Protein 8FJD (pdb70)

Structure (mmCIF, N/CA/C/O backbone):
data_8FJD
#
_entry.id   8FJD
#
_cell.length_a   197.520
_cell.length_b   197.520
_cell.length_c   96.830
_cell.angle_alpha   90.000
_cell.angle_beta   90.000
_cell.angle_gamma   120.000
#
_symmetry.space_group_name_H-M   'P 65 2 2'
#
loop_
_entity.id
_entity.type
_entity.pdbx_description
1 polymer Chlorophyllase
2 non-polymer 'CALCIUM ION'
3 water water
#
loop_
_atom_site.group_PDB
_atom_site.id
_atom_site.type_symbol
_atom_site.label_atom_id
_atom_site.label_alt_id
_atom_site.label_comp_id
_atom_site.label_asym_id
_atom_site.label_entity_id
_atom_site.label_seq_id
_atom_site.pdbx_PDB_ins_code
_atom_site.Cartn_x
_atom_site.Cartn_y
_atom_site.Cartn_z
_atom_site.occupancy
_atom_site.B_iso_or_equiv
_atom_site.auth_seq_id
_atom_site.auth_comp_id
_atom_site.auth_asym_id
_atom_site.auth_atom_id
_atom_site.pdbx_PDB_model_num
ATOM 1 N N . PHE A 1 23 ? 88.21900 -39.03000 15.85800 1.000 167.40889 23 PHE A N 1
ATOM 2 C CA . PHE A 1 23 ? 88.14400 -40.42800 15.36000 1.000 168.79489 23 PHE A CA 1
ATOM 3 C C . PHE A 1 23 ? 89.03200 -40.57500 14.12200 1.000 167.70743 23 PHE A C 1
ATOM 4 O O . PHE A 1 23 ? 88.68600 -41.36400 13.22300 1.000 169.95862 23 PHE A O 1
ATOM 12 N N . THR A 1 24 ? 90.13300 -39.82200 14.07700 1.000 162.57213 24 THR A N 1
ATOM 13 C CA . THR A 1 24 ? 91.07600 -39.91400 12.93200 1.000 160.42962 24 THR A CA 1
ATOM 14 C C . THR A 1 24 ? 90.27400 -39.85000 11.63000 1.000 159.66150 24 THR A C 1
ATOM 15 O O . THR A 1 24 ? 90.67900 -40.51500 10.65900 1.000 159.72681 24 THR A O 1
ATOM 19 N N . SER A 1 25 ? 89.18900 -39.07200 11.61600 1.000 159.22945 25 SER A N 1
ATOM 20 C CA . SER A 1 25 ? 88.33000 -38.96200 10.40900 1.000 149.33622 25 SER A CA 1
ATOM 21 C C . SER A 1 25 ? 88.82000 -37.80000 9.54200 1.000 134.07692 25 SER A C 1
ATOM 22 O O . SER A 1 25 ? 88.02800 -37.29100 8.72900 1.000 119.77245 25 SER A O 1
ATOM 25 N N . VAL A 1 26 ? 90.08100 -37.40500 9.71800 1.000 135.17120 26 VAL A N 1
ATOM 26 C CA . VAL A 1 26 ? 90.64700 -36.26400 8.94200 1.000 125.53055 26 VAL A CA 1
ATOM 27 C C . VAL A 1 26 ? 90.73600 -36.68800 7.47500 1.000 125.81519 26 VAL A C 1
ATOM 28 O O . VAL A 1 26 ? 90.43900 -37.85800 7.18500 1.000 134.86347 26 VAL A O 1
ATOM 32 N N . PHE A 1 27 ? 91.10900 -35.76800 6.58500 1.000 117.81827 27 PHE A N 1
ATOM 33 C CA . PHE A 1 27 ? 91.14600 -36.09500 5.14000 1.000 112.56593 27 PHE A CA 1
ATOM 34 C C . PHE A 1 27 ? 89.76800 -36.60500 4.71500 1.000 115.19679 27 PHE A C 1
ATOM 35 O O . PHE A 1 27 ? 89.66800 -37.24500 3.65800 1.000 111.88377 27 PHE A O 1
ATOM 43 N N . GLN A 1 28 ? 88.74200 -36.32900 5.52000 1.000 118.09834 28 GLN A N 1
ATOM 44 C CA . GLN A 1 28 ? 87.36400 -36.78500 5.19900 1.000 114.18536 28 GLN A CA 1
ATOM 45 C C . GLN A 1 28 ? 86.36100 -35.76500 5.74700 1.000 111.67990 28 GLN A C 1
ATOM 46 O O . GLN A 1 28 ? 86.73100 -35.01200 6.66400 1.000 116.85690 28 GLN A O 1
ATOM 52 N N . PRO A 1 29 ? 85.11200 -35.71400 5.23500 1.000 104.73313 29 PRO A N 1
ATOM 53 C CA . PRO A 1 29 ? 84.13300 -34.72200 5.68200 1.000 106.64350 29 PRO A CA 1
ATOM 54 C C . PRO A 1 29 ? 83.93300 -34.67200 7.19900 1.000 113.27399 29 PRO A C 1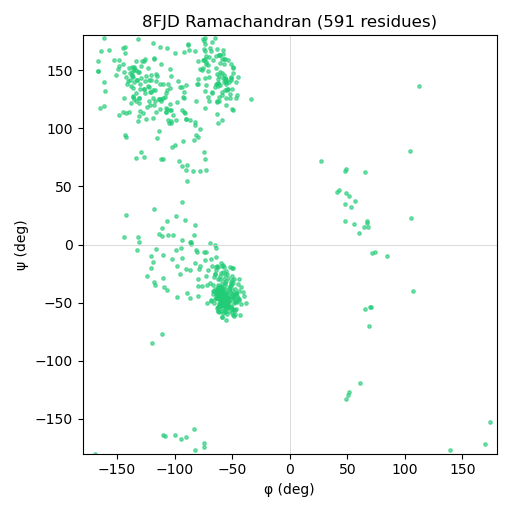
ATOM 55 O O . PRO A 1 29 ? 83.91700 -35.71700 7.81000 1.000 122.92953 29 PRO A O 1
ATOM 59 N N . GLY A 1 30 ? 83.78900 -33.46800 7.75700 1.000 113.81426 30 GLY A N 1
ATOM 60 C CA . GLY A 1 30 ? 83.50600 -33.32800 9.19800 1.000 119.79594 30 GLY A CA 1
ATOM 61 C C . GLY A 1 30 ? 82.04200 -33.61500 9.47400 1.000 129.75662 30 GLY A C 1
ATOM 62 O O . GLY A 1 30 ? 81.22400 -33.36900 8.57100 1.000 133.40838 30 GLY A O 1
ATOM 63 N N . LYS A 1 31 ? 81.71300 -34.10800 10.67100 1.000 124.33116 31 LYS A N 1
ATOM 64 C CA . LYS A 1 31 ? 80.31100 -34.51100 10.96200 1.000 122.14435 31 LYS A CA 1
ATOM 65 C C . LYS A 1 31 ? 79.38700 -33.29100 10.92200 1.000 125.95607 31 LYS A C 1
ATOM 66 O O . LYS A 1 31 ? 78.18200 -33.48000 10.67700 1.000 125.82516 31 LYS A O 1
ATOM 72 N N . LEU A 1 32 ? 79.92200 -32.09200 11.15700 1.000 124.17128 32 LEU A N 1
ATOM 73 C CA . LEU A 1 32 ? 79.05500 -30.88700 11.22300 1.000 121.03154 32 LEU A CA 1
ATOM 74 C C . LEU A 1 32 ? 78.52700 -30.54000 9.83000 1.000 128.65043 32 LEU A C 1
ATOM 75 O O . LEU A 1 32 ? 79.35200 -30.40300 8.91100 1.000 127.77924 32 LEU A O 1
ATOM 80 N N . ALA A 1 33 ? 77.20800 -30.40300 9.68200 1.000 130.25399 33 ALA A N 1
ATOM 81 C CA . ALA A 1 33 ? 76.64700 -29.95600 8.38700 1.000 124.36310 33 ALA A CA 1
ATOM 82 C C . ALA A 1 33 ? 77.01200 -28.48400 8.20600 1.000 125.30727 33 ALA A C 1
ATOM 83 O O . ALA A 1 33 ? 76.99900 -27.75900 9.21500 1.000 139.69309 33 ALA A O 1
ATOM 85 N N . VAL A 1 34 ? 77.30100 -28.05100 6.97700 1.000 123.06757 34 VAL A N 1
ATOM 86 C CA . VAL A 1 34 ? 77.78500 -26.65200 6.78400 1.000 130.35675 34 VAL A CA 1
ATOM 87 C C . VAL A 1 34 ? 76.81100 -25.86300 5.90900 1.000 134.24632 34 VAL A C 1
ATOM 88 O O . VAL A 1 34 ? 76.02700 -26.49300 5.17800 1.000 140.38538 34 VAL A O 1
ATOM 92 N N . GLU A 1 35 ? 76.87600 -24.53100 5.95600 1.000 130.87778 35 GLU A N 1
ATOM 93 C CA . GLU A 1 35 ? 76.00400 -23.70400 5.07900 1.000 135.96167 35 GLU A CA 1
ATOM 94 C C . GLU A 1 35 ? 76.82600 -22.57800 4.45400 1.000 129.86781 35 GLU A C 1
ATOM 95 O O . GLU A 1 35 ? 77.79800 -22.13200 5.09200 1.000 126.39102 35 GLU A O 1
ATOM 101 N N . ALA A 1 36 ? 76.44000 -22.13800 3.25500 1.000 127.40217 36 ALA A N 1
ATOM 102 C CA . ALA A 1 36 ? 77.19600 -21.08100 2.54900 1.000 127.21512 36 ALA A CA 1
ATOM 103 C C . ALA A 1 36 ? 76.37100 -19.79500 2.53000 1.000 130.78636 36 ALA A C 1
ATOM 104 O O . ALA A 1 36 ? 75.21500 -19.84100 2.07500 1.000 131.55772 36 ALA A O 1
ATOM 106 N N . ILE A 1 37 ? 76.95500 -18.69500 3.00700 1.000 130.19084 37 ILE A N 1
ATOM 107 C CA . ILE A 1 37 ? 76.23100 -17.39200 3.04600 1.000 135.92688 37 ILE A CA 1
ATOM 108 C C . ILE A 1 37 ? 77.13000 -16.31400 2.43700 1.000 132.92406 37 ILE A C 1
ATOM 109 O O . ILE A 1 37 ? 78.24900 -16.11900 2.95200 1.000 128.63393 37 ILE A O 1
ATOM 114 N N . GLN A 1 38 ? 76.65800 -15.64700 1.38200 1.000 135.56492 38 GLN A N 1
ATOM 115 C CA . GLN A 1 38 ? 77.47500 -14.61000 0.70100 1.000 138.26071 38 GLN A C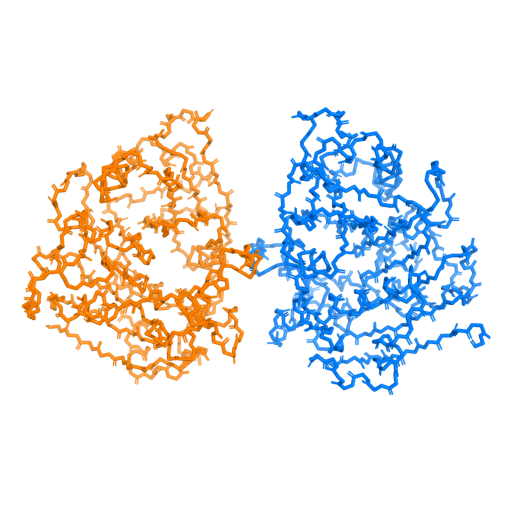A 1
ATOM 116 C C . GLN A 1 38 ? 77.08000 -13.23700 1.24400 1.000 144.57743 38 GLN A C 1
ATOM 117 O O . GLN A 1 38 ? 76.42800 -12.47600 0.50900 1.000 152.28229 38 GLN A O 1
ATOM 123 N N . VAL A 1 39 ? 77.46900 -12.94000 2.48400 1.000 138.65029 39 VAL A N 1
ATOM 124 C CA . VAL A 1 39 ? 77.17100 -11.59600 3.05100 1.000 135.02509 39 VAL A CA 1
ATOM 125 C C . VAL A 1 39 ? 77.60600 -10.56000 2.01400 1.000 139.18708 39 VAL A C 1
ATOM 126 O O . VAL A 1 39 ? 78.80700 -10.51400 1.69300 1.000 135.09507 39 VAL A O 1
ATOM 130 N N . ASP A 1 40 ? 76.65200 -9.80400 1.47600 1.000 146.40561 40 ASP A N 1
ATOM 131 C CA . ASP A 1 40 ? 76.97600 -8.80400 0.42900 1.000 148.77616 40 ASP A CA 1
ATOM 132 C C . ASP A 1 40 ? 77.06900 -7.43100 1.08700 1.000 146.79691 40 ASP A C 1
ATOM 133 O O . ASP A 1 40 ? 76.58500 -7.29000 2.22200 1.000 149.57381 40 ASP A O 1
ATOM 138 N N . GLU A 1 41 ? 77.64400 -6.45400 0.38500 1.000 145.74287 41 GLU A N 1
ATOM 139 C CA . GLU A 1 41 ? 77.68200 -5.07700 0.93600 1.000 151.54817 41 GLU A CA 1
ATOM 140 C C . GLU A 1 41 ? 76.26000 -4.73000 1.37700 1.000 152.36868 41 GLU A C 1
ATOM 141 O O . GLU A 1 41 ? 76.11000 -3.92500 2.31400 1.000 149.47869 41 GLU A O 1
ATOM 147 N N . ASN A 1 42 ? 75.26800 -5.34400 0.73600 1.000 156.38759 42 ASN A N 1
ATOM 148 C CA . ASN A 1 42 ? 73.85500 -5.08400 1.10700 1.000 160.11704 42 ASN A CA 1
ATOM 149 C C . ASN A 1 42 ? 73.44300 -6.09300 2.17900 1.000 161.87760 42 ASN A C 1
ATOM 150 O O . ASN A 1 42 ? 72.54200 -6.90700 1.90600 1.000 164.13204 42 ASN A O 1
ATOM 155 N N . ALA A 1 43 ? 74.09600 -6.01500 3.34500 1.000 160.43648 43 ALA A N 1
ATOM 156 C CA . ALA A 1 43 ? 73.75500 -6.83600 4.53100 1.000 150.19275 43 ALA A CA 1
ATOM 157 C C . ALA A 1 43 ? 74.20900 -5.98600 5.72000 1.000 140.57735 43 ALA A C 1
ATOM 158 O O . ALA A 1 43 ? 75.04500 -5.10000 5.48800 1.000 142.45536 43 ALA A O 1
ATOM 160 N N . ALA A 1 44 ? 73.69700 -6.20300 6.93300 1.000 130.15624 44 ALA A N 1
ATOM 161 C CA . ALA A 1 44 ? 74.06200 -5.26700 8.02700 1.000 143.68624 44 ALA A CA 1
ATOM 162 C C . ALA A 1 44 ? 74.54300 -6.00200 9.28200 1.000 157.68300 44 ALA A C 1
ATOM 163 O O . ALA A 1 44 ? 73.85500 -6.89600 9.71400 1.000 161.78643 44 ALA A O 1
ATOM 165 N N . PRO A 1 45 ? 75.65700 -5.61500 9.93600 1.000 155.70927 45 PRO A N 1
ATOM 166 C CA . PRO A 1 45 ? 76.52700 -4.55400 9.41900 1.000 151.47836 45 PRO A CA 1
ATOM 167 C C . PRO A 1 45 ? 77.02800 -4.85100 7.99900 1.000 147.30497 45 PRO A C 1
ATOM 168 O O . PRO A 1 45 ? 77.31100 -5.99500 7.70400 1.000 146.63436 45 PRO A O 1
ATOM 172 N N . THR A 1 46 ? 77.10900 -3.81800 7.15900 1.000 142.87660 46 THR A N 1
ATOM 173 C CA . THR A 1 46 ? 77.61900 -3.99800 5.77700 1.000 137.39076 46 THR A CA 1
ATOM 174 C C . THR A 1 46 ? 79.06400 -4.48400 5.85100 1.000 130.79865 46 THR A C 1
ATOM 175 O O . THR A 1 46 ? 79.87500 -3.82700 6.52400 1.000 128.99791 46 THR A O 1
ATOM 179 N N . PRO A 1 47 ? 79.42000 -5.60100 5.18900 1.000 128.39798 47 PRO A N 1
ATOM 180 C CA . PRO A 1 47 ? 80.79900 -6.06100 5.18900 1.000 123.00337 47 PRO A CA 1
ATOM 181 C C . PRO A 1 47 ? 81.66600 -4.99200 4.51900 1.000 122.25156 47 PRO A C 1
ATOM 182 O O . PRO A 1 47 ? 81.24500 -4.44100 3.52500 1.000 127.88272 47 PRO A O 1
ATOM 186 N N . PRO A 1 48 ? 82.86900 -4.68800 5.04400 1.000 119.81430 48 PRO A N 1
ATOM 187 C CA . PRO A 1 48 ? 83.74900 -3.72800 4.40000 1.000 125.81515 48 PRO A CA 1
ATOM 188 C C . PRO A 1 48 ? 83.86600 -4.09800 2.92000 1.000 128.95061 48 PRO A C 1
ATOM 189 O O . PRO A 1 48 ? 83.77500 -3.21900 2.08800 1.000 129.77019 48 PRO A O 1
ATOM 193 N N . ILE A 1 49 ? 84.05900 -5.38500 2.63600 1.000 126.24505 49 ILE A N 1
ATOM 194 C CA . ILE A 1 49 ? 84.16100 -5.86300 1.22700 1.000 119.43216 49 ILE A CA 1
ATOM 195 C C . ILE A 1 49 ? 83.34500 -7.15000 1.12000 1.000 118.69942 49 ILE A C 1
ATOM 196 O O . ILE A 1 49 ? 83.20100 -7.83800 2.14400 1.000 122.60398 49 ILE A O 1
ATOM 201 N N . PRO A 1 50 ? 82.80100 -7.51300 -0.05800 1.000 114.50271 50 PRO A N 1
ATOM 202 C CA . PRO A 1 50 ? 81.96100 -8.69700 -0.15600 1.000 114.75493 50 PRO A CA 1
ATOM 203 C C . PRO A 1 50 ? 82.70100 -9.87700 0.48100 1.000 113.97065 50 PRO A C 1
ATOM 204 O O . PRO A 1 50 ? 83.90200 -9.95800 0.32000 1.000 109.03643 50 PRO A O 1
ATOM 208 N N . VAL A 1 51 ? 81.97700 -10.74200 1.19500 1.000 116.70080 51 VAL A N 1
ATOM 209 C CA . VAL A 1 51 ? 82.62900 -11.88600 1.89400 1.000 111.86476 51 VAL A CA 1
ATOM 210 C C . VAL A 1 51 ? 81.73800 -13.12200 1.79300 1.000 115.98210 51 VAL A C 1
ATOM 211 O O . VAL A 1 51 ? 80.51100 -12.97900 1.94000 1.000 119.91866 51 VAL A O 1
ATOM 215 N N . LEU A 1 52 ? 82.34000 -14.28400 1.54600 1.000 114.66667 52 LEU A N 1
ATOM 216 C CA . LEU A 1 52 ? 81.55800 -15.54600 1.52600 1.000 118.67136 52 LEU A CA 1
ATOM 217 C C . LEU A 1 52 ? 81.84600 -16.29400 2.82500 1.000 111.07418 52 LEU A C 1
ATOM 218 O O . LEU A 1 52 ? 83.01200 -16.67300 3.03500 1.000 109.24926 52 LEU A O 1
ATOM 223 N N . ILE A 1 53 ? 80.82900 -16.48200 3.66400 1.000 111.88281 53 ILE A N 1
ATOM 224 C CA . ILE A 1 53 ? 81.06600 -17.12600 4.98600 1.000 111.63325 53 ILE A CA 1
ATOM 225 C C . ILE A 1 53 ? 80.48000 -18.53500 4.95600 1.000 115.34803 53 ILE A C 1
ATOM 226 O O . ILE A 1 53 ? 79.24800 -18.65400 4.84100 1.000 121.53882 53 ILE A O 1
ATOM 231 N N . VAL A 1 54 ? 81.33200 -19.55500 5.03700 1.000 108.55930 54 VAL A N 1
ATOM 232 C CA . VAL A 1 54 ? 80.82400 -20.95300 5.11200 1.000 109.47980 54 VAL A CA 1
ATOM 233 C C . VAL A 1 54 ? 80.95500 -21.38700 6.56900 1.000 115.41013 54 VAL A C 1
ATOM 234 O O . VAL A 1 54 ? 82.09600 -21.44800 7.05800 1.000 108.51589 54 VAL A O 1
ATOM 238 N N . ALA A 1 55 ? 79.83400 -21.65600 7.24100 1.000 122.29965 55 ALA A N 1
ATOM 239 C CA . ALA A 1 55 ? 79.90500 -21.97400 8.68600 1.000 116.07174 55 ALA A CA 1
ATOM 240 C C . ALA A 1 55 ? 79.01600 -23.17200 9.02200 1.000 119.53394 55 ALA A C 1
ATOM 241 O O . ALA A 1 55 ? 78.00300 -23.37900 8.33000 1.000 118.47875 55 ALA A O 1
ATOM 243 N N . PRO A 1 56 ? 79.35200 -23.95300 10.06900 1.000 121.73530 56 PRO A N 1
ATOM 244 C CA . PRO A 1 56 ? 78.53000 -25.08600 10.47400 1.000 129.08400 56 PRO A CA 1
ATOM 245 C C . PRO A 1 56 ? 77.08600 -24.63400 10.70200 1.000 130.90799 56 PRO A C 1
ATOM 246 O O . PRO A 1 56 ? 76.88300 -23.62500 11.34300 1.000 128.05409 56 PRO A O 1
ATOM 250 N N . LYS A 1 57 ? 76.13200 -25.39000 10.16100 1.000 136.94254 57 LYS A N 1
ATOM 251 C CA . LYS A 1 57 ? 74.70000 -25.02900 10.30400 1.000 136.72612 57 LYS A CA 1
ATOM 252 C C . LYS A 1 57 ? 74.30600 -25.11900 11.78000 1.000 139.59929 57 LYS A C 1
ATOM 253 O O . LYS A 1 57 ? 73.51800 -24.26900 12.23000 1.000 137.51289 57 LYS A O 1
ATOM 259 N N . ASP A 1 58 ? 74.83500 -26.11400 12.49600 1.000 147.78692 58 ASP A N 1
ATOM 260 C CA . ASP A 1 58 ? 74.47100 -26.30700 13.92600 1.000 150.41942 58 ASP A CA 1
ATOM 261 C C . ASP A 1 58 ? 75.13100 -25.21200 14.76600 1.000 143.80941 58 ASP A C 1
ATOM 262 O O . ASP A 1 58 ? 76.15900 -24.67600 14.32000 1.000 147.94960 58 ASP A O 1
ATOM 267 N N . ALA A 1 59 ? 74.56400 -24.90100 15.93300 1.000 123.69088 59 ALA A N 1
ATOM 268 C CA . ALA A 1 59 ? 75.10100 -23.79200 16.75400 1.000 111.47667 59 ALA A CA 1
ATOM 269 C C . ALA A 1 59 ? 76.19300 -24.32000 17.68400 1.000 111.87337 59 ALA A C 1
ATOM 270 O O . ALA A 1 59 ? 76.38400 -25.54800 17.73500 1.000 109.24457 59 ALA A O 1
ATOM 272 N N . GLY A 1 60 ? 76.87900 -23.41500 18.38300 1.000 114.68688 60 GLY A N 1
ATOM 273 C CA . GLY A 1 60 ? 77.94400 -23.82400 19.31500 1.000 114.39468 60 GLY A CA 1
ATOM 274 C C . GLY A 1 60 ? 79.14400 -22.90200 19.22800 1.000 112.92452 60 GLY A C 1
ATOM 275 O O . GLY A 1 60 ? 79.08400 -21.92100 18.46500 1.000 110.55073 60 GLY A O 1
ATOM 276 N N . THR A 1 61 ? 80.19600 -23.20700 19.98600 1.000 111.44479 61 THR A N 1
ATOM 277 C CA . THR A 1 61 ? 81.43200 -22.38800 19.94100 1.000 114.48894 61 THR A CA 1
ATOM 278 C C . THR A 1 61 ? 82.27000 -22.83000 18.74200 1.000 120.46501 61 THR A C 1
ATOM 279 O O . THR A 1 61 ? 82.91600 -23.88800 18.83300 1.000 128.44142 61 THR A O 1
ATOM 283 N N . TYR A 1 62 ? 82.25200 -22.04400 17.66600 1.000 116.16174 62 TYR A N 1
ATOM 284 C CA . TYR A 1 62 ? 83.03800 -22.38300 16.45500 1.000 113.86381 62 TYR A CA 1
ATOM 285 C C . TYR A 1 62 ? 84.14100 -21.34200 16.26300 1.000 117.35444 62 TYR A C 1
ATOM 286 O O . TYR A 1 62 ? 83.83400 -20.13900 16.21500 1.000 122.68895 62 TYR A O 1
ATOM 295 N N . PRO A 1 63 ? 85.41900 -21.75600 16.15300 1.000 113.19570 63 PRO A N 1
ATOM 296 C CA . PRO A 1 63 ? 86.50800 -20.81700 15.92000 1.000 110.08142 63 PRO A CA 1
ATOM 297 C C . PRO A 1 63 ? 86.31000 -20.13800 14.56200 1.000 113.17817 63 PRO A C 1
ATOM 298 O O . PRO A 1 63 ? 85.47600 -20.58900 13.80400 1.000 116.60657 63 PRO A O 1
ATOM 302 N N . VAL A 1 64 ? 87.07200 -19.07600 14.29600 1.000 107.19682 64 VAL A N 1
ATOM 303 C CA . VAL A 1 64 ? 86.90700 -18.32400 13.01900 1.000 104.54437 64 VAL A CA 1
ATOM 304 C C . VAL A 1 64 ? 88.23300 -18.35900 12.26100 1.000 104.18678 64 VAL A C 1
ATOM 305 O O . VAL A 1 64 ? 89.28600 -18.33900 12.92100 1.000 103.84690 64 VAL A O 1
ATOM 309 N N . ALA A 1 65 ? 88.17200 -18.40900 10.93100 1.000 101.04570 65 ALA A N 1
ATOM 310 C CA . ALA A 1 65 ? 89.40700 -18.39300 10.11800 1.000 92.21501 65 ALA A CA 1
ATOM 311 C C . ALA A 1 65 ? 89.15900 -17.60100 8.83300 1.000 96.17313 65 ALA A C 1
ATOM 312 O O . ALA A 1 65 ? 88.02100 -17.62600 8.33300 1.000 95.19658 65 ALA A O 1
ATOM 314 N N . MET A 1 66 ? 90.19400 -16.93800 8.31900 1.000 94.44488 66 MET A N 1
ATOM 315 C CA . MET A 1 66 ? 90.02800 -16.09000 7.11200 1.000 86.57173 66 MET A CA 1
ATOM 316 C C . MET A 1 66 ? 90.87600 -16.65400 5.97300 1.000 92.48831 66 MET A C 1
ATOM 317 O O . MET A 1 66 ? 92.09400 -16.79700 6.16600 1.000 97.61409 66 MET A O 1
ATOM 322 N N . LEU A 1 67 ? 90.25300 -16.96000 4.83600 1.000 94.20182 67 LEU A N 1
ATOM 323 C CA . LEU A 1 67 ? 90.98200 -17.45000 3.67300 1.000 90.54944 67 LEU A CA 1
ATOM 324 C C . LEU A 1 67 ? 91.01100 -16.37600 2.59500 1.000 90.88768 67 LEU A C 1
ATOM 325 O O . LEU A 1 67 ? 89.96300 -15.85500 2.20000 1.000 90.10744 67 LEU A O 1
ATOM 330 N N . LEU A 1 68 ? 92.21000 -16.05500 2.11700 1.000 85.40244 68 LEU A N 1
ATOM 331 C CA . LEU A 1 68 ? 92.41000 -15.01600 1.11700 1.000 80.14241 68 LEU A CA 1
ATOM 332 C C . LEU A 1 68 ? 92.68100 -15.66000 -0.23600 1.000 88.71959 68 LEU A C 1
ATOM 333 O O . LEU A 1 68 ? 93.64800 -16.41400 -0.38500 1.000 92.63464 68 LEU A O 1
ATOM 338 N N . HIS A 1 69 ? 91.83200 -15.36100 -1.21400 1.000 97.96668 69 HIS A N 1
ATOM 339 C CA . HIS A 1 69 ? 91.96200 -15.98100 -2.52300 1.000 102.32583 69 HIS A CA 1
ATOM 340 C C . HIS A 1 69 ? 93.12100 -15.36800 -3.30600 1.000 100.62338 69 HIS A C 1
ATOM 341 O O . HIS A 1 69 ? 93.57100 -14.25100 -3.03800 1.000 98.46858 69 HIS A O 1
ATOM 348 N N . GLY A 1 70 ? 93.59700 -16.12100 -4.29300 1.000 100.39163 70 GLY A N 1
ATOM 349 C CA . GLY A 1 70 ? 94.73400 -15.70900 -5.08300 1.000 103.91990 70 GLY A CA 1
ATOM 350 C C . GLY A 1 70 ? 94.37900 -14.60300 -6.06000 1.000 112.62795 70 GLY A C 1
ATOM 351 O O . GLY A 1 70 ? 93.29500 -14.02000 -6.04400 1.000 114.64496 70 GLY A O 1
ATOM 352 N N . PHE A 1 71 ? 95.34000 -14.31800 -6.93600 1.000 119.27169 71 PHE A N 1
ATOM 353 C CA . PHE A 1 71 ? 95.16700 -13.25900 -7.92100 1.000 120.09564 71 PHE A CA 1
ATOM 354 C C . PHE A 1 71 ? 94.21300 -13.69200 -9.02700 1.000 108.34935 71 PHE A C 1
ATOM 355 O O . PHE A 1 71 ? 94.22000 -14.85000 -9.45700 1.000 110.51798 71 PHE A O 1
ATOM 363 N N . PHE A 1 72 ? 93.40500 -12.73800 -9.49300 1.000 101.23169 72 PHE A N 1
ATOM 364 C CA . PHE A 1 72 ? 92.47500 -13.01800 -10.61600 1.000 107.79564 72 PHE A CA 1
ATOM 365 C C . PHE A 1 72 ? 91.62200 -14.24600 -10.29500 1.000 106.95242 72 PHE A C 1
ATOM 366 O O . PHE A 1 72 ? 91.24900 -14.97600 -11.22700 1.000 108.68836 72 PHE A O 1
ATOM 374 N N . LEU A 1 73 ? 91.31400 -14.45100 -9.01800 1.000 108.22460 73 LEU A N 1
ATOM 375 C CA . LEU A 1 73 ? 90.52200 -15.64100 -8.61700 1.000 108.52862 73 LEU A CA 1
ATOM 376 C C . LEU A 1 73 ? 89.30700 -15.19000 -7.80400 1.000 115.06347 73 LEU A C 1
ATOM 377 O O . LEU A 1 73 ? 89.33800 -14.06900 -7.26900 1.000 119.15018 73 LEU A O 1
ATOM 382 N N . HIS A 1 74 ? 88.26500 -16.02300 -7.73800 1.000 112.87320 74 HIS A N 1
ATOM 383 C CA . HIS A 1 74 ? 87.04700 -15.68100 -6.95700 1.000 108.82500 74 HIS A CA 1
ATOM 384 C C . HIS A 1 74 ? 86.89100 -16.66200 -5.79200 1.000 110.21541 74 HIS A C 1
ATOM 385 O O . HIS A 1 74 ? 87.22200 -17.84800 -5.97600 1.000 113.99400 74 HIS A O 1
ATOM 392 N N . ASN A 1 75 ? 86.38500 -16.19300 -4.64900 1.000 105.89089 75 ASN A N 1
ATOM 393 C CA . ASN A 1 75 ? 86.26200 -17.05800 -3.44200 1.000 96.61034 75 ASN A CA 1
ATOM 394 C C . ASN A 1 75 ? 85.34300 -18.24300 -3.75200 1.000 93.45909 75 ASN A C 1
ATOM 395 O O . ASN A 1 75 ? 85.51100 -19.30100 -3.11400 1.000 88.20345 75 ASN A O 1
ATOM 400 N N . HIS A 1 76 ? 84.42100 -18.06900 -4.70000 1.000 100.85845 76 HIS A N 1
ATOM 401 C CA . HIS A 1 76 ? 83.51900 -19.17700 -5.10700 1.000 98.47406 76 HIS A CA 1
ATOM 402 C C . HIS A 1 76 ? 84.36700 -20.37300 -5.54800 1.000 98.06736 76 HIS A C 1
ATOM 403 O O . HIS A 1 76 ? 83.89200 -21.51500 -5.40800 1.000 95.75351 76 HIS A O 1
ATOM 410 N N . PHE A 1 77 ? 85.58500 -20.12700 -6.00700 1.000 102.59884 77 PHE A N 1
ATOM 411 C CA . PHE A 1 77 ? 86.38200 -21.25000 -6.55000 1.000 105.08141 77 PHE A CA 1
ATOM 412 C C . PHE A 1 77 ? 86.88600 -22.13200 -5.40600 1.000 99.43301 77 PHE A C 1
ATOM 413 O O . PHE A 1 77 ? 87.34300 -23.25200 -5.68600 1.000 102.74412 77 PHE A O 1
ATOM 421 N N . TYR A 1 78 ? 86.79200 -21.66100 -4.16100 1.000 88.27150 78 TYR A N 1
ATOM 422 C CA . TYR A 1 78 ? 87.39700 -22.44200 -3.05500 1.000 89.07014 78 TYR A CA 1
ATOM 423 C C . TYR A 1 78 ? 86.30200 -23.13900 -2.24300 1.000 96.32801 78 TYR A C 1
ATOM 424 O O . TYR A 1 78 ? 86.61900 -23.78100 -1.22700 1.000 98.23850 78 TYR A O 1
ATOM 433 N N . GLU A 1 79 ? 85.06800 -23.08100 -2.74000 1.000 98.37001 79 GLU A N 1
ATOM 434 C CA . GLU A 1 79 ? 83.91800 -23.62400 -1.96800 1.000 100.36621 79 GLU A CA 1
ATOM 435 C C . GLU A 1 79 ? 84.19800 -25.02800 -1.43400 1.000 101.26729 79 GLU A C 1
ATOM 436 O O . GLU A 1 79 ? 83.92700 -25.23600 -0.26700 1.000 103.37194 79 GLU A O 1
ATOM 442 N N . HIS A 1 80 ? 84.65200 -25.96100 -2.25800 1.000 103.66323 80 HIS A N 1
ATOM 443 C CA . HIS A 1 80 ? 84.80100 -27.33000 -1.70200 1.000 104.73009 80 HIS A CA 1
ATOM 444 C C . HIS A 1 80 ? 85.70900 -27.27500 -0.47500 1.000 99.66765 80 HIS A C 1
ATOM 445 O O . HIS A 1 80 ? 85.24900 -27.64600 0.61900 1.000 104.23370 80 HIS A O 1
ATOM 452 N N . LEU A 1 81 ? 86.93600 -26.79100 -0.64600 1.000 94.54262 81 LEU A N 1
ATOM 453 C CA . LEU A 1 81 ? 87.91200 -26.81600 0.47100 1.000 94.22402 81 LEU A CA 1
ATOM 454 C C . LEU A 1 81 ? 87.25800 -26.13100 1.66500 1.000 95.16791 81 LEU A C 1
ATOM 455 O O . LEU A 1 81 ? 87.34800 -26.66100 2.78800 1.000 94.79262 81 LEU A O 1
ATOM 460 N N . LEU A 1 82 ? 86.62000 -24.99300 1.40800 1.000 95.34672 82 LEU A N 1
ATOM 461 C CA . LEU A 1 82 ? 85.99400 -24.23800 2.51300 1.000 98.38086 82 LEU A CA 1
ATOM 462 C C . LEU A 1 82 ? 85.07100 -25.19700 3.25700 1.000 104.30257 82 LEU A C 1
ATOM 463 O O . LEU A 1 82 ? 85.25700 -25.33900 4.45300 1.000 103.51871 82 LEU A O 1
ATOM 468 N N . ARG A 1 83 ? 84.15900 -25.86200 2.55000 1.000 109.48317 83 ARG A N 1
ATOM 469 C CA . ARG A 1 83 ? 83.17100 -26.76700 3.19000 1.000 108.08070 83 ARG A CA 1
ATOM 470 C C . ARG A 1 83 ? 83.90900 -27.85300 3.97000 1.000 102.10869 83 ARG A C 1
ATOM 471 O O . ARG A 1 83 ? 83.58800 -28.05000 5.14500 1.000 102.21927 83 ARG A O 1
ATOM 479 N N . HIS A 1 84 ? 84.85300 -28.54200 3.33600 1.000 99.94181 84 HIS A N 1
ATOM 480 C CA . HIS A 1 84 ? 85.49700 -29.65500 4.07400 1.000 95.81349 84 HIS A CA 1
ATOM 481 C C . HIS A 1 84 ? 86.04300 -29.09500 5.38700 1.000 99.81059 84 HIS A C 1
ATOM 482 O O . HIS A 1 84 ? 85.74500 -29.67100 6.43500 1.000 109.19301 84 HIS A O 1
ATOM 489 N N . VAL A 1 85 ? 86.78200 -27.98900 5.33300 1.000 97.33102 85 VAL A N 1
ATOM 490 C CA . VAL A 1 85 ? 87.40200 -27.48500 6.59000 1.000 100.29403 85 VAL A CA 1
ATOM 491 C C . VAL A 1 85 ? 86.27500 -27.18500 7.57400 1.000 102.41753 85 VAL A C 1
ATOM 492 O O . VAL A 1 85 ? 86.27300 -27.76100 8.67200 1.000 104.45940 85 VAL A O 1
ATOM 496 N N . ALA A 1 86 ? 85.35600 -26.31900 7.15200 1.000 102.81373 86 ALA A N 1
ATOM 497 C CA . ALA A 1 86 ? 84.22200 -25.93700 8.01700 1.000 107.02149 86 ALA A CA 1
ATOM 498 C C . ALA A 1 86 ? 83.55900 -27.19700 8.56800 1.000 111.35891 86 ALA A C 1
ATOM 499 O O . ALA A 1 86 ? 83.17600 -27.19300 9.74900 1.000 112.34048 86 ALA A O 1
ATOM 501 N N . SER A 1 87 ? 83.44500 -28.23600 7.74400 1.000 114.91786 87 SER A N 1
ATOM 502 C CA . SER A 1 87 ? 82.72000 -29.44500 8.20600 1.000 119.08096 87 SER A CA 1
ATOM 503 C C . SER A 1 87 ? 83.35900 -29.92700 9.50900 1.000 119.42013 87 SER A C 1
ATOM 504 O O . SER A 1 87 ? 82.67500 -30.62200 10.27900 1.000 123.56953 87 SER A O 1
ATOM 507 N N . HIS A 1 88 ? 84.61700 -29.55300 9.74100 1.000 112.74357 88 HIS A N 1
ATOM 508 C CA . HIS A 1 88 ? 85.30600 -29.94700 10.99500 1.000 109.31109 88 HIS A CA 1
ATOM 509 C C . HIS A 1 88 ? 85.13600 -28.84200 12.04000 1.000 108.41892 88 HIS A C 1
ATOM 510 O O . HIS A 1 88 ? 86.08500 -28.60400 12.80400 1.000 104.65015 88 HIS A O 1
ATOM 517 N N . GLY A 1 89 ? 83.97100 -28.19600 12.06100 1.000 111.00634 89 GLY A N 1
ATOM 518 C CA . GLY A 1 89 ? 83.68000 -27.17200 13.08700 1.000 114.54074 89 GLY A CA 1
ATOM 519 C C . GLY A 1 89 ? 84.57900 -25.95200 12.98000 1.000 112.43560 89 GLY A C 1
ATOM 520 O O . GLY A 1 89 ? 85.32300 -25.68900 13.94400 1.000 112.35921 89 GLY A O 1
ATOM 521 N N . PHE A 1 90 ? 84.50900 -25.22700 11.85900 1.000 114.67804 90 PHE A N 1
ATOM 522 C CA . PHE A 1 90 ? 85.30800 -23.98400 11.69200 1.000 114.21605 90 PHE A CA 1
ATOM 523 C C . PHE A 1 90 ? 84.50800 -22.96000 10.88000 1.000 116.52591 90 PHE A C 1
ATOM 524 O O . PHE A 1 90 ? 84.25600 -23.22500 9.68800 1.000 115.79665 90 PHE A O 1
ATOM 532 N N . ILE A 1 91 ? 84.12400 -21.83200 11.48900 1.000 115.19576 91 ILE A N 1
ATOM 533 C CA . ILE A 1 91 ? 83.44300 -20.77100 10.69400 1.000 110.89154 91 ILE A CA 1
ATOM 534 C C . ILE A 1 91 ? 84.52000 -20.10700 9.83700 1.000 109.30357 91 ILE A C 1
ATOM 535 O O . ILE A 1 91 ? 85.45400 -19.52900 10.42200 1.000 105.16126 91 ILE A O 1
ATOM 540 N N . ILE A 1 92 ? 84.40100 -20.19300 8.51200 1.000 105.23170 92 ILE A N 1
ATOM 541 C CA . ILE A 1 92 ? 85.48400 -19.65700 7.63900 1.000 96.99911 92 ILE A CA 1
ATOM 542 C C . ILE A 1 92 ? 84.98400 -18.41000 6.90900 1.000 96.72460 92 ILE A C 1
ATOM 543 O O . ILE A 1 92 ? 83.82600 -18.41400 6.45400 1.000 97.69153 92 ILE A O 1
ATOM 548 N N . VAL A 1 93 ? 85.83400 -17.38700 6.81800 1.000 92.64529 93 VAL A N 1
ATOM 549 C CA . VAL A 1 93 ? 85.45900 -16.12700 6.11400 1.000 94.59793 93 VAL A CA 1
ATOM 550 C C . VAL A 1 93 ? 86.30000 -16.01900 4.84300 1.000 97.96925 93 VAL A C 1
ATOM 551 O O . VAL A 1 93 ? 87.53900 -16.08300 4.95100 1.000 93.14474 93 VAL A O 1
ATOM 555 N N . ALA A 1 94 ? 85.64800 -15.85800 3.69100 1.000 104.07663 94 ALA A N 1
ATOM 556 C CA . ALA A 1 94 ? 86.37900 -15.81400 2.40600 1.000 99.65541 94 ALA A CA 1
ATOM 557 C C . ALA A 1 94 ? 86.22600 -14.43200 1.77000 1.000 98.98895 94 ALA A C 1
ATOM 558 O O . ALA A 1 94 ? 85.24700 -14.22300 1.03000 1.000 102.68697 94 ALA A O 1
ATOM 560 N N . PRO A 1 95 ? 87.14500 -13.48200 2.02600 1.000 95.56838 95 PRO A N 1
ATOM 561 C CA . PRO A 1 95 ? 87.07800 -12.17900 1.38200 1.000 96.79128 95 PRO A CA 1
ATOM 562 C C . PRO A 1 95 ? 87.17900 -12.31300 -0.14100 1.000 112.43535 95 PRO A C 1
ATOM 563 O O . PRO A 1 95 ? 88.02200 -13.05800 -0.59100 1.000 116.95677 95 PRO A O 1
ATOM 567 N N . GLN A 1 96 ? 86.34800 -11.55900 -0.86300 1.000 117.79306 96 GLN A N 1
ATOM 568 C CA . GLN A 1 96 ? 86.39500 -11.55600 -2.34600 1.000 113.69318 96 GLN A CA 1
ATOM 569 C C . GLN A 1 96 ? 87.11400 -10.27500 -2.78200 1.000 111.02380 96 GLN A C 1
ATOM 570 O O . GLN A 1 96 ? 86.41800 -9.27600 -3.05100 1.000 113.99125 96 GLN A O 1
ATOM 576 N N . PHE A 1 97 ? 88.45500 -10.28300 -2.80300 1.000 110.19185 97 PHE A N 1
ATOM 577 C CA . PHE A 1 97 ? 89.20900 -9.05200 -3.15100 1.000 118.80848 97 PHE A CA 1
ATOM 578 C C . PHE A 1 97 ? 88.79700 -8.56700 -4.54300 1.000 135.01662 97 PHE A C 1
ATOM 579 O O . PHE A 1 97 ? 88.19600 -9.35200 -5.29800 1.000 136.59367 97 PHE A O 1
ATOM 587 N N . SER A 1 98 ? 89.12100 -7.31200 -4.87000 1.000 138.41274 98 SER A N 1
ATOM 588 C CA . SER A 1 98 ? 88.77800 -6.74900 -6.20200 1.000 131.11131 98 SER A CA 1
ATOM 589 C C . SER A 1 98 ? 90.05900 -6.35200 -6.93800 1.000 127.52161 98 SER A C 1
ATOM 590 O O . SER A 1 98 ? 91.13800 -6.42300 -6.32500 1.000 128.20145 98 SER A O 1
ATOM 593 N N . ILE A 1 99 ? 89.93500 -5.94600 -8.20200 1.000 121.56711 99 ILE A N 1
ATOM 594 C CA . ILE A 1 99 ? 91.13900 -5.60300 -9.01300 1.000 118.56392 99 ILE A CA 1
ATOM 595 C C . ILE A 1 99 ? 91.95500 -4.55200 -8.25900 1.000 119.70429 99 ILE A C 1
ATOM 596 O O . ILE A 1 99 ? 91.35500 -3.58000 -7.77200 1.000 121.82130 99 ILE A O 1
ATOM 601 N N . SER A 1 100 ? 93.27200 -4.74800 -8.17500 1.000 116.29779 100 SER A N 1
ATOM 602 C CA . SER A 1 100 ? 94.14700 -3.78700 -7.45800 1.000 116.04682 100 SER A CA 1
ATOM 603 C C . SER A 1 100 ? 94.66100 -2.73800 -8.44500 1.000 129.21346 100 SER A C 1
ATOM 604 O O . SER A 1 100 ? 95.44600 -3.10700 -9.33600 1.000 141.45917 100 SER A O 1
ATOM 607 N N . ILE A 1 101 ? 94.23400 -1.48400 -8.28200 1.000 126.80621 101 ILE A N 1
ATOM 608 C CA . ILE A 1 101 ? 94.68700 -0.38800 -9.18700 1.000 129.58056 101 ILE A CA 1
ATOM 609 C C . ILE A 1 101 ? 96.19600 -0.21100 -9.01600 1.000 127.62970 101 ILE A C 1
ATOM 610 O O . ILE A 1 101 ? 96.88300 -0.00500 -10.02900 1.000 132.88603 101 ILE A O 1
ATOM 615 N N . ILE A 1 102 ? 96.68300 -0.30000 -7.77800 1.000 122.73514 102 ILE A N 1
ATOM 616 C CA . ILE A 1 102 ? 98.13500 -0.09500 -7.51000 1.000 121.06704 102 ILE A CA 1
ATOM 617 C C . ILE A 1 102 ? 98.91400 -1.19300 -8.22800 1.000 120.56999 102 ILE A C 1
ATOM 618 O O . ILE A 1 102 ? 98.78000 -2.36500 -7.83900 1.000 114.02684 102 ILE A O 1
ATOM 623 N N . PRO A 1 103 ? 99.71700 -0.88200 -9.26800 1.000 124.76828 103 PRO A N 1
ATOM 624 C CA . PRO A 1 103 ? 100.54000 -1.89600 -9.90600 1.000 120.38937 103 PRO A CA 1
ATOM 625 C C . PRO A 1 103 ? 101.54200 -2.40700 -8.86700 1.000 119.06127 103 PRO A C 1
ATOM 626 O O . PRO A 1 103 ? 101.95100 -1.63000 -8.02800 1.000 124.61249 103 PRO A O 1
ATOM 630 N N . SER A 1 104 ? 101.89600 -3.68900 -8.94000 1.000 115.39701 104 SER A N 1
ATOM 631 C CA . SER A 1 104 ? 102.91500 -4.23900 -8.01300 1.000 116.70449 104 SER A CA 1
ATOM 632 C C . SER A 1 104 ? 102.56800 -3.82900 -6.58300 1.000 119.99611 104 SER A C 1
ATOM 633 O O . SER A 1 104 ? 103.48400 -3.40600 -5.85700 1.000 118.14291 104 SER A O 1
ATOM 636 N N . GLY A 1 105 ? 101.29400 -3.94200 -6.20300 1.000 123.48294 105 GLY A N 1
ATOM 637 C CA . GLY A 1 105 ? 100.87200 -3.51900 -4.85400 1.000 128.45314 105 GLY A CA 1
ATOM 638 C C . GLY A 1 105 ? 99.86900 -4.46000 -4.21200 1.000 127.80930 105 GLY A C 1
ATOM 639 O O . GLY A 1 105 ? 98.73700 -4.55100 -4.72300 1.000 128.20475 105 GLY A O 1
ATOM 640 N N . ASP A 1 106 ? 100.26500 -5.12700 -3.12600 1.000 124.03644 106 ASP A N 1
ATOM 641 C CA . ASP A 1 106 ? 99.33300 -6.01600 -2.38400 1.000 124.50322 106 ASP A CA 1
ATOM 642 C C . ASP A 1 106 ? 98.67200 -5.22400 -1.24700 1.000 122.20863 106 ASP A C 1
ATOM 643 O O . ASP A 1 106 ? 97.67300 -5.70300 -0.67700 1.000 125.39589 106 ASP A O 1
ATOM 648 N N . ALA A 1 107 ? 99.19900 -4.02900 -0.97000 1.000 115.62591 107 ALA A N 1
ATOM 649 C CA . ALA A 1 107 ? 98.68200 -3.21800 0.15400 1.000 113.94437 107 ALA A CA 1
ATOM 650 C C . ALA A 1 107 ? 97.15700 -3.11700 0.15700 1.000 119.03258 107 ALA A C 1
ATOM 651 O O . ALA A 1 107 ? 96.54800 -3.36300 1.21100 1.000 116.06882 107 ALA A O 1
ATOM 653 N N . GLU A 1 108 ? 96.57200 -2.77900 -0.98900 1.000 117.11010 108 GLU A N 1
ATOM 654 C CA . GLU A 1 108 ? 95.10200 -2.59300 -1.04200 1.000 117.11125 108 GLU A CA 1
ATOM 655 C C . GLU A 1 108 ? 94.44900 -3.82900 -0.42100 1.000 119.03232 108 GLU A C 1
ATOM 656 O O . GLU A 1 108 ? 93.65000 -3.66900 0.52100 1.000 124.95187 108 GLU A O 1
ATOM 662 N N . ASP A 1 109 ? 94.81600 -5.01400 -0.90600 1.000 118.04714 109 ASP A N 1
ATOM 663 C CA . ASP A 1 109 ? 94.20400 -6.26800 -0.39800 1.000 119.97906 109 ASP A CA 1
ATOM 664 C C . ASP A 1 109 ? 94.54700 -6.43100 1.08600 1.000 123.12057 109 ASP A C 1
ATOM 665 O O . ASP A 1 109 ? 93.64500 -6.79500 1.86400 1.000 122.50771 109 ASP A O 1
ATOM 670 N N . ILE A 1 110 ? 95.79100 -6.15500 1.47900 1.000 119.64996 110 ILE A N 1
ATOM 671 C CA . ILE A 1 110 ? 96.19100 -6.35100 2.90200 1.000 110.01329 110 ILE A CA 1
ATOM 672 C C . ILE A 1 110 ? 95.23500 -5.53300 3.77100 1.000 108.79882 110 ILE A C 1
ATOM 673 O O . ILE A 1 110 ? 94.65800 -6.08100 4.75200 1.000 113.34111 110 ILE A O 1
ATOM 678 N N . ALA A 1 111 ? 95.05900 -4.26600 3.40900 1.000 107.16866 111 ALA A N 1
ATOM 679 C CA . ALA A 1 111 ? 94.18500 -3.38000 4.20300 1.000 113.16969 111 ALA A CA 1
ATOM 680 C C . ALA A 1 111 ? 92.75800 -3.92500 4.19000 1.000 111.15370 111 ALA A C 1
ATOM 681 O O . ALA A 1 111 ? 92.08400 -3.82000 5.21900 1.000 109.24694 111 ALA A O 1
ATOM 683 N N . ALA A 1 112 ? 92.31200 -4.44300 3.04900 1.000 112.10887 112 ALA A N 1
ATOM 684 C CA . ALA A 1 112 ? 90.92100 -4.93100 2.95600 1.000 112.41530 112 ALA A CA 1
ATOM 685 C C . ALA A 1 112 ? 90.75700 -6.11500 3.90600 1.000 110.60728 112 ALA A C 1
ATOM 686 O O . ALA A 1 112 ? 89.72800 -6.19300 4.59300 1.000 116.55920 112 ALA A O 1
ATOM 688 N N . ALA A 1 113 ? 91.74300 -7.00400 3.91500 1.000 108.06621 113 ALA A N 1
ATOM 689 C CA . ALA A 1 113 ? 91.69400 -8.16300 4.82500 1.000 110.41589 113 ALA A CA 1
ATOM 690 C C . ALA A 1 113 ? 91.61200 -7.64900 6.25900 1.000 108.68456 113 ALA A C 1
ATOM 691 O O . ALA A 1 113 ? 90.81300 -8.18900 7.03200 1.000 108.59285 113 ALA A O 1
ATOM 693 N N . ALA A 1 114 ? 92.43600 -6.66000 6.59500 1.000 109.05563 114 ALA A N 1
ATOM 694 C CA . ALA A 1 114 ? 92.44800 -6.16800 7.99000 1.000 110.39509 114 ALA A CA 1
ATOM 695 C C . ALA A 1 114 ? 91.07300 -5.59500 8.33800 1.000 109.61510 114 ALA A C 1
ATOM 696 O O . ALA A 1 114 ? 90.61600 -5.78200 9.48300 1.000 110.76353 114 ALA A O 1
ATOM 698 N N . LYS A 1 115 ? 90.48300 -4.84700 7.40900 1.000 105.94016 115 LYS A N 1
ATOM 699 C CA . LYS A 1 115 ? 89.15000 -4.25900 7.67500 1.000 105.79759 115 LYS A CA 1
ATOM 700 C C . LYS A 1 115 ? 88.21000 -5.42200 7.97100 1.000 107.82957 115 LYS A C 1
ATOM 701 O O . LYS A 1 115 ? 87.39400 -5.32100 8.91300 1.000 111.91586 115 LYS A O 1
ATOM 707 N N . VAL A 1 116 ? 88.34700 -6.49300 7.19300 1.000 106.76235 116 VAL A N 1
ATOM 708 C CA . VAL A 1 116 ? 87.43400 -7.65000 7.38000 1.000 106.30784 116 VAL A CA 1
ATOM 709 C C . VAL A 1 116 ? 87.58200 -8.12100 8.82400 1.000 110.51192 116 VAL A C 1
ATOM 710 O O . VAL A 1 116 ? 86.56700 -8.47700 9.41600 1.000 111.16303 116 VAL A O 1
ATOM 714 N N . ALA A 1 117 ? 88.80000 -8.10800 9.36600 1.000 110.28287 117 ALA A N 1
ATOM 715 C CA . ALA A 1 117 ? 89.01100 -8.65200 10.72600 1.000 107.15605 117 ALA A CA 1
ATOM 716 C C . ALA A 1 117 ? 88.18400 -7.85900 11.73300 1.000 108.27717 117 ALA A C 1
ATOM 717 O O . ALA A 1 117 ? 87.42900 -8.47300 12.53100 1.000 111.43247 117 ALA A O 1
ATOM 719 N N . ASP A 1 118 ? 88.33400 -6.54100 11.69000 1.000 108.79026 118 ASP A N 1
ATOM 720 C CA . ASP A 1 118 ? 87.62700 -5.67800 12.66500 1.000 113.97708 118 ASP A CA 1
ATOM 721 C C . ASP A 1 118 ? 86.11600 -5.77800 12.42800 1.000 115.82622 118 ASP A C 1
ATOM 722 O O . ASP A 1 118 ? 85.37000 -5.64900 13.41100 1.000 124.85750 118 ASP A O 1
ATOM 727 N N . TRP A 1 119 ? 85.69600 -6.05600 11.19300 1.000 108.24467 119 TRP A N 1
ATOM 728 C CA . TRP A 1 119 ? 84.24600 -6.23300 10.92300 1.000 108.47925 119 TRP A CA 1
ATOM 729 C C . TRP A 1 119 ? 83.77700 -7.56000 11.51500 1.000 110.28470 119 TRP A C 1
ATOM 730 O O . TRP A 1 119 ? 82.57700 -7.67900 11.82300 1.000 112.23240 119 TRP A O 1
ATOM 741 N N . LEU A 1 120 ? 84.68800 -8.52200 11.64000 1.000 110.10042 120 LEU A N 1
ATOM 742 C CA . LEU A 1 120 ? 84.27800 -9.86200 12.12800 1.000 113.50110 120 LEU A CA 1
ATOM 743 C C . LEU A 1 120 ? 83.44300 -9.71300 13.40400 1.000 118.58556 120 LEU A C 1
ATOM 744 O O . LEU A 1 120 ? 82.29300 -10.18700 13.40300 1.000 120.31066 120 LEU A O 1
ATOM 749 N N . PRO A 1 121 ? 83.93200 -9.06700 14.48400 1.000 114.38871 121 PRO A N 1
ATOM 750 C CA . PRO A 1 121 ? 83.18000 -9.02100 15.74900 1.000 111.54071 121 PRO A CA 1
ATOM 751 C C . PRO A 1 121 ? 81.71600 -8.63100 15.61600 1.000 120.68846 121 PRO A C 1
ATOM 752 O O . PRO A 1 121 ? 80.83000 -9.41600 15.96300 1.000 117.52213 121 PRO A O 1
ATOM 756 N N . ASP A 1 122 ? 81.44500 -7.42200 15.12700 1.000 126.43549 122 ASP A N 1
ATOM 757 C CA . ASP A 1 122 ? 80.06600 -6.95300 15.07700 1.000 130.99193 122 ASP A CA 1
ATOM 758 C C . ASP A 1 122 ? 79.28700 -7.60700 13.94100 1.000 128.06133 122 ASP A C 1
ATOM 759 O O . ASP A 1 122 ? 78.09600 -7.90500 14.09200 1.000 127.95845 122 ASP A O 1
ATOM 764 N N . GLY A 1 123 ? 79.93800 -7.85100 12.80700 1.000 126.11910 123 GLY A N 1
ATOM 765 C CA . GLY A 1 123 ? 79.24200 -8.33400 11.63200 1.000 129.76597 123 GLY A CA 1
ATOM 766 C C . GLY A 1 123 ? 78.93400 -9.81800 11.61600 1.000 126.81637 123 GLY A C 1
ATOM 767 O O . GLY A 1 123 ? 77.81800 -10.21300 11.26300 1.000 125.00442 123 GLY A O 1
ATOM 768 N N . LEU A 1 124 ? 79.90800 -10.64800 11.99600 1.000 121.88933 124 LEU A N 1
ATOM 769 C CA . LEU A 1 124 ? 79.77700 -12.09100 11.8050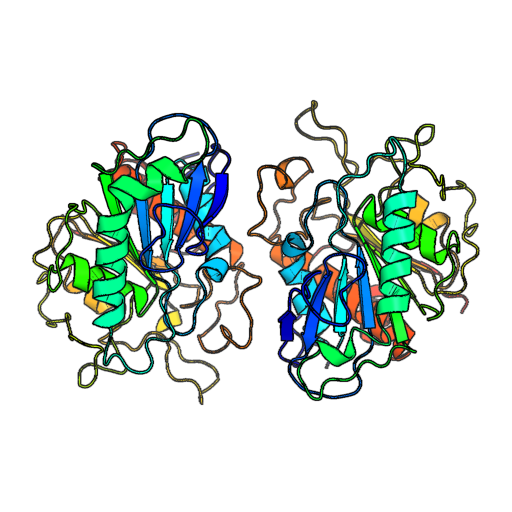0 1.000 118.59024 124 LEU A CA 1
ATOM 770 C C . LEU A 1 124 ? 78.57900 -12.69700 12.52900 1.000 117.76317 124 LEU A C 1
ATOM 771 O O . LEU A 1 124 ? 77.81900 -13.44500 11.88800 1.000 119.82771 124 LEU A O 1
ATOM 776 N N . PRO A 1 125 ? 78.33700 -12.43700 13.81900 1.000 116.02792 125 PRO A N 1
ATOM 777 C CA . PRO A 1 125 ? 77.18000 -13.06900 14.47900 1.000 122.41290 125 PRO A CA 1
ATOM 778 C C . PRO A 1 125 ? 75.83800 -12.64700 13.90500 1.000 125.33673 125 PRO A C 1
ATOM 779 O O . PRO A 1 125 ? 74.84200 -13.35200 14.11600 1.000 126.69193 125 PRO A O 1
ATOM 783 N N . SER A 1 126 ? 75.77300 -11.52500 13.18800 1.000 123.98179 126 SER A N 1
ATOM 784 C CA . SER A 1 126 ? 74.51000 -11.06900 12.62100 1.000 125.03198 126 SER A CA 1
ATOM 785 C C . SER A 1 126 ? 74.11400 -11.83600 11.36800 1.000 120.86651 126 SER A C 1
ATOM 786 O O . SER A 1 126 ? 72.94500 -11.78200 10.97100 1.000 119.90257 126 SER A O 1
ATOM 789 N N . VAL A 1 127 ? 75.08900 -12.50300 10.74500 1.000 119.41418 127 VAL A N 1
ATOM 790 C CA . VAL A 1 127 ? 74.82000 -13.23700 9.47500 1.000 120.01021 127 VAL A CA 1
ATOM 791 C C . VAL A 1 127 ? 74.89900 -14.73800 9.75300 1.000 122.72615 127 VAL A C 1
ATOM 792 O O . VAL A 1 127 ? 74.24200 -15.50700 9.03100 1.000 125.08097 127 VAL A O 1
ATOM 796 N N . LEU A 1 128 ? 75.70400 -15.12900 10.74000 1.000 118.99752 128 LEU A N 1
ATOM 797 C CA . LEU A 1 128 ? 75.85800 -16.56600 11.07600 1.000 113.97768 128 LEU A CA 1
ATOM 798 C C . LEU A 1 128 ? 74.47200 -17.19400 11.21200 1.000 120.00333 128 LEU A C 1
ATOM 799 O O . LEU A 1 128 ? 73.52800 -16.47000 11.57300 1.000 124.31710 128 LEU A O 1
ATOM 804 N N . PRO A 1 129 ? 74.30800 -18.50900 10.96200 1.000 126.95040 129 PRO A N 1
ATOM 805 C CA . PRO A 1 129 ? 73.02100 -19.15300 11.16700 1.000 135.41597 129 PRO A CA 1
ATOM 806 C C . PRO A 1 129 ? 72.57300 -18.80100 12.58600 1.000 136.95635 129 PRO A C 1
ATOM 807 O O . PRO A 1 129 ? 73.35500 -18.97800 13.49800 1.000 136.26858 129 PRO A O 1
ATOM 811 N N . LYS A 1 130 ? 71.34200 -18.31500 12.73600 1.000 143.92506 130 LYS A N 1
ATOM 812 C CA . LYS A 1 130 ? 70.88100 -17.86900 14.07600 1.000 139.65620 130 LYS A CA 1
ATOM 813 C C . LYS A 1 130 ? 71.25300 -18.94100 15.10300 1.000 135.31795 130 LYS A C 1
ATOM 814 O O . LYS A 1 130 ? 70.89100 -20.11200 14.89100 1.000 138.13680 130 LYS A O 1
ATOM 820 N N . GLY A 1 131 ? 71.95800 -18.54700 16.16600 1.000 128.28479 131 GLY A N 1
ATOM 821 C CA . GLY A 1 131 ? 72.35700 -19.50300 17.21500 1.000 126.09070 131 GLY A CA 1
ATOM 822 C C . GLY A 1 131 ? 73.83900 -19.81300 17.14300 1.000 125.29194 131 GLY A C 1
ATOM 823 O O . GLY A 1 131 ? 74.47100 -19.91300 18.20900 1.000 132.61945 131 GLY A O 1
ATOM 824 N N . VAL A 1 132 ? 74.37700 -19.95200 15.93100 1.000 126.58061 132 VAL A N 1
ATOM 825 C CA . VAL A 1 132 ? 75.84000 -20.19300 15.77100 1.000 123.89956 132 VAL A CA 1
ATOM 826 C C . VAL A 1 132 ? 76.57900 -18.95200 16.27600 1.000 123.41501 132 VAL A C 1
ATOM 827 O O . VAL A 1 132 ? 76.14400 -17.83500 15.94600 1.000 126.30815 132 VAL A O 1
ATOM 831 N N . GLU A 1 133 ? 77.64500 -19.14600 17.05400 1.000 118.12021 133 GLU A N 1
ATOM 832 C CA . GLU A 1 133 ? 78.39100 -17.99600 17.62500 1.000 121.30565 133 GLU A CA 1
ATOM 833 C C . GLU A 1 133 ? 79.89000 -18.21300 17.40900 1.000 120.82280 133 GLU A C 1
ATOM 834 O O . GLU A 1 133 ? 80.34900 -19.36200 17.53800 1.000 118.58295 133 GLU A O 1
ATOM 840 N N . PRO A 1 134 ? 80.68200 -17.16500 17.09100 1.000 118.69667 134 PRO A N 1
ATOM 841 C CA . PRO A 1 134 ? 82.09900 -17.34200 16.80500 1.000 115.26590 134 PRO A CA 1
ATOM 842 C C . PRO A 1 134 ? 83.00600 -17.11000 18.01800 1.000 116.54693 134 PRO A C 1
ATOM 843 O O . PRO A 1 134 ? 82.78900 -16.15100 18.72600 1.000 126.21628 134 PRO A O 1
ATOM 847 N N . GLU A 1 135 ? 83.98700 -17.98700 18.23300 1.000 110.68483 135 GLU A N 1
ATOM 848 C CA . GLU A 1 135 ? 84.96700 -17.75800 19.32700 1.000 117.51113 135 GLU A CA 1
ATOM 849 C C . GLU A 1 135 ? 86.11500 -16.93500 18.74400 1.000 115.67047 135 GLU A C 1
ATOM 850 O O . GLU A 1 135 ? 87.23300 -17.47500 18.63500 1.000 118.12342 135 GLU A O 1
ATOM 856 N N . LEU A 1 136 ? 85.85000 -15.67400 18.40200 1.000 115.81175 136 LEU A N 1
ATOM 857 C CA . LEU A 1 136 ? 86.87600 -14.83500 17.72900 1.000 119.71475 136 LEU A CA 1
ATOM 858 C C . LEU A 1 136 ? 88.24900 -15.07500 18.36000 1.000 123.31809 136 LEU A C 1
ATOM 859 O O . LEU A 1 136 ? 89.23500 -15.15200 17.60700 1.000 131.75946 136 LEU A O 1
ATOM 864 N N . SER A 1 137 ? 88.31000 -15.19500 19.68400 1.000 116.11493 137 SER A N 1
ATOM 865 C CA . SER A 1 137 ? 89.62900 -15.35000 20.34200 1.000 113.88617 137 SER A CA 1
ATOM 866 C C . SER A 1 137 ? 90.48600 -16.26700 19.47100 1.000 115.38923 137 SER A C 1
ATOM 867 O O . SER A 1 137 ? 91.66500 -15.94300 19.24800 1.000 114.00605 137 SER A O 1
ATOM 870 N N . LYS A 1 138 ? 89.89600 -17.36100 18.99100 1.000 120.30410 138 LYS A N 1
ATOM 871 C CA . LYS A 1 138 ? 90.63500 -18.29200 18.10200 1.000 122.69498 138 LYS A CA 1
ATOM 872 C C . LYS A 1 138 ? 90.37400 -17.90000 16.64500 1.000 113.17598 138 LYS A C 1
ATOM 873 O O . LYS A 1 138 ? 89.41300 -18.42800 16.05400 1.000 103.39356 138 LYS A O 1
ATOM 879 N N . LEU A 1 139 ? 91.20300 -17.01000 16.09400 1.000 106.89495 139 LEU A N 1
ATOM 880 C CA . LEU A 1 139 ? 91.04700 -16.58100 14.67900 1.000 102.09234 139 LEU A CA 1
ATOM 881 C C . LEU A 1 139 ? 92.28300 -17.00800 13.88500 1.000 107.68574 139 LEU A C 1
ATOM 882 O O . LEU A 1 139 ? 93.39600 -16.89800 14.42900 1.000 107.26087 139 LEU A O 1
ATOM 887 N N . ALA A 1 140 ? 92.08600 -17.46600 12.64600 1.000 107.89398 140 ALA A N 1
ATOM 888 C CA . ALA A 1 140 ? 93.21400 -17.93700 11.81100 1.000 98.09969 140 ALA A CA 1
ATOM 889 C C . ALA A 1 140 ? 93.15600 -17.26100 10.44100 1.000 93.00769 140 ALA A C 1
ATOM 890 O O . ALA A 1 140 ? 92.05200 -16.88900 10.01200 1.000 91.45624 140 ALA A O 1
ATOM 892 N N . LEU A 1 141 ? 94.30700 -17.12000 9.78400 1.000 97.27810 141 LEU A N 1
ATOM 893 C CA . LEU A 1 141 ? 94.35100 -16.43000 8.47100 1.000 99.05485 141 LEU A CA 1
ATOM 894 C C . LEU A 1 141 ? 95.02700 -17.34800 7.45200 1.000 100.48623 141 LEU A C 1
ATOM 895 O O . LEU A 1 141 ? 96.07300 -17.93200 7.78800 1.000 92.60723 141 LEU A O 1
ATOM 900 N N . ALA A 1 142 ? 94.43800 -17.47200 6.26200 1.000 103.17657 142 ALA A N 1
ATOM 901 C CA . ALA A 1 142 ? 95.01200 -18.33400 5.20700 1.000 96.24744 142 ALA A CA 1
ATOM 902 C C . ALA A 1 142 ? 94.88400 -17.63300 3.85400 1.000 94.36518 142 ALA A C 1
ATOM 903 O O . ALA A 1 142 ? 93.95100 -16.82900 3.69400 1.000 93.32228 142 ALA A O 1
ATOM 905 N N . GLY A 1 143 ? 95.79600 -17.92800 2.92700 1.000 94.57879 143 GLY A N 1
ATOM 906 C CA . GLY A 1 143 ? 95.75000 -17.31100 1.59000 1.000 94.35043 143 GLY A CA 1
ATOM 907 C C . GLY A 1 143 ? 96.20300 -18.26400 0.50300 1.000 98.41083 143 GLY A C 1
ATOM 908 O O . GLY A 1 143 ? 96.73500 -19.33300 0.84500 1.000 102.00429 143 GLY A O 1
ATOM 909 N N . HIS A 1 144 ? 95.98900 -17.90000 -0.76200 1.000 99.08110 144 HIS A N 1
ATOM 910 C CA . HIS A 1 144 ? 96.47000 -18.73600 -1.89000 1.000 99.73069 144 HIS A CA 1
ATOM 911 C C . HIS A 1 144 ? 97.30500 -17.88700 -2.84900 1.000 107.76275 144 HIS A C 1
ATOM 912 O O . HIS A 1 144 ? 96.87900 -16.76400 -3.16700 1.000 109.89865 144 HIS A O 1
ATOM 919 N N . SER A 1 145 ? 98.46400 -18.39900 -3.25900 1.000 109.21410 145 SER A N 1
ATOM 920 C CA . SER A 1 145 ? 99.34600 -17.63600 -4.17500 1.000 110.13151 145 SER A CA 1
ATOM 921 C C . SER A 1 145 ? 99.53900 -16.23200 -3.60400 1.000 115.33999 145 SER A C 1
ATOM 922 O O . SER A 1 145 ? 99.88900 -16.11700 -2.41800 1.000 113.87241 145 SER A O 1
ATOM 925 N N . ARG A 1 146 ? 99.32600 -15.21600 -4.44000 1.000 118.72611 146 ARG A N 1
ATOM 926 C CA . ARG A 1 146 ? 99.46000 -13.80900 -3.98900 1.000 121.39461 146 ARG A CA 1
ATOM 927 C C . ARG A 1 146 ? 98.58200 -13.62800 -2.75500 1.000 117.84456 146 ARG A C 1
ATOM 928 O O . ARG A 1 146 ? 98.89900 -12.76100 -1.93500 1.000 117.78892 146 ARG A O 1
ATOM 936 N N . GLY A 1 147 ? 97.50400 -14.40300 -2.65700 1.000 111.49083 147 GLY A N 1
ATOM 937 C CA . GLY A 1 147 ? 96.67100 -14.33300 -1.44600 1.000 106.22591 147 GLY A CA 1
ATOM 938 C C . GLY A 1 147 ? 97.50900 -14.71600 -0.24500 1.000 108.58929 147 GLY A C 1
ATOM 939 O O . GLY A 1 147 ? 97.37100 -14.07600 0.82100 1.000 110.62486 147 GLY A O 1
ATOM 940 N N . GLY A 1 148 ? 98.36400 -15.72300 -0.41600 1.000 110.02308 148 GLY A N 1
ATOM 941 C CA . GLY A 1 148 ? 99.26400 -16.11400 0.68000 1.000 111.98533 148 GLY A CA 1
ATOM 942 C C . GLY A 1 148 ? 100.18000 -14.96700 1.05900 1.000 118.06281 148 GLY A C 1
ATOM 943 O O . GLY A 1 148 ? 100.30600 -14.69000 2.26300 1.000 122.00554 148 GLY A O 1
ATOM 944 N N . HIS A 1 149 ? 100.75500 -14.30700 0.05300 1.000 111.81461 149 HIS A N 1
ATOM 945 C CA . HIS A 1 149 ? 101.58800 -13.11500 0.33100 1.000 109.58691 149 HIS A CA 1
ATOM 946 C C . HIS A 1 149 ? 100.74200 -12.16600 1.16700 1.000 112.72871 149 HIS A C 1
ATOM 947 O O . HIS A 1 149 ? 101.18600 -11.76200 2.25400 1.000 115.34495 149 HIS A O 1
ATOM 954 N N . THR A 1 150 ? 99.55000 -11.85000 0.66500 1.000 111.63306 150 THR A N 1
ATOM 955 C CA . THR A 1 150 ? 98.70900 -10.87500 1.40100 1.000 114.54696 150 THR A CA 1
ATOM 956 C C . THR A 1 150 ? 98.66700 -11.25300 2.88200 1.000 112.34781 150 THR A C 1
ATOM 957 O O . THR A 1 150 ? 99.09000 -10.43200 3.73100 1.000 111.13451 150 THR A O 1
ATOM 961 N N . ALA A 1 151 ? 98.18300 -12.45600 3.17900 1.000 106.95109 151 ALA A N 1
ATOM 962 C CA . ALA A 1 151 ? 98.01100 -12.86800 4.58900 1.000 103.58607 151 ALA A CA 1
ATOM 963 C C . ALA A 1 151 ? 99.32200 -12.88000 5.37600 1.000 107.01850 151 ALA A C 1
ATOM 964 O O . ALA A 1 151 ? 99.31000 -12.43400 6.53200 1.000 103.62050 151 ALA A O 1
ATOM 966 N N . PHE A 1 152 ? 100.36600 -13.47800 4.80900 1.000 109.65500 152 PHE A N 1
ATOM 967 C CA . PHE A 1 152 ? 101.63300 -13.55800 5.56500 1.000 108.59639 152 PHE A CA 1
ATOM 968 C C . PHE A 1 152 ? 101.98900 -12.12200 5.93200 1.000 110.08889 152 PHE A C 1
ATOM 969 O O . PHE A 1 152 ? 102.44000 -11.87500 7.05600 1.000 113.70052 152 PHE A O 1
ATOM 977 N N . SER A 1 153 ? 101.72900 -11.20400 5.00500 1.000 108.46839 153 SER A N 1
ATOM 978 C CA . SER A 1 153 ? 102.04200 -9.78100 5.26400 1.000 111.19201 153 SER A CA 1
ATOM 979 C C . SER A 1 153 ? 101.25400 -9.31900 6.48900 1.000 111.65553 153 SER A C 1
ATOM 980 O O . SER A 1 153 ? 101.86700 -8.78100 7.42500 1.000 118.71736 153 SER A O 1
ATOM 983 N N . LEU A 1 154 ? 99.94700 -9.55300 6.49600 1.000 104.39402 154 LEU A N 1
ATOM 984 C CA . LEU A 1 154 ? 99.14800 -9.02700 7.62700 1.000 103.14750 154 LEU A CA 1
ATOM 985 C C . LEU A 1 154 ? 99.77300 -9.56700 8.90700 1.000 107.47810 154 LEU A C 1
ATOM 986 O O . LEU A 1 154 ? 100.00800 -8.77600 9.83100 1.000 111.66268 154 LEU A O 1
ATOM 991 N N . ALA A 1 155 ? 99.99600 -10.87600 8.94000 1.000 104.84737 155 ALA A N 1
ATOM 992 C CA . ALA A 1 155 ? 100.52600 -11.50500 10.16400 1.000 109.47426 155 ALA A CA 1
ATOM 993 C C . ALA A 1 155 ? 101.83500 -10.82300 10.54100 1.000 109.85625 155 ALA A C 1
ATOM 994 O O . ALA A 1 155 ? 101.95400 -10.36300 11.68800 1.000 118.70959 155 ALA A O 1
ATOM 996 N N . LEU A 1 156 ? 102.76800 -10.75200 9.59700 1.000 107.00213 156 LEU A N 1
ATOM 997 C CA . LEU A 1 156 ? 104.08900 -10.17500 9.94000 1.000 111.40811 156 LEU A CA 1
ATOM 998 C C . LEU A 1 156 ? 103.82100 -8.84500 10.64200 1.000 117.82233 156 LEU A C 1
ATOM 999 O O . LEU A 1 156 ? 104.70400 -8.38700 11.38700 1.000 129.32174 156 LEU A O 1
ATOM 1004 N N . GLY A 1 157 ? 102.62700 -8.28500 10.43400 1.000 113.39958 157 GLY A N 1
ATOM 1005 C CA . GLY A 1 157 ? 102.24900 -7.05600 11.15500 1.000 123.33859 157 GLY A CA 1
ATOM 1006 C C . GLY A 1 157 ? 102.28400 -5.81200 10.28800 1.000 131.80563 157 GLY A C 1
ATOM 1007 O O . GLY A 1 157 ? 102.38200 -4.71400 10.86100 1.000 140.27627 157 GLY A O 1
ATOM 1008 N N . HIS A 1 158 ? 102.18500 -5.95500 8.96400 1.000 132.53457 158 HIS A N 1
ATOM 1009 C CA . HIS A 1 158 ? 102.11800 -4.74500 8.09800 1.000 138.99717 158 HIS A CA 1
ATOM 1010 C C . HIS A 1 158 ? 100.85300 -3.95700 8.44100 1.000 139.88595 158 HIS A C 1
ATOM 1011 O O . HIS A 1 158 ? 100.78600 -2.75800 8.13000 1.000 140.78566 158 HIS A O 1
ATOM 1018 N N . ALA A 1 159 ? 99.89000 -4.61000 9.08300 1.000 133.77935 159 ALA A N 1
ATOM 1019 C CA . ALA A 1 159 ? 98.68700 -3.87700 9.52400 1.000 134.68435 159 ALA A CA 1
ATOM 1020 C C . ALA A 1 159 ? 98.41100 -4.22300 10.98700 1.000 140.60249 159 ALA A C 1
ATOM 1021 O O . ALA A 1 159 ? 99.15600 -5.04400 11.55200 1.000 142.00029 159 ALA A O 1
ATOM 1023 N N . LYS A 1 160 ? 97.38900 -3.60300 11.57300 1.000 143.42876 160 LYS A N 1
ATOM 1024 C CA . LYS A 1 160 ? 97.01200 -3.89800 12.98100 1.000 141.07503 160 LYS A CA 1
ATOM 1025 C C . LYS A 1 160 ? 95.51100 -4.18900 13.07400 1.000 138.32199 160 LYS A C 1
ATOM 1026 O O . LYS A 1 160 ? 94.71400 -3.27200 12.81300 1.000 137.81812 160 LYS A O 1
ATOM 1032 N N . THR A 1 161 ? 95.15000 -5.41900 13.44300 1.000 133.97841 161 THR A N 1
ATOM 1033 C CA . THR A 1 161 ? 93.72400 -5.80600 13.58200 1.000 131.84057 161 THR A CA 1
ATOM 1034 C C . THR A 1 161 ? 93.39100 -5.95500 15.06500 1.000 135.24599 161 THR A C 1
ATOM 1035 O O . THR A 1 161 ? 94.14900 -6.64600 15.76900 1.000 134.63520 161 THR A O 1
ATOM 1039 N N . GLN A 1 162 ? 92.30100 -5.33000 15.51200 1.000 136.23420 162 GLN A N 1
ATOM 1040 C CA . GLN A 1 162 ? 91.94900 -5.38700 16.95200 1.000 144.96855 162 GLN A CA 1
ATOM 1041 C C . GLN A 1 162 ? 91.96200 -6.85700 17.37100 1.000 143.48716 162 GLN A C 1
ATOM 1042 O O . GLN A 1 162 ? 92.68300 -7.18700 18.33000 1.000 141.87715 162 GLN A O 1
ATOM 1048 N N . LEU A 1 163 ? 91.22000 -7.70800 16.66000 1.000 138.86718 163 LEU A N 1
ATOM 1049 C CA . LEU A 1 163 ? 91.28500 -9.15900 16.96000 1.000 127.15440 163 LEU A CA 1
ATOM 1050 C C . LEU A 1 163 ? 92.72000 -9.60600 16.68700 1.000 126.26238 163 LEU A C 1
ATOM 1051 O O . LEU A 1 163 ? 93.28300 -9.17900 15.66600 1.000 131.30718 163 LEU A O 1
ATOM 1056 N N . THR A 1 164 ? 93.28500 -10.42000 17.57300 1.000 119.95202 164 THR A N 1
ATOM 1057 C CA . THR A 1 164 ? 94.65800 -10.93000 17.35000 1.000 118.53176 164 THR A CA 1
ATOM 1058 C C . THR A 1 164 ? 94.57000 -12.36400 16.83000 1.000 118.90812 164 THR A C 1
ATOM 1059 O O . THR A 1 164 ? 94.15200 -13.24700 17.59800 1.000 117.25392 164 THR A O 1
ATOM 1063 N N . PHE A 1 165 ? 94.94100 -12.57100 15.56700 1.000 120.49630 165 PHE A N 1
ATOM 1064 C CA . PHE A 1 165 ? 94.91300 -13.93000 14.97100 1.000 116.74037 165 PHE A CA 1
ATOM 1065 C C . PHE A 1 165 ? 95.79500 -14.85100 15.81400 1.000 116.03793 165 PHE A C 1
ATOM 1066 O O . PHE A 1 165 ? 96.56700 -14.34600 16.64700 1.000 115.83001 165 PHE A O 1
ATOM 1074 N N . SER A 1 166 ? 95.68700 -16.16100 15.59700 1.000 111.43854 166 SER A N 1
ATOM 1075 C CA . SER A 1 166 ? 96.46600 -17.10300 16.44100 1.000 105.98622 166 SER A CA 1
ATOM 1076 C C . SER A 1 166 ? 97.18900 -18.14900 15.58300 1.000 114.15005 166 SER A C 1
ATOM 1077 O O . SER A 1 166 ? 97.77900 -19.07200 16.17100 1.000 112.09180 166 SER A O 1
ATOM 1080 N N . ALA A 1 167 ? 97.14600 -18.01000 14.25600 1.000 117.36558 167 ALA A N 1
ATOM 1081 C CA . ALA A 1 167 ? 97.78500 -19.00800 13.36600 1.000 106.93419 167 ALA A CA 1
ATOM 1082 C C . ALA A 1 167 ? 97.88800 -18.46600 11.93700 1.000 106.70056 167 ALA A C 1
ATOM 1083 O O . ALA A 1 167 ? 97.10100 -17.56800 11.59000 1.000 113.05511 167 ALA A O 1
ATOM 1085 N N . LEU A 1 168 ? 98.81200 -19.00900 11.14000 1.000 105.57226 168 LEU A N 1
ATOM 1086 C CA . LEU A 1 168 ? 98.98800 -18.55600 9.73500 1.000 106.12120 168 LEU A CA 1
ATOM 1087 C C . LEU A 1 168 ? 99.15900 -19.77200 8.82300 1.000 101.18883 168 LEU A C 1
ATOM 1088 O O . LEU A 1 168 ? 100.03700 -20.60600 9.11300 1.000 101.89730 168 LEU A O 1
ATOM 1093 N N . ILE A 1 169 ? 98.35700 -19.85500 7.76000 1.000 94.33233 169 ILE A N 1
ATOM 1094 C CA . ILE A 1 169 ? 98.47000 -20.98500 6.79300 1.000 96.99705 169 ILE A CA 1
ATOM 1095 C C . ILE A 1 169 ? 98.72200 -20.39700 5.40400 1.000 100.73878 169 ILE A C 1
ATOM 1096 O O . ILE A 1 169 ? 98.04300 -19.41800 5.05200 1.000 101.06405 169 ILE A O 1
ATOM 1101 N N . GLY A 1 170 ? 99.65100 -20.98400 4.64800 1.000 101.01222 170 GLY A N 1
ATOM 1102 C CA . GLY A 1 170 ? 99.93900 -20.50200 3.28500 1.000 98.13998 170 GLY A CA 1
ATOM 1103 C C . GLY A 1 170 ? 99.67500 -21.57700 2.24700 1.000 103.85726 170 GLY A C 1
ATOM 1104 O O . GLY A 1 170 ? 100.45200 -22.54500 2.19300 1.000 105.93215 170 GLY A O 1
ATOM 1105 N N . LEU A 1 171 ? 98.61800 -21.41300 1.45000 1.000 104.30981 171 LEU A N 1
ATOM 1106 C CA . LEU A 1 171 ? 98.30500 -22.39400 0.38000 1.000 95.96967 171 LEU A CA 1
ATOM 1107 C C . LEU A 1 171 ? 99.18700 -22.09100 -0.83100 1.000 96.24525 171 LEU A C 1
ATOM 1108 O O . LEU A 1 171 ? 98.79900 -21.23200 -1.64100 1.000 97.44055 171 LEU A O 1
ATOM 1113 N N . ASP A 1 172 ? 100.33000 -22.76800 -0.93500 1.000 102.42169 172 ASP A N 1
ATOM 1114 C CA . ASP A 1 172 ? 101.27400 -22.53200 -2.05800 1.000 107.19587 172 ASP A CA 1
ATOM 1115 C C . ASP A 1 172 ? 101.49300 -21.02500 -2.19200 1.000 110.11268 172 ASP A C 1
ATOM 1116 O O . ASP A 1 172 ? 101.13000 -20.46100 -3.23600 1.000 120.21145 172 ASP A O 1
ATOM 1121 N N . PRO A 1 173 ? 102.09200 -20.34800 -1.18900 1.000 105.31081 173 PRO A N 1
ATOM 1122 C CA . PRO A 1 173 ? 102.25300 -18.90000 -1.23700 1.000 107.87111 173 PRO A CA 1
ATOM 1123 C C . PRO A 1 173 ? 103.03400 -18.45500 -2.47700 1.000 105.31825 173 PRO A C 1
ATOM 1124 O O . PRO A 1 173 ? 103.97800 -19.12700 -2.83900 1.000 95.62401 173 PRO A O 1
ATOM 1128 N N . VAL A 1 174 ? 102.66500 -17.31300 -3.06500 1.000 108.73681 174 VAL A N 1
ATOM 1129 C CA . VAL A 1 174 ? 103.44300 -16.76800 -4.22000 1.000 110.26074 174 VAL A CA 1
ATOM 1130 C C . VAL A 1 174 ? 103.87200 -15.33500 -3.88400 1.000 110.64432 174 VAL A C 1
ATOM 1131 O O . VAL A 1 174 ? 102.99600 -14.44700 -3.87000 1.000 114.84978 174 VAL A O 1
ATOM 1135 N N . ALA A 1 175 ? 105.16500 -15.12500 -3.61600 1.000 109.90420 175 ALA A N 1
ATOM 1136 C CA . ALA A 1 175 ? 105.66700 -13.78200 -3.23600 1.000 117.23928 175 ALA A CA 1
ATOM 1137 C C . ALA A 1 175 ? 105.48000 -12.80300 -4.39800 1.000 122.36940 175 ALA A C 1
ATOM 1138 O O . ALA A 1 175 ? 105.01200 -11.67500 -4.14800 1.000 124.79249 175 ALA A O 1
ATOM 1140 N N . GLY A 1 176 ? 105.83800 -13.22100 -5.61600 1.000 120.44285 176 GLY A N 1
ATOM 1141 C CA . GLY A 1 176 ? 105.74000 -12.32400 -6.78400 1.000 119.61448 176 GLY A CA 1
ATOM 1142 C C . GLY A 1 176 ? 106.34000 -12.95000 -8.02900 1.000 119.40121 176 GLY A C 1
ATOM 1143 O O . GLY A 1 176 ? 106.34900 -14.19400 -8.11700 1.000 124.76518 176 GLY A O 1
ATOM 1144 N N . THR A 1 177 ? 106.82700 -12.12200 -8.95800 1.000 117.38675 177 THR A N 1
ATOM 1145 C CA . THR A 1 177 ? 107.37500 -12.63900 -10.24100 1.000 119.11728 177 THR A CA 1
ATOM 1146 C C . THR A 1 177 ? 108.71700 -13.33800 -10.00500 1.000 118.21944 177 THR A C 1
ATOM 1147 O O . THR A 1 177 ? 108.86900 -14.48000 -10.48100 1.000 109.28279 177 THR A O 1
ATOM 1151 N N . GLY A 1 178 ? 109.64800 -12.68600 -9.30200 1.000 124.98710 178 GLY A N 1
ATOM 1152 C CA . GLY A 1 178 ? 110.99500 -13.26500 -9.13000 1.000 130.20360 178 GLY A CA 1
ATOM 1153 C C . GLY A 1 178 ? 111.75500 -12.65100 -7.96800 1.000 133.85968 178 GLY A C 1
ATOM 1154 O O . GLY A 1 178 ? 111.22100 -11.72100 -7.33900 1.000 137.31524 178 GLY A O 1
ATOM 1155 N N . LYS A 1 179 ? 112.96800 -13.14300 -7.70000 1.000 130.82609 179 LYS A N 1
ATOM 1156 C CA . LYS A 1 179 ? 113.76400 -12.65100 -6.54600 1.000 128.17027 179 LYS A CA 1
ATOM 1157 C C . LYS A 1 179 ? 113.91900 -11.13400 -6.63800 1.000 132.04481 179 LYS A C 1
ATOM 1158 O O . LYS A 1 179 ? 113.72000 -10.45700 -5.61600 1.000 128.61435 179 LYS A O 1
ATOM 1164 N N . SER A 1 180 ? 114.26700 -10.63300 -7.82200 1.000 133.84043 180 SER A N 1
ATOM 1165 C CA . SER A 1 180 ? 114.45000 -9.17200 -8.00600 1.000 134.67649 180 SER A CA 1
ATOM 1166 C C . SER A 1 180 ? 113.08600 -8.51300 -8.21500 1.000 136.65392 180 SER A C 1
ATOM 1167 O O . SER A 1 180 ? 113.04000 -7.27300 -8.29800 1.000 136.43081 180 SER A O 1
ATOM 1170 N N . SER A 1 181 ? 112.02200 -9.31400 -8.29500 1.000 137.39441 181 SER A N 1
ATOM 1171 C CA . SER A 1 181 ? 110.67800 -8.75100 -8.58100 1.000 133.23053 181 SER A CA 1
ATOM 1172 C C . SER A 1 181 ? 109.63800 -9.33400 -7.62000 1.000 134.46116 181 SER A C 1
ATOM 1173 O O . SER A 1 181 ? 108.84900 -10.18900 -8.06300 1.000 133.40863 181 SER A O 1
ATOM 1176 N N . GLN A 1 182 ? 109.63800 -8.88700 -6.36100 1.000 131.66572 182 GLN A N 1
ATOM 1177 C CA . GLN A 1 182 ? 108.66000 -9.38500 -5.35800 1.000 125.73608 182 GLN A CA 1
ATOM 1178 C C . GLN A 1 182 ? 107.48300 -8.41300 -5.26700 1.000 121.69841 182 GLN A C 1
ATOM 1179 O O . GLN A 1 182 ? 107.72600 -7.19500 -5.31400 1.000 116.24035 182 GLN A O 1
ATOM 1185 N N . LEU A 1 183 ? 106.26000 -8.92700 -5.12500 1.000 122.65508 183 LEU A N 1
ATOM 1186 C CA . LEU A 1 183 ? 105.11700 -8.00100 -4.93100 1.000 122.03501 183 LEU A CA 1
ATOM 1187 C C . LEU A 1 183 ? 105.33500 -7.24600 -3.61900 1.000 121.52561 183 LEU A C 1
ATOM 1188 O O . LEU A 1 183 ? 105.47900 -7.91000 -2.57900 1.000 128.95043 183 LEU A O 1
ATOM 1193 N N . GLN A 1 184 ? 105.37300 -5.91500 -3.67600 1.000 120.91393 184 GLN A N 1
ATOM 1194 C CA . GLN A 1 184 ? 105.53400 -5.09800 -2.44600 1.000 129.37411 184 GLN A CA 1
ATOM 1195 C C . GLN A 1 184 ? 104.27800 -5.25000 -1.58600 1.000 132.72779 184 GLN A C 1
ATOM 1196 O O . GLN A 1 184 ? 103.17300 -5.08700 -2.13400 1.000 130.33447 184 GLN A O 1
ATOM 1202 N N . PRO A 1 185 ? 104.39000 -5.53400 -0.27100 1.000 126.16651 185 PRO A N 1
ATOM 1203 C CA . PRO A 1 185 ? 105.66600 -5.46000 0.43400 1.000 117.99053 185 PRO A CA 1
ATOM 1204 C C . PRO A 1 185 ? 106.52200 -6.71100 0.20400 1.000 120.19738 185 PRO A C 1
ATOM 1205 O O . PRO A 1 185 ? 105.98500 -7.79800 0.23500 1.000 126.85908 185 PRO A O 1
ATOM 1209 N N . LYS A 1 186 ? 107.82500 -6.52400 -0.01400 1.000 116.58496 186 LYS A N 1
ATOM 1210 C CA . LYS A 1 186 ? 108.73700 -7.67900 -0.22400 1.000 120.61332 186 LYS A CA 1
ATOM 1211 C C . LYS A 1 186 ? 108.96800 -8.36300 1.12400 1.000 120.78782 186 LYS A C 1
ATOM 1212 O O . LYS A 1 186 ? 110.02100 -8.12300 1.73700 1.000 127.37402 186 LYS A O 1
ATOM 1218 N N . ILE A 1 187 ? 108.01400 -9.18500 1.55500 1.000 123.71700 187 ILE A N 1
ATOM 1219 C CA . ILE A 1 187 ? 108.11500 -9.87000 2.87500 1.000 125.03767 187 ILE A CA 1
ATOM 1220 C C . ILE A 1 187 ? 109.33300 -10.79700 2.88400 1.000 128.43197 187 ILE A C 1
ATOM 1221 O O . ILE A 1 187 ? 109.90300 -11.00200 3.97000 1.000 126.99758 187 ILE A O 1
ATOM 1226 N N . LEU A 1 188 ? 109.70900 -11.33300 1.72100 1.000 127.20434 188 LEU A N 1
ATOM 1227 C CA . LEU A 1 188 ? 110.83300 -12.30400 1.66100 1.000 123.27617 188 LEU A CA 1
ATOM 1228 C C . LEU A 1 188 ? 112.13000 -11.61000 2.07400 1.000 120.86204 188 LEU A C 1
ATOM 1229 O O . LEU A 1 188 ? 112.34500 -10.46400 1.64700 1.000 120.82263 188 LEU A O 1
ATOM 1234 N N . THR A 1 189 ? 112.95400 -12.29000 2.86900 1.000 127.27672 189 THR A N 1
ATOM 1235 C CA . THR A 1 189 ? 114.25900 -11.72200 3.28700 1.000 131.20056 189 THR A CA 1
ATOM 1236 C C . THR A 1 189 ? 115.37500 -12.65600 2.82100 1.000 127.22826 189 THR A C 1
ATOM 1237 O O . THR A 1 189 ? 116.52900 -12.19900 2.74900 1.000 118.23707 189 THR A O 1
ATOM 1241 N N . TYR A 1 190 ? 115.03700 -13.91600 2.53300 1.000 129.95242 190 TYR A N 1
ATOM 1242 C CA . TYR A 1 190 ? 116.05500 -14.91700 2.11600 1.000 127.67577 190 TYR A CA 1
ATOM 1243 C C . TYR A 1 190 ? 116.97700 -15.20400 3.30300 1.000 132.48692 190 TYR A C 1
ATOM 1244 O O . TYR A 1 190 ? 118.09600 -15.70000 3.08900 1.000 131.76331 190 TYR A O 1
ATOM 1253 N N . GLU A 1 191 ? 116.51400 -14.89300 4.51600 1.000 139.06033 191 GLU A N 1
ATOM 1254 C CA . GLU A 1 191 ? 117.29400 -15.22500 5.73800 1.000 141.46314 191 GLU A CA 1
ATOM 1255 C C . GLU A 1 191 ? 116.42000 -16.13000 6.60500 1.000 138.52023 191 GLU A C 1
ATOM 1256 O O . GLU A 1 191 ? 115.32900 -15.68200 7.00000 1.000 139.64920 191 GLU A O 1
ATOM 1262 N N . PRO A 1 192 ? 116.84900 -17.36700 6.92300 1.000 138.48325 192 PRO A N 1
ATOM 1263 C CA . PRO A 1 192 ? 115.99500 -18.31300 7.65000 1.000 143.59900 192 PRO A CA 1
ATOM 1264 C C . PRO A 1 192 ? 115.33000 -17.75400 8.91500 1.000 145.68208 192 PRO A C 1
ATOM 1265 O O . PRO A 1 192 ? 115.91000 -16.89100 9.54200 1.000 151.13301 192 PRO A O 1
ATOM 1269 N N . SER A 1 193 ? 114.12200 -18.23400 9.22400 1.000 140.60247 193 SER A N 1
ATOM 1270 C CA . SER A 1 193 ? 113.39700 -17.79800 10.44700 1.000 137.62705 193 SER A CA 1
ATOM 1271 C C . SER A 1 193 ? 113.56200 -16.29200 10.64900 1.000 143.05514 193 SER A C 1
ATOM 1272 O O . SER A 1 193 ? 113.85000 -15.88400 11.78800 1.000 141.18286 193 SER A O 1
ATOM 1275 N N . SER A 1 194 ? 113.39900 -15.50700 9.58500 1.000 150.79011 194 SER A N 1
ATOM 1276 C CA . SER A 1 194 ? 113.44900 -14.03200 9.73100 1.000 151.50874 194 SER A CA 1
ATOM 1277 C C . SER A 1 194 ? 112.05300 -13.54000 10.09600 1.000 147.59601 194 SER A C 1
ATOM 1278 O O . SER A 1 194 ? 111.93600 -12.43300 10.65000 1.000 144.43475 194 SER A O 1
ATOM 1281 N N . PHE A 1 195 ? 111.03700 -14.34300 9.78600 1.000 148.41812 195 PHE A N 1
ATOM 1282 C CA . PHE A 1 195 ? 109.63300 -13.92700 10.02500 1.000 141.12906 195 PHE A CA 1
ATOM 1283 C C . PHE A 1 195 ? 109.41500 -13.63000 11.50900 1.000 133.69899 195 PHE A C 1
ATOM 1284 O O . PHE A 1 195 ? 109.34100 -14.58000 12.30400 1.000 134.03628 195 PHE A O 1
ATOM 1292 N N . GLY A 1 196 ? 109.28800 -12.34900 11.85700 1.000 133.59940 196 GLY A N 1
ATOM 1293 C CA . GLY A 1 196 ? 109.03400 -11.97100 13.25900 1.000 142.24868 196 GLY A CA 1
ATOM 1294 C C . GLY A 1 196 ? 107.56700 -12.02300 13.64000 1.000 142.04225 196 GLY A C 1
ATOM 1295 O O . GLY A 1 196 ? 107.00900 -10.96300 13.97800 1.000 134.99389 196 GLY A O 1
ATOM 1296 N N . MET A 1 197 ? 106.96400 -13.21300 13.59000 1.000 145.41988 197 MET A N 1
ATOM 1297 C CA . MET A 1 197 ? 105.54700 -13.38600 13.99900 1.000 139.91040 197 MET A CA 1
ATOM 1298 C C . MET A 1 197 ? 105.50800 -14.44900 15.08800 1.000 137.70321 197 MET A C 1
ATOM 1299 O O . MET A 1 197 ? 106.42700 -15.28900 15.09700 1.000 142.26661 197 MET A O 1
ATOM 1304 N N . ALA A 1 198 ? 104.52300 -14.39700 15.98500 1.000 131.42503 198 ALA A N 1
ATOM 1305 C CA . ALA A 1 198 ? 104.44200 -15.37400 17.09500 1.000 126.99861 198 ALA A CA 1
ATOM 1306 C C . ALA A 1 198 ? 103.31300 -16.38400 16.87400 1.000 124.94456 198 ALA A C 1
ATOM 1307 O O . ALA A 1 198 ? 102.86700 -16.99700 17.86100 1.000 124.79488 198 ALA A O 1
ATOM 1309 N N . MET A 1 199 ? 102.87000 -16.53800 15.62600 1.000 125.86782 199 MET A N 1
ATOM 1310 C CA . MET A 1 199 ? 101.77200 -17.48700 15.31100 1.000 119.63168 199 MET A CA 1
ATOM 1311 C C . MET A 1 199 ? 102.36500 -18.74400 14.67500 1.000 110.80407 199 MET A C 1
ATOM 1312 O O . MET A 1 199 ? 103.35800 -18.61900 13.93700 1.000 114.90053 199 MET A O 1
ATOM 1317 N N . PRO A 1 200 ? 101.81100 -19.94600 14.92900 1.000 102.97608 200 PRO A N 1
ATOM 1318 C CA . PRO A 1 200 ? 102.29100 -21.14900 14.26600 1.000 104.03206 200 PRO A CA 1
ATOM 1319 C C . PRO A 1 200 ? 102.07100 -20.95000 12.76300 1.000 114.63328 200 PRO A C 1
ATOM 1320 O O . PRO A 1 200 ? 101.09400 -20.32300 12.40800 1.000 115.12075 200 PRO A O 1
ATOM 1324 N N . VAL A 1 201 ? 102.97200 -21.47100 11.92700 1.000 116.04097 201 VAL A N 1
ATOM 1325 C CA . VAL A 1 201 ? 102.85900 -21.23300 10.45800 1.000 109.29562 201 VAL A CA 1
ATOM 1326 C C . VAL A 1 201 ? 102.77500 -22.57200 9.72500 1.000 104.22111 201 VAL A C 1
ATOM 1327 O O . VAL A 1 201 ? 103.56800 -23.47100 10.05600 1.000 110.22495 201 VAL A O 1
ATOM 1331 N N . LEU A 1 202 ? 101.86000 -22.69000 8.76200 1.000 95.60763 202 LEU A N 1
ATOM 1332 C CA . LEU A 1 202 ? 101.76600 -23.92900 7.94500 1.000 100.13677 202 LEU A CA 1
ATOM 1333 C C . LEU A 1 202 ? 101.92600 -23.55700 6.46900 1.000 107.50400 202 LEU A C 1
ATOM 1334 O O . LEU A 1 202 ? 101.14500 -22.71500 5.99100 1.000 112.17220 202 LEU A O 1
ATOM 1339 N N . VAL A 1 203 ? 102.89700 -24.16400 5.78200 1.000 106.38587 203 VAL A N 1
ATOM 1340 C CA . VAL A 1 203 ? 103.14600 -23.84000 4.34700 1.000 102.34730 203 VAL A CA 1
ATOM 1341 C C . VAL A 1 203 ? 102.80900 -25.06900 3.50100 1.000 103.70153 203 VAL A C 1
ATOM 1342 O O . VAL A 1 203 ? 103.66300 -25.96700 3.40200 1.000 110.18231 203 VAL A O 1
ATOM 1346 N N . ILE A 1 204 ? 101.61000 -25.10200 2.92100 1.000 97.75055 204 ILE A N 1
ATOM 1347 C CA . ILE A 1 204 ? 101.22800 -26.23200 2.02700 1.000 100.52222 204 ILE A CA 1
ATOM 1348 C C . ILE A 1 204 ? 101.60300 -25.84500 0.59800 1.000 111.97652 204 ILE A C 1
ATOM 1349 O O . ILE A 1 204 ? 101.00000 -24.89400 0.07900 1.000 121.10197 204 ILE A O 1
ATOM 1354 N N . GLY A 1 205 ? 102.56200 -26.54700 -0.00400 1.000 110.82229 205 GLY A N 1
ATOM 1355 C CA . GLY A 1 205 ? 103.01500 -26.23700 -1.33900 1.000 111.49621 205 GLY A CA 1
ATOM 1356 C C . GLY A 1 205 ? 102.64300 -27.33000 -2.32800 1.000 113.51535 205 GLY A C 1
ATOM 1357 O O . GLY A 1 205 ? 102.18500 -28.41500 -1.96900 1.000 117.05890 205 GLY A O 1
ATOM 1358 N N . THR A 1 206 ? 102.85000 -27.01600 -3.60200 1.000 113.19556 206 THR A N 1
ATOM 1359 C CA . THR A 1 206 ? 102.56600 -27.93000 -4.69900 1.000 115.84260 206 THR A CA 1
ATOM 1360 C C . THR A 1 206 ? 103.84200 -28.16500 -5.49400 1.000 117.34313 206 THR A C 1
ATOM 1361 O O . THR A 1 206 ? 104.53800 -27.20800 -5.85500 1.000 121.56487 206 THR A O 1
ATOM 1365 N N . GLY A 1 207 ? 104.14700 -29.43600 -5.76300 1.000 112.13479 207 GLY A N 1
ATOM 1366 C CA . GLY A 1 207 ? 105.37200 -29.77900 -6.46300 1.000 112.07236 207 GLY A CA 1
ATOM 1367 C C . GLY A 1 207 ? 105.41100 -29.32500 -7.90500 1.000 118.86650 207 GLY A C 1
ATOM 1368 O O . GLY A 1 207 ? 106.49700 -29.23900 -8.48800 1.000 122.75792 207 GLY A O 1
ATOM 1369 N N . LEU A 1 208 ? 104.25300 -29.02600 -8.49100 1.000 120.89356 208 LEU A N 1
ATOM 1370 C CA . LEU A 1 208 ? 104.16000 -28.60400 -9.88300 1.000 130.13184 208 LEU A CA 1
ATOM 1371 C C . LEU A 1 208 ? 104.04600 -27.09500 -10.04100 1.000 125.04144 208 LEU A C 1
ATOM 1372 O O . LEU A 1 208 ? 104.05300 -26.60400 -11.17600 1.000 123.01650 208 LEU A O 1
ATOM 1377 N N . GLY A 1 209 ? 103.94300 -26.35000 -8.93700 1.000 122.66663 209 GLY A N 1
ATOM 1378 C CA . GLY A 1 209 ? 103.85600 -24.90400 -9.03500 1.000 126.98898 209 GLY A CA 1
ATOM 1379 C C . GLY A 1 209 ? 105.02000 -24.19000 -9.68900 1.000 126.53869 209 GLY A C 1
ATOM 1380 O O . GLY A 1 209 ? 104.84200 -23.13200 -10.29800 1.000 129.37886 209 GLY A O 1
ATOM 1381 N N . GLU A 1 210 ? 106.22200 -24.75800 -9.58300 1.000 123.40026 210 GLU A N 1
ATOM 1382 C CA . GLU A 1 210 ? 107.39900 -24.17400 -10.21100 1.000 126.29384 210 GLU A CA 1
ATOM 1383 C C . GLU A 1 210 ? 107.60700 -24.61700 -11.66700 1.000 125.06459 210 GLU A C 1
ATOM 1384 O O . GLU A 1 210 ? 108.58300 -24.21600 -12.31100 1.000 123.82923 210 GLU A O 1
ATOM 1390 N N . GLU A 1 211 ? 106.67500 -25.42800 -12.17300 1.000 129.87479 211 GLU A N 1
ATOM 1391 C CA . GLU A 1 211 ? 106.84800 -25.98600 -13.54300 1.000 134.74542 211 GLU A CA 1
ATOM 1392 C C . GLU A 1 211 ? 106.11600 -25.02600 -14.48200 1.000 126.14039 211 GLU A C 1
ATOM 1393 O O . GLU A 1 211 ? 104.98600 -24.62200 -14.15300 1.000 125.79731 211 GLU A O 1
ATOM 1399 N N . LYS A 1 212 ? 106.73800 -24.68900 -15.61300 1.000 113.64180 212 LYS A N 1
ATOM 1400 C CA . LYS A 1 212 ? 106.09500 -23.78400 -16.59800 1.000 116.49209 212 LYS A CA 1
ATOM 1401 C C . LYS A 1 212 ? 105.00200 -24.56700 -17.32100 1.000 120.10926 212 LYS A C 1
ATOM 1402 O O . LYS A 1 212 ? 104.74900 -25.71700 -16.92700 1.000 117.79417 212 LYS A O 1
ATOM 1408 N N . LYS A 1 213 ? 104.38000 -23.96700 -18.33500 1.000 126.04691 213 LYS A N 1
ATOM 1409 C CA . LYS A 1 213 ? 103.36300 -24.69700 -19.13500 1.000 124.05458 213 LYS A CA 1
ATOM 1410 C C . LYS A 1 213 ? 103.16000 -23.97600 -20.47100 1.000 127.86308 213 LYS A C 1
ATOM 1411 O O . LYS A 1 213 ? 103.18700 -22.73100 -20.47900 1.000 134.19836 213 LYS A O 1
ATOM 1417 N N . ASN A 1 214 ? 103.01100 -24.72800 -21.56200 1.000 122.36964 214 ASN A N 1
ATOM 1418 C CA . ASN A 1 214 ? 102.71800 -24.10100 -22.87500 1.000 122.63660 214 ASN A CA 1
ATOM 1419 C C . ASN A 1 214 ? 103.84300 -23.13600 -23.25300 1.000 124.94280 214 ASN A C 1
ATOM 1420 O O . ASN A 1 214 ? 103.66600 -22.39000 -24.22900 1.000 127.85126 214 ASN A O 1
ATOM 1425 N N . ILE A 1 215 ? 104.94700 -23.16000 -22.50900 1.000 122.98437 215 ILE A N 1
ATOM 1426 C CA . ILE A 1 215 ? 106.09300 -22.25500 -22.80200 1.000 128.46344 215 ILE A CA 1
ATOM 1427 C C . ILE A 1 215 ? 105.63200 -20.82100 -22.56300 1.000 130.22785 215 ILE A C 1
ATOM 1428 O O . ILE A 1 215 ? 106.27300 -20.12300 -21.76200 1.000 134.69427 215 ILE A O 1
ATOM 1433 N N . PHE A 1 216 ? 104.55600 -20.40900 -23.23200 1.000 126.90393 216 PHE A N 1
ATOM 1434 C CA . PHE A 1 216 ? 104.08500 -19.00700 -23.12600 1.000 128.52589 216 PHE A CA 1
ATOM 1435 C C . PHE A 1 216 ? 103.64900 -18.70300 -21.69100 1.000 131.04376 216 PHE A C 1
ATOM 1436 O O . PHE A 1 216 ? 103.61400 -17.51400 -21.33000 1.000 133.38940 216 PHE A O 1
ATOM 1444 N N . PHE A 1 217 ? 103.32200 -19.73100 -20.90300 1.000 131.58353 217 PHE A N 1
ATOM 1445 C CA . PHE A 1 217 ? 102.80800 -19.48800 -19.52900 1.000 129.18313 217 PHE A CA 1
ATOM 1446 C C . PHE A 1 217 ? 103.88800 -19.79900 -18.49100 1.000 121.40221 217 PHE A C 1
ATOM 1447 O O . PHE A 1 217 ? 104.12100 -20.98300 -18.20600 1.000 120.56710 217 PHE A O 1
ATOM 1455 N N . PRO A 1 218 ? 104.52500 -18.78100 -17.88000 1.000 116.91412 218 PRO A N 1
ATOM 1456 C CA . PRO A 1 218 ? 105.60000 -19.01200 -16.92200 1.000 111.87146 218 PRO A CA 1
ATOM 1457 C C . PRO A 1 218 ? 105.07800 -19.69100 -15.65200 1.000 114.21061 218 PRO A C 1
ATOM 1458 O O . PRO A 1 218 ? 103.90100 -19.60900 -15.38900 1.000 119.50564 218 PRO A O 1
ATOM 1462 N N . PRO A 1 219 ? 105.94200 -20.36100 -14.86300 1.000 112.10839 219 PRO A N 1
ATOM 1463 C CA . PRO A 1 219 ? 105.50100 -21.07400 -13.66500 1.000 110.75989 219 PRO A CA 1
ATOM 1464 C C . PRO A 1 219 ? 104.62900 -20.20600 -12.75100 1.000 107.23923 219 PRO A C 1
ATOM 1465 O O . PRO A 1 219 ? 105.01200 -19.08600 -12.49000 1.000 107.32533 219 PRO A O 1
ATOM 1469 N N . CYS A 1 220 ? 103.50200 -20.74600 -12.27800 1.000 105.86187 220 CYS A N 1
ATOM 1470 C CA . CYS A 1 220 ? 102.59900 -19.99500 -11.41200 1.000 110.03153 220 CYS A CA 1
ATOM 1471 C C . CYS A 1 220 ? 103.21200 -19.75700 -10.03900 1.000 111.33139 220 CYS A C 1
ATOM 1472 O O . CYS A 1 220 ? 102.99900 -18.70200 -9.43200 1.000 112.98260 220 CYS A O 1
ATOM 1475 N N . ALA A 1 221 ? 104.01500 -20.72500 -9.59300 1.000 112.05101 221 ALA A N 1
ATOM 1476 C CA . ALA A 1 221 ? 104.73400 -20.58400 -8.31000 1.000 107.25046 221 ALA A CA 1
ATOM 1477 C C . ALA A 1 221 ? 106.21900 -20.45300 -8.63200 1.000 107.59320 221 ALA A C 1
ATOM 1478 O O . ALA A 1 221 ? 106.96500 -21.42100 -8.40100 1.000 111.36794 221 ALA A O 1
ATOM 1480 N N . PRO A 1 222 ? 106.69000 -19.30300 -9.16200 1.000 104.56770 222 PRO A N 1
ATOM 1481 C CA . PRO A 1 222 ? 108.08400 -19.17200 -9.57200 1.000 109.95004 222 PRO A CA 1
ATOM 1482 C C . PRO A 1 222 ? 109.05500 -19.64200 -8.48600 1.000 112.26898 222 PRO A C 1
ATOM 1483 O O . PRO A 1 222 ? 108.72100 -19.56200 -7.32300 1.000 103.64765 222 PRO A O 1
ATOM 1487 N N . LYS A 1 223 ? 110.23100 -20.10900 -8.90100 1.000 123.02349 223 LYS A N 1
ATOM 1488 C CA . LYS A 1 223 ? 111.25200 -20.57600 -7.93000 1.000 124.22651 223 LYS A CA 1
ATOM 1489 C C . LYS A 1 223 ? 111.86900 -19.35900 -7.24400 1.000 127.37066 223 LYS A C 1
ATOM 1490 O O . LYS A 1 223 ? 111.75300 -18.25500 -7.80000 1.000 131.67140 223 LYS A O 1
ATOM 1496 N N . ASP A 1 224 ? 112.47900 -19.56200 -6.07600 1.000 125.95229 224 ASP A N 1
ATOM 1497 C CA . ASP A 1 224 ? 113.14000 -18.45000 -5.34300 1.000 127.17680 224 ASP A CA 1
ATOM 1498 C C . ASP A 1 224 ? 112.05800 -17.56600 -4.71400 1.000 122.94025 224 ASP A C 1
ATOM 1499 O O . ASP A 1 224 ? 112.41900 -16.65200 -3.94900 1.000 125.99558 224 ASP A O 1
ATOM 1504 N N . VAL A 1 225 ? 110.78700 -17.82700 -5.02100 1.000 115.60444 225 VAL A N 1
ATOM 1505 C CA . VAL A 1 225 ? 109.66700 -17.08500 -4.37300 1.000 108.57986 225 VAL A CA 1
ATOM 1506 C C . VAL A 1 225 ? 108.53200 -18.08500 -4.15200 1.000 105.83467 225 VAL A C 1
ATOM 1507 O O . VAL A 1 225 ? 107.42200 -17.65600 -3.79100 1.000 96.38931 225 VAL A O 1
ATOM 1511 N N . ASN A 1 226 ? 108.89700 -19.36500 -4.05000 1.000 112.43901 226 ASN A N 1
ATOM 1512 C CA . ASN A 1 226 ? 107.87600 -20.40800 -3.77900 1.000 108.46238 226 ASN A CA 1
ATOM 1513 C C . ASN A 1 226 ? 107.82800 -21.13700 -2.42700 1.000 104.18374 226 ASN A C 1
ATOM 1514 O O . ASN A 1 226 ? 108.41100 -20.64400 -1.38600 1.000 105.34246 226 ASN A O 1
ATOM 1519 N N . HIS A 1 227 ? 107.12600 -22.26800 -2.33600 1.000 101.08612 227 HIS A N 1
ATOM 1520 C CA . HIS A 1 227 ? 106.97100 -22.95300 -1.02300 1.000 104.71608 227 HIS A CA 1
ATOM 1521 C C . HIS A 1 227 ? 108.34900 -23.26800 -0.43100 1.000 105.71692 227 HIS A C 1
ATOM 1522 O O . HIS A 1 227 ? 108.42300 -23.48700 0.79400 1.000 108.17032 227 HIS A O 1
ATOM 1529 N N . ALA A 1 228 ? 109.39400 -23.28300 -1.26400 1.000 106.79346 228 ALA A N 1
ATOM 1530 C CA . ALA A 1 228 ? 110.75000 -23.64600 -0.78700 1.000 112.87536 228 ALA A CA 1
ATOM 1531 C C . ALA A 1 228 ? 111.27400 -22.60100 0.20600 1.000 116.93970 228 ALA A C 1
ATOM 1532 O O . ALA A 1 228 ? 111.71800 -23.00400 1.29900 1.000 130.89371 228 ALA A O 1
ATOM 1534 N N . GLU A 1 229 ? 111.22100 -21.31400 -0.15400 1.000 110.46757 229 GLU A N 1
ATOM 1535 C CA . GLU A 1 229 ? 111.78500 -20.25200 0.72300 1.000 120.37811 229 GLU A CA 1
ATOM 1536 C C . GLU A 1 229 ? 110.73100 -19.81500 1.74500 1.000 122.02690 229 GLU A C 1
ATOM 1537 O O . GLU A 1 229 ? 111.08600 -19.67500 2.93100 1.000 131.27603 229 GLU A O 1
ATOM 1543 N N . PHE A 1 230 ? 109.49700 -19.58500 1.29300 1.000 113.76179 230 PHE A N 1
ATOM 1544 C CA . PHE A 1 230 ? 108.42300 -19.13400 2.21400 1.000 114.39138 230 PHE A CA 1
ATOM 1545 C C . PHE A 1 230 ? 108.58400 -19.84700 3.56100 1.000 123.67409 230 PHE A C 1
ATOM 1546 O O . PHE A 1 230 ? 108.60000 -19.15900 4.60000 1.000 133.83488 230 PHE A O 1
ATOM 1554 N N . TYR A 1 231 ? 108.71200 -21.17800 3.53900 1.000 117.99063 231 TYR A N 1
ATOM 1555 C CA . TYR A 1 231 ? 108.83300 -21.95900 4.79900 1.000 118.96437 231 TYR A CA 1
ATOM 1556 C C . TYR A 1 231 ? 110.15100 -21.62200 5.50400 1.000 122.13665 231 TYR A C 1
ATOM 1557 O O . TYR A 1 231 ? 110.14400 -21.46300 6.73800 1.000 128.87483 231 TYR A O 1
ATOM 1566 N N . ARG A 1 232 ? 111.24500 -21.51900 4.74400 1.000 117.98168 232 ARG A N 1
ATOM 1567 C CA . ARG A 1 232 ? 112.57400 -21.25300 5.35500 1.000 124.10091 232 ARG A CA 1
ATOM 1568 C C . ARG A 1 232 ? 112.48900 -19.99700 6.22500 1.000 131.89462 232 ARG A C 1
ATOM 1569 O O . ARG A 1 232 ? 112.96900 -20.04100 7.37400 1.000 137.67295 232 ARG A O 1
ATOM 1577 N N . GLU A 1 233 ? 111.89700 -18.92400 5.69300 1.000 128.73420 233 GLU A N 1
ATOM 1578 C CA . GLU A 1 233 ? 111.82700 -17.64200 6.44400 1.000 127.34201 233 GLU A CA 1
ATOM 1579 C C . GLU A 1 233 ? 110.84500 -17.79000 7.61200 1.000 131.38159 233 GLU A C 1
ATOM 1580 O O . GLU A 1 233 ? 110.96200 -17.00400 8.57200 1.000 142.82943 233 GLU A O 1
ATOM 1586 N N . CYS A 1 234 ? 109.92300 -18.75700 7.53700 1.000 126.07469 234 CYS A N 1
ATOM 1587 C CA . CYS A 1 234 ? 109.01100 -19.00700 8.68100 1.000 128.37657 234 CYS A CA 1
ATOM 1588 C C . CYS A 1 234 ? 109.86700 -19.39700 9.88800 1.000 129.18595 234 CYS A C 1
ATOM 1589 O O . CYS A 1 234 ? 111.04100 -19.75300 9.68200 1.000 129.88551 234 CYS A O 1
ATOM 1592 N N . ARG A 1 235 ? 109.30300 -19.33200 11.09300 1.000 123.61742 235 ARG A N 1
ATOM 1593 C CA . ARG A 1 235 ? 110.10900 -19.59600 12.31300 1.000 121.21824 235 ARG A CA 1
ATOM 1594 C C . ARG A 1 235 ? 109.29700 -20.46700 13.27700 1.000 128.55126 235 ARG A C 1
ATOM 1595 O O . ARG A 1 235 ? 108.06000 -20.34200 13.28100 1.000 135.48020 235 ARG A O 1
ATOM 1603 N N . PRO A 1 236 ? 109.92500 -21.34900 14.08500 1.000 123.70499 236 PRO A N 1
ATOM 1604 C CA . PRO A 1 236 ? 109.18500 -22.23500 14.98300 1.000 119.44908 236 PRO A CA 1
ATOM 1605 C C . PRO A 1 236 ? 108.06900 -21.50600 15.74200 1.000 114.82249 236 PRO A C 1
ATOM 1606 O O . PRO A 1 236 ? 108.26800 -20.36500 16.10300 1.000 116.50201 236 PRO A O 1
ATOM 1610 N N . PRO A 1 237 ? 106.91000 -22.15400 15.99200 1.000 112.78333 237 PRO A N 1
ATOM 1611 C CA . PRO A 1 237 ? 106.60100 -23.42000 15.34600 1.000 119.86664 237 PRO A CA 1
ATOM 1612 C C . PRO A 1 237 ? 106.38000 -23.20500 13.84500 1.000 129.67298 237 PRO A C 1
ATOM 1613 O O . PRO A 1 237 ? 105.63100 -22.31700 13.49100 1.000 125.13348 237 PRO A O 1
ATOM 1617 N N . CYS A 1 238 ? 107.03800 -24.01500 13.01300 1.000 130.11110 238 CYS A N 1
ATOM 1618 C CA . CYS A 1 238 ? 106.88200 -23.89700 11.54000 1.000 119.05733 238 CYS A CA 1
ATOM 1619 C C . CYS A 1 238 ? 106.77800 -25.29300 10.92700 1.000 120.39002 238 CYS A C 1
ATOM 1620 O O . CYS A 1 238 ? 107.56800 -26.16700 11.32600 1.000 122.18266 238 CYS A O 1
ATOM 1623 N N . TYR A 1 239 ? 105.84600 -25.48500 9.99000 1.000 122.09932 239 TYR A N 1
ATOM 1624 C CA . TYR A 1 239 ? 105.64000 -26.82000 9.37400 1.000 123.22854 239 TYR A CA 1
ATOM 1625 C C . TYR A 1 239 ? 105.60500 -26.69400 7.84800 1.000 122.89419 239 TYR A C 1
ATOM 1626 O O . TYR A 1 239 ? 105.14500 -25.65200 7.35000 1.000 119.26605 239 TYR A O 1
ATOM 1635 N N . TYR A 1 240 ? 106.07000 -27.72500 7.13600 1.000 123.30698 240 TYR A N 1
ATOM 1636 C CA . TYR A 1 240 ? 106.12400 -27.67300 5.65200 1.000 117.31066 240 TYR A CA 1
ATOM 1637 C C . TYR A 1 240 ? 105.61300 -28.97600 5.03600 1.000 114.87131 240 TYR A C 1
ATOM 1638 O O . TYR A 1 240 ? 106.13700 -30.04700 5.39500 1.000 114.73802 240 TYR A O 1
ATOM 1647 N N . LEU A 1 241 ? 104.63100 -28.88700 4.13700 1.000 115.23716 241 LEU A N 1
ATOM 1648 C CA . LEU A 1 241 ? 104.10000 -30.09000 3.44200 1.000 114.84930 241 LEU A CA 1
ATOM 1649 C C . LEU A 1 241 ? 103.90800 -29.75800 1.96100 1.000 113.49785 241 LEU A C 1
ATOM 1650 O O . LEU A 1 241 ? 103.55600 -28.60200 1.66400 1.000 111.53220 241 LEU A O 1
ATOM 1655 N N . VAL A 1 242 ? 104.13300 -30.72500 1.07100 1.000 112.06691 242 VAL A N 1
ATOM 1656 C CA . VAL A 1 242 ? 104.05500 -30.42800 -0.38900 1.000 113.60967 242 VAL A CA 1
ATOM 1657 C C . VAL A 1 242 ? 103.30000 -31.54300 -1.11500 1.000 117.66288 242 VAL A C 1
ATOM 1658 O O . VAL A 1 242 ? 103.68700 -32.71400 -0.95300 1.000 122.84612 242 VAL A O 1
ATOM 1662 N N . THR A 1 243 ? 102.27400 -31.18800 -1.89000 1.000 117.44585 243 THR A N 1
ATOM 1663 C CA . THR A 1 243 ? 101.55700 -32.19800 -2.70900 1.000 116.16056 243 THR A CA 1
ATOM 1664 C C . THR A 1 243 ? 102.32800 -32.40500 -4.01300 1.000 120.24117 243 THR A C 1
ATOM 1665 O O . THR A 1 243 ? 102.05400 -31.66800 -4.97700 1.000 120.21061 243 THR A O 1
ATOM 1669 N N . LYS A 1 244 ? 103.27300 -33.34800 -4.03200 1.000 119.86165 244 LYS A N 1
ATOM 1670 C CA . LYS A 1 244 ? 104.07400 -33.58500 -5.26700 1.000 121.48433 244 LYS A CA 1
ATOM 1671 C C . LYS A 1 244 ? 103.20100 -33.93200 -6.55200 1.000 117.96465 244 LYS A C 1
ATOM 1672 O O . LYS A 1 244 ? 103.50400 -33.58100 -7.70900 1.000 108.39632 244 LYS A O 1
ATOM 1678 N N . ASP A 1 245 ? 102.06500 -34.55600 -6.22900 1.000 124.96489 245 ASP A N 1
ATOM 1679 C CA . ASP A 1 245 ? 101.09200 -34.96300 -7.28000 1.000 116.34954 245 ASP A CA 1
ATOM 1680 C C . ASP A 1 245 ? 100.07100 -33.97300 -7.84800 1.000 114.11827 245 ASP A C 1
ATOM 1681 O O . ASP A 1 245 ? 99.18800 -34.41800 -8.60700 1.000 114.24438 245 ASP A O 1
ATOM 1686 N N . TYR A 1 246 ? 100.18000 -32.68900 -7.49400 1.000 114.35014 246 TYR A N 1
ATOM 1687 C CA . TYR A 1 246 ? 99.15900 -31.70500 -7.94300 1.000 114.32073 246 TYR A CA 1
ATOM 1688 C C . TYR A 1 246 ? 99.81500 -30.35600 -8.25500 1.000 111.82997 246 TYR A C 1
ATOM 1689 O O . TYR A 1 246 ? 100.96200 -30.13000 -7.82100 1.000 107.85234 246 TYR A O 1
ATOM 1698 N N . GLY A 1 247 ? 99.05000 -29.44600 -8.86000 1.000 107.80582 247 GLY A N 1
ATOM 1699 C CA . GLY A 1 247 ? 99.60600 -28.14000 -9.25700 1.000 107.55029 247 GLY A CA 1
ATOM 1700 C C . GLY A 1 247 ? 99.12600 -26.96000 -8.43400 1.000 108.19643 247 GLY A C 1
ATOM 1701 O O . GLY A 1 247 ? 98.55500 -27.18600 -7.35900 1.000 115.07552 247 GLY A O 1
ATOM 1702 N N . HIS A 1 248 ? 99.34300 -25.74500 -8.93400 1.000 109.19633 248 HIS A N 1
ATOM 1703 C CA . HIS A 1 248 ? 98.99400 -24.50500 -8.19700 1.000 110.62731 248 HIS A CA 1
ATOM 1704 C C . HIS A 1 248 ? 97.49500 -24.41900 -7.94200 1.000 108.60636 248 HIS A C 1
ATOM 1705 O O . HIS A 1 248 ? 97.10500 -24.21300 -6.78300 1.000 105.27440 248 HIS A O 1
ATOM 1712 N N . LEU A 1 249 ? 96.68800 -24.47100 -9.00200 1.000 110.03864 249 LEU A N 1
ATOM 1713 C CA . LEU A 1 249 ? 95.23100 -24.22800 -8.83900 1.000 116.85844 249 LEU A CA 1
ATOM 1714 C C . LEU A 1 249 ? 94.45600 -25.53400 -8.66400 1.000 118.64486 249 LEU A C 1
ATOM 1715 O O . LEU A 1 249 ? 93.22900 -25.45700 -8.48800 1.000 125.83992 249 LEU A O 1
ATOM 1720 N N . ASP A 1 250 ? 95.13500 -26.67500 -8.73500 1.000 112.05009 250 ASP A N 1
ATOM 1721 C CA . ASP A 1 250 ? 94.39300 -27.95700 -8.65700 1.000 111.34806 250 ASP A CA 1
ATOM 1722 C C . ASP A 1 250 ? 93.43000 -28.11700 -7.47600 1.000 111.99755 250 ASP A C 1
ATOM 1723 O O . ASP A 1 250 ? 92.53100 -28.96700 -7.56400 1.000 113.86538 250 ASP A O 1
ATOM 1728 N N . MET A 1 251 ? 93.61000 -27.31600 -6.42300 1.000 103.76087 251 MET A N 1
ATOM 1729 C CA . MET A 1 251 ? 92.70000 -27.37200 -5.24300 1.000 98.81565 251 MET A CA 1
ATOM 1730 C C . MET A 1 251 ? 91.37400 -26.56800 -5.41300 1.000 97.59774 251 MET A C 1
ATOM 1731 O O . MET A 1 251 ? 90.38400 -26.77900 -4.69400 1.000 98.57332 251 MET A O 1
ATOM 1736 N N . LEU A 1 252 ? 91.40000 -25.70400 -6.42300 1.000 103.26758 252 LEU A N 1
ATOM 1737 C CA . LEU A 1 252 ? 90.22100 -24.85300 -6.72200 1.000 109.03395 252 LEU A CA 1
ATOM 1738 C C . LEU A 1 252 ? 89.13400 -25.90400 -6.97400 1.000 111.31570 252 LEU A C 1
ATOM 1739 O O . LEU A 1 252 ? 89.48400 -27.06000 -7.26700 1.000 113.54427 252 LEU A O 1
ATOM 1744 N N . ASP A 1 253 ? 87.86600 -25.50700 -6.86200 1.000 109.55447 253 ASP A N 1
ATOM 1745 C CA . ASP A 1 253 ? 86.71400 -26.41400 -7.09400 1.000 109.52318 253 ASP A CA 1
ATOM 1746 C C . ASP A 1 253 ? 86.75300 -26.91600 -8.53800 1.000 109.34646 253 ASP A C 1
ATOM 1747 O O . ASP A 1 253 ? 87.44100 -26.28700 -9.35900 1.000 112.69500 253 ASP A O 1
ATOM 1752 N N . ASP A 1 254 ? 86.01800 -27.99400 -8.83600 1.000 110.57509 254 ASP A N 1
ATOM 1753 C CA . ASP A 1 254 ? 86.00800 -28.58300 -10.20500 1.000 115.85182 254 ASP A CA 1
ATOM 1754 C C . ASP A 1 254 ? 85.09800 -27.76700 -11.13000 1.000 120.80775 254 ASP A C 1
ATOM 1755 O O . ASP A 1 254 ? 85.27100 -27.86900 -12.36000 1.000 125.66360 254 ASP A O 1
ATOM 1760 N N . ASP A 1 255 ? 84.17000 -26.99200 -10.56100 1.000 114.43838 255 ASP A N 1
ATOM 1761 C CA . ASP A 1 255 ? 83.26800 -26.13800 -11.38000 1.000 111.17487 255 ASP A CA 1
ATOM 1762 C C . ASP A 1 255 ? 84.01000 -24.84800 -11.73900 1.000 116.12493 255 ASP A C 1
ATOM 1763 O O . ASP A 1 255 ? 83.34100 -23.87400 -12.13600 1.000 118.81563 255 ASP A O 1
ATOM 1768 N N . ALA A 1 256 ? 85.34000 -24.84900 -11.60200 1.000 119.34000 256 ALA A N 1
ATOM 1769 C CA . ALA A 1 256 ? 86.15400 -23.64400 -11.88600 1.000 118.23110 256 ALA A CA 1
ATOM 1770 C C . ALA A 1 256 ? 85.91900 -23.15600 -13.32100 1.000 116.69515 256 ALA A C 1
ATOM 1771 O O . ALA A 1 256 ? 85.46200 -23.95900 -14.15900 1.000 122.32172 256 ALA A O 1
ATOM 1773 N N . PRO A 1 257 ? 86.23200 -21.88000 -13.63900 1.000 113.24267 257 PRO A N 1
ATOM 1774 C CA . PRO A 1 257 ? 86.05700 -21.34400 -14.98300 1.000 122.92980 257 PRO A CA 1
ATOM 1775 C C . PRO A 1 257 ? 86.88700 -22.13100 -16.00200 1.000 127.22027 257 PRO A C 1
ATOM 1776 O O . PRO A 1 257 ? 86.52500 -22.12800 -17.16000 1.000 129.88641 257 PRO A O 1
ATOM 1780 N N . LYS A 1 258 ? 87.96200 -22.77500 -15.54500 1.000 121.52559 258 LYS A N 1
ATOM 1781 C CA . LYS A 1 258 ? 88.85300 -23.52900 -16.46400 1.000 118.37950 258 LYS A CA 1
ATOM 1782 C C . LYS A 1 258 ? 89.61000 -22.52700 -17.33600 1.000 115.77701 258 LYS A C 1
ATOM 1783 O O . LYS A 1 258 ? 90.85300 -22.57400 -17.35000 1.000 115.07540 258 LYS A O 1
ATOM 1789 N N . PHE A 1 259 ? 88.87900 -21.63800 -18.00700 1.000 118.00815 259 PHE A N 1
ATOM 1790 C CA . PHE A 1 259 ? 89.53100 -20.59900 -18.83700 1.000 120.08221 259 PHE A CA 1
ATOM 1791 C C . PHE A 1 259 ? 90.68700 -20.00800 -18.03600 1.000 119.57594 259 PHE A C 1
ATOM 1792 O O . PHE A 1 259 ? 91.71100 -19.64500 -18.63500 1.000 127.78905 259 PHE A O 1
ATOM 1800 N N . ILE A 1 260 ? 90.51400 -19.91900 -16.71800 1.000 109.04837 260 ILE A N 1
ATOM 1801 C CA . ILE A 1 260 ? 91.58400 -19.37000 -15.83800 1.000 106.15823 260 ILE A CA 1
ATOM 1802 C C . ILE A 1 260 ? 92.36400 -20.53700 -15.23300 1.000 100.26391 260 ILE A C 1
ATOM 1803 O O . ILE A 1 260 ? 93.60100 -20.48700 -15.24200 1.000 102.48489 260 ILE A O 1
ATOM 1808 N N . THR A 1 261 ? 91.66200 -21.55800 -14.74900 1.000 97.24785 261 THR A N 1
ATOM 1809 C CA . THR A 1 261 ? 92.35600 -22.67000 -14.05400 1.000 105.85533 261 THR A CA 1
ATOM 1810 C C . THR A 1 261 ? 93.48400 -23.21000 -14.93200 1.000 107.71835 261 THR A C 1
ATOM 1811 O O . THR A 1 261 ? 94.55600 -23.51100 -14.38300 1.000 115.17216 261 THR A O 1
ATOM 1815 N N . CYS A 1 262 ? 93.26600 -23.30400 -16.24200 1.000 106.55430 262 CYS A N 1
ATOM 1816 C CA . CYS A 1 262 ? 94.28000 -23.94000 -17.12400 1.000 109.77521 262 CYS A CA 1
ATOM 1817 C C . CYS A 1 262 ? 95.59200 -23.15100 -17.11600 1.000 109.48951 262 CYS A C 1
ATOM 1818 O O . CYS A 1 262 ? 96.62100 -23.73300 -17.49500 1.000 115.44396 262 CYS A O 1
ATOM 1821 N N . VAL A 1 263 ? 95.56500 -21.88900 -16.69000 1.000 106.70968 263 VAL A N 1
ATOM 1822 C CA . VAL A 1 263 ? 96.80200 -21.05700 -16.77900 1.000 108.66123 263 VAL A CA 1
ATOM 1823 C C . VAL A 1 263 ? 97.92900 -21.73500 -15.99700 1.000 106.05838 263 VAL A C 1
ATOM 1824 O O . VAL A 1 263 ? 99.09900 -21.46200 -16.30700 1.000 109.56252 263 VAL A O 1
ATOM 1828 N N . CYS A 1 264 ? 97.58900 -22.57600 -15.02300 1.000 104.30375 264 CYS A N 1
ATOM 1829 C CA . CYS A 1 264 ? 98.63800 -23.18300 -14.16300 1.000 110.72886 264 CYS A CA 1
ATOM 1830 C C . CYS A 1 264 ? 98.74500 -24.68400 -14.43500 1.000 118.81885 264 CYS A C 1
ATOM 1831 O O . CYS A 1 264 ? 97.74900 -25.27700 -14.88700 1.000 121.18060 264 CYS A O 1
ATOM 1834 N N . LYS A 1 265 ? 99.91300 -25.26600 -14.15600 1.000 120.49367 265 LYS A N 1
ATOM 1835 C CA . LYS A 1 265 ? 100.12300 -26.71000 -14.43100 1.000 121.30149 265 LYS A CA 1
ATOM 1836 C C . LYS A 1 265 ? 99.02800 -27.50200 -13.72000 1.000 119.31393 265 LYS A C 1
ATOM 1837 O O . LYS A 1 265 ? 98.67500 -27.13300 -12.58800 1.000 121.48414 265 LYS A O 1
ATOM 1843 N N . ASP A 1 266 ? 98.51200 -28.54100 -14.37100 1.000 114.52462 266 ASP A N 1
ATOM 1844 C CA . ASP A 1 266 ? 97.40300 -29.32100 -13.77300 1.000 115.89301 266 ASP A CA 1
ATOM 1845 C C . ASP A 1 266 ? 97.86300 -30.76600 -13.58100 1.000 113.97327 266 ASP A C 1
ATOM 1846 O O . ASP A 1 266 ? 98.31700 -31.37600 -14.56400 1.000 114.33282 266 ASP A O 1
ATOM 1851 N N . GLY A 1 267 ? 97.74800 -31.28200 -12.35800 1.000 114.67111 267 GLY A N 1
ATOM 1852 C CA . GLY A 1 267 ? 98.11300 -32.68600 -12.10500 1.000 117.26661 267 GLY A CA 1
ATOM 1853 C C . GLY A 1 267 ? 97.12900 -33.61700 -12.78400 1.000 123.54708 267 GLY A C 1
ATOM 1854 O O . GLY A 1 267 ? 96.06100 -33.13800 -13.20800 1.000 118.47250 267 GLY A O 1
ATOM 1855 N N . ASN A 1 268 ? 97.47100 -34.90100 -12.87900 1.000 126.37972 268 ASN A N 1
ATOM 1856 C CA . ASN A 1 268 ? 96.58800 -35.87500 -13.57100 1.000 126.18840 268 ASN A CA 1
ATOM 1857 C C . ASN A 1 268 ? 95.74300 -36.61800 -12.53100 1.000 130.56933 268 ASN A C 1
ATOM 1858 O O . ASN A 1 268 ? 94.71300 -37.20100 -12.91700 1.000 134.55166 268 ASN A O 1
ATOM 1863 N N . GLY A 1 269 ? 96.16200 -36.58600 -11.26500 1.000 127.72750 269 GLY A N 1
ATOM 1864 C CA . GLY A 1 269 ? 95.40700 -37.26000 -10.19000 1.000 121.79892 269 GLY A CA 1
ATOM 1865 C C . GLY A 1 269 ? 94.09400 -36.55400 -9.90300 1.000 125.36546 269 GLY A C 1
ATOM 1866 O O . GLY A 1 269 ? 93.96000 -35.38200 -10.29500 1.000 130.12834 269 GLY A O 1
ATOM 1867 N N . CYS A 1 270 ? 93.15900 -37.24000 -9.24300 1.000 122.54054 270 CYS A N 1
ATOM 1868 C CA . CYS A 1 270 ? 91.82400 -36.64900 -8.96300 1.000 127.55473 270 CYS A CA 1
ATOM 1869 C C . CYS A 1 270 ? 91.99700 -35.32600 -8.21300 1.000 130.82848 270 CYS A C 1
ATOM 1870 O O . CYS A 1 270 ? 92.54600 -35.34300 -7.09900 1.000 136.17876 270 CYS A O 1
ATOM 1873 N N . LYS A 1 271 ? 91.51000 -34.23000 -8.79500 1.000 126.17597 271 LYS A N 1
ATOM 1874 C CA . LYS A 1 271 ? 91.61300 -32.90900 -8.12500 1.000 128.00083 271 LYS A CA 1
ATOM 1875 C C . LYS A 1 271 ? 90.94500 -33.00500 -6.75300 1.000 127.58975 271 LYS A C 1
ATOM 1876 O O . LYS A 1 271 ? 91.46100 -32.40100 -5.79800 1.000 120.38555 271 LYS A O 1
ATOM 1882 N N . GLY A 1 272 ? 89.78800 -33.66300 -6.70600 1.000 128.68171 272 GLY A N 1
ATOM 1883 C CA . GLY A 1 272 ? 89.04800 -33.76800 -5.43900 1.000 118.12336 272 GLY A CA 1
ATOM 1884 C C . GLY A 1 272 ? 89.93000 -34.39400 -4.38500 1.000 114.35482 272 GLY A C 1
ATOM 1885 O O . GLY A 1 272 ? 89.81500 -34.01400 -3.21300 1.000 115.25487 272 GLY A O 1
ATOM 1886 N N . LYS A 1 273 ? 90.79900 -35.32900 -4.77800 1.000 117.39904 273 LYS A N 1
ATOM 1887 C CA . LYS A 1 273 ? 91.74900 -35.93000 -3.80300 1.000 122.04551 273 LYS A CA 1
ATOM 1888 C C . LYS A 1 273 ? 92.54300 -34.80900 -3.12400 1.000 118.80408 273 LYS A C 1
ATOM 1889 O O . LYS A 1 273 ? 92.54500 -34.76000 -1.87800 1.000 119.99454 273 LYS A O 1
ATOM 1895 N N . MET A 1 274 ? 93.18200 -33.94500 -3.91700 1.000 115.59663 274 MET A N 1
ATOM 1896 C CA . MET A 1 274 ? 94.00100 -32.83900 -3.35200 1.000 112.58684 274 MET A CA 1
ATOM 1897 C C . MET A 1 274 ? 93.10800 -31.93800 -2.49400 1.000 114.67981 274 MET A C 1
ATOM 1898 O O . MET A 1 274 ? 93.52600 -31.59000 -1.37200 1.000 115.86081 274 MET A O 1
ATOM 1903 N N . ARG A 1 275 ? 91.92600 -31.58100 -3.00400 1.000 116.75219 275 ARG A N 1
ATOM 1904 C CA . ARG A 1 275 ? 91.01000 -30.67500 -2.26000 1.000 115.01726 275 ARG A CA 1
ATOM 1905 C C . ARG A 1 275 ? 90.84900 -31.18100 -0.82300 1.000 104.92767 275 ARG A C 1
ATOM 1906 O O . ARG A 1 275 ? 90.88200 -30.34500 0.10000 1.000 93.00384 275 ARG A O 1
ATOM 1914 N N . ARG A 1 276 ? 90.68900 -32.49600 -0.64500 1.000 104.65361 276 ARG A N 1
ATOM 1915 C CA . ARG A 1 276 ? 90.46100 -33.06000 0.70800 1.000 99.09590 276 ARG A CA 1
ATOM 1916 C C . ARG A 1 276 ? 91.82100 -33.13900 1.40700 1.000 101.62674 276 ARG A C 1
ATOM 1917 O O . ARG A 1 276 ? 91.87400 -32.93600 2.61500 1.000 109.57724 276 ARG A O 1
ATOM 1925 N N . CYS A 1 277 ? 92.87600 -33.43300 0.65200 1.000 99.45112 277 CYS A N 1
ATOM 1926 C CA . CYS A 1 277 ? 94.22500 -33.57600 1.25000 1.000 101.47636 277 CYS A CA 1
ATOM 1927 C C . CYS A 1 277 ? 94.52500 -32.22100 1.88600 1.000 101.34661 277 CYS A C 1
ATOM 1928 O O . CYS A 1 277 ? 94.85300 -32.19100 3.08000 1.000 100.86312 277 CYS A O 1
ATOM 1931 N N . VAL A 1 278 ? 94.39800 -31.14600 1.11000 1.000 99.82437 278 VAL A N 1
ATOM 1932 C CA . VAL A 1 278 ? 94.73500 -29.79500 1.64100 1.000 94.94819 278 VAL A CA 1
ATOM 1933 C C . VAL A 1 278 ? 93.78700 -29.52100 2.80200 1.000 98.55614 278 VAL A C 1
ATOM 1934 O O . VAL A 1 278 ? 94.24600 -29.03300 3.85000 1.000 98.71230 278 VAL A O 1
ATOM 1938 N N . ALA A 1 279 ? 92.51700 -29.86200 2.61500 1.000 101.06400 279 ALA A N 1
ATOM 1939 C CA . ALA A 1 279 ? 91.51300 -29.60900 3.66500 1.000 99.78050 279 ALA A CA 1
ATOM 1940 C C . ALA A 1 279 ? 92.00700 -30.22500 4.96800 1.000 100.01908 279 ALA A C 1
ATOM 1941 O O . ALA A 1 279 ? 92.05600 -29.51000 5.95300 1.000 98.10029 279 ALA A O 1
ATOM 1943 N N . GLY A 1 280 ? 92.37200 -31.50300 4.94400 1.000 103.16303 280 GLY A N 1
ATOM 1944 C CA . GLY A 1 280 ? 92.82100 -32.18200 6.16900 1.000 100.65993 280 GLY A CA 1
ATOM 1945 C C . GLY A 1 280 ? 94.07300 -31.52500 6.70800 1.000 100.02029 280 GLY A C 1
ATOM 1946 O O . GLY A 1 280 ? 94.08500 -31.16000 7.89000 1.000 103.62280 280 GLY A O 1
ATOM 1947 N N . ILE A 1 281 ? 95.10900 -31.39600 5.88300 1.000 94.93466 281 ILE A N 1
ATOM 1948 C CA . ILE A 1 281 ? 96.35700 -30.81900 6.44500 1.000 92.57588 281 ILE A CA 1
ATOM 1949 C C . ILE A 1 281 ? 95.92400 -29.58600 7.23000 1.000 95.89053 281 ILE A C 1
ATOM 1950 O O . ILE A 1 281 ? 96.17500 -29.52000 8.45100 1.000 101.49938 281 ILE A O 1
ATOM 1955 N N . MET A 1 282 ? 95.22900 -28.68000 6.55100 1.000 94.57773 282 MET A N 1
ATOM 1956 C CA . MET A 1 282 ? 94.79300 -27.42600 7.20600 1.000 96.04193 282 MET A CA 1
ATOM 1957 C C . MET A 1 282 ? 93.92600 -27.77400 8.41300 1.000 100.27152 282 MET A C 1
ATOM 1958 O O . MET A 1 282 ? 94.27000 -27.34700 9.52700 1.000 101.58207 282 MET A O 1
ATOM 1963 N N . VAL A 1 283 ? 92.86900 -28.55600 8.19900 1.000 97.16460 283 VAL A N 1
ATOM 1964 C CA . VAL A 1 283 ? 91.93100 -28.82900 9.32300 1.000 94.14948 283 VAL A CA 1
ATOM 1965 C C . VAL A 1 283 ? 92.76200 -29.18900 10.55200 1.000 101.17621 283 VAL A C 1
ATOM 1966 O O . VAL A 1 283 ? 92.52700 -28.60200 11.62200 1.000 106.53457 283 VAL A O 1
ATOM 1970 N N . ALA A 1 284 ? 93.71300 -30.10300 10.38800 1.000 102.00555 284 ALA A N 1
ATOM 1971 C CA . ALA A 1 284 ? 94.50800 -30.54300 11.55000 1.000 101.44822 284 ALA A CA 1
ATOM 1972 C C . ALA A 1 284 ? 95.28500 -29.34800 12.09500 1.000 101.64821 284 ALA A C 1
ATOM 1973 O O . ALA A 1 284 ? 95.11900 -29.02400 13.28000 1.000 106.83062 284 ALA A O 1
ATOM 1975 N N . PHE A 1 285 ? 96.10000 -28.72000 11.25000 1.000 98.24714 285 PHE A N 1
ATOM 1976 C CA . PHE A 1 285 ? 96.94800 -27.62000 11.76900 1.000 98.29640 285 PHE A CA 1
ATOM 1977 C C . PHE A 1 285 ? 96.07900 -26.73600 12.65600 1.000 104.76350 285 PHE A C 1
ATOM 1978 O O . PHE A 1 285 ? 96.49800 -26.39100 13.77400 1.000 111.78009 285 PHE A O 1
ATOM 1986 N N . LEU A 1 286 ? 94.88700 -26.40500 12.16400 1.000 103.26562 286 LEU A N 1
ATOM 1987 C CA . LEU A 1 286 ? 93.97000 -25.54800 12.95200 1.000 108.17218 286 LEU A CA 1
ATOM 1988 C C . LEU A 1 286 ? 93.70200 -26.23900 14.28800 1.000 112.44103 286 LEU A C 1
ATOM 1989 O O . LEU A 1 286 ? 93.85800 -25.58500 15.33400 1.000 112.88145 286 LEU A O 1
ATOM 1994 N N . ASN A 1 287 ? 93.34500 -27.52200 14.25000 1.000 111.07400 287 ASN A N 1
ATOM 1995 C CA . ASN A 1 287 ? 93.00000 -28.23500 15.50400 1.000 113.45298 287 ASN A CA 1
ATOM 1996 C C . ASN A 1 287 ? 94.20900 -28.21100 16.44000 1.000 118.44361 287 ASN A C 1
ATOM 1997 O O . ASN A 1 287 ? 94.00400 -28.07500 17.65900 1.000 123.57894 287 ASN A O 1
ATOM 2002 N N . ALA A 1 288 ? 95.41800 -28.33500 15.89100 1.000 117.73756 288 ALA A N 1
ATOM 2003 C CA . ALA A 1 288 ? 96.62900 -28.42300 16.74100 1.000 120.59116 288 ALA A CA 1
ATOM 2004 C C . ALA A 1 288 ? 96.95000 -27.07700 17.39500 1.000 118.97772 288 ALA A C 1
ATOM 2005 O O . ALA A 1 288 ? 97.45400 -27.08800 18.53300 1.000 127.04267 288 ALA A O 1
ATOM 2007 N N . ALA A 1 289 ? 96.70000 -25.96700 16.70100 1.000 108.55903 289 ALA A N 1
ATOM 2008 C CA . ALA A 1 289 ? 97.09600 -24.64900 17.25100 1.000 111.89637 289 ALA A CA 1
ATOM 2009 C C . ALA A 1 289 ? 95.96000 -24.05000 18.08400 1.000 120.75616 289 ALA A C 1
ATOM 2010 O O . ALA A 1 289 ? 96.24600 -23.17400 18.91900 1.000 134.85170 289 ALA A O 1
ATOM 2012 N N . LEU A 1 290 ? 94.72600 -24.50000 17.85800 1.000 117.10712 290 LEU A N 1
ATOM 2013 C CA . LEU A 1 290 ? 93.56400 -23.91000 18.57500 1.000 125.28822 290 LEU A CA 1
ATOM 2014 C C . LEU A 1 290 ? 92.99500 -24.92300 19.57700 1.000 132.62347 290 LEU A C 1
ATOM 2015 O O . LEU A 1 290 ? 92.15100 -24.52100 20.39600 1.000 130.78219 290 LEU A O 1
ATOM 2020 N N . GLY A 1 291 ? 93.46000 -26.17300 19.53600 1.000 133.46990 291 GLY A N 1
ATOM 2021 C CA . GLY A 1 291 ? 93.00600 -27.17800 20.51700 1.000 126.03133 291 GLY A CA 1
ATOM 2022 C C . GLY A 1 291 ? 94.17200 -27.94700 21.10800 1.000 132.62949 291 GLY A C 1
ATOM 2023 O O . GLY A 1 291 ? 93.93200 -28.78100 22.00000 1.000 138.41128 291 GLY A O 1
ATOM 2024 N N . GLU A 1 292 ? 95.38800 -27.69500 20.61700 1.000 132.11542 292 GLU A N 1
ATOM 2025 C CA . GLU A 1 292 ? 96.58300 -28.44700 21.08800 1.000 133.13200 292 GLU A CA 1
ATOM 2026 C C . GLU A 1 292 ? 96.33100 -29.95800 21.10800 1.000 145.44110 292 GLU A C 1
ATOM 2027 O O . GLU A 1 292 ? 97.02500 -30.66600 21.86300 1.000 147.85470 292 GLU A O 1
ATOM 2033 N N . LYS A 1 293 ? 95.32700 -30.41700 20.35200 1.000 145.95342 293 LYS A N 1
ATOM 2034 C CA . LYS A 1 293 ? 95.08600 -31.88000 20.24200 1.000 145.68728 293 LYS A CA 1
ATOM 2035 C C . LYS A 1 293 ? 96.34600 -32.55900 19.68700 1.000 151.33445 293 LYS A C 1
ATOM 2036 O O . LYS A 1 293 ? 96.68600 -33.66900 20.13100 1.000 159.71591 293 LYS A O 1
ATOM 2042 N N . ASP A 1 294 ? 97.01800 -31.87000 18.76300 1.000 146.48971 294 ASP A N 1
ATOM 2043 C CA . ASP A 1 294 ? 98.31300 -32.37500 18.24200 1.000 150.25188 294 ASP A CA 1
ATOM 2044 C C . ASP A 1 294 ? 98.15700 -33.87700 18.01000 1.000 149.09212 294 ASP A C 1
ATOM 2045 O O . ASP A 1 294 ? 99.04100 -34.63700 18.43900 1.000 154.98922 294 ASP A O 1
ATOM 2050 N N . ALA A 1 295 ? 97.06200 -34.27600 17.36500 1.000 142.11658 295 ALA A N 1
ATOM 2051 C CA . ALA A 1 295 ? 96.82100 -35.71200 17.11500 1.000 142.03321 295 ALA A CA 1
ATOM 2052 C C . ALA A 1 295 ? 96.96100 -35.99100 15.61900 1.000 130.46108 295 ALA A C 1
ATOM 2053 O O . ALA A 1 295 ? 98.00800 -36.52200 15.20300 1.000 126.68286 295 ALA A O 1
ATOM 2055 N N . ASP A 1 296 ? 95.94000 -35.62500 14.84700 1.000 128.58459 296 ASP A N 1
ATOM 2056 C CA . ASP A 1 296 ? 95.96900 -35.89900 13.39200 1.000 129.67613 296 ASP A CA 1
ATOM 2057 C C . ASP A 1 296 ? 97.26300 -35.31500 12.82300 1.000 123.70748 296 ASP A C 1
ATOM 2058 O O . ASP A 1 296 ? 97.95200 -36.02600 12.07100 1.000 121.10675 296 ASP A O 1
ATOM 2063 N N . LEU A 1 297 ? 97.59400 -34.07900 13.20100 1.000 120.96789 297 LEU A N 1
ATOM 2064 C CA . LEU A 1 297 ? 98.80100 -33.42400 12.63800 1.000 119.56215 297 LEU A CA 1
ATOM 2065 C C . LEU A 1 297 ? 100.02100 -34.29200 12.94500 1.000 122.65205 297 LEU A C 1
ATOM 2066 O O . LEU A 1 297 ? 100.77100 -34.60900 12.00600 1.000 120.40335 297 LEU A O 1
ATOM 2071 N N . GLU A 1 298 ? 100.18900 -34.67600 14.20900 1.000 122.79382 298 GLU A N 1
ATOM 2072 C CA . GLU A 1 298 ? 101.39200 -35.45700 14.59400 1.000 122.63317 298 GLU A CA 1
ATOM 2073 C C . GLU A 1 298 ? 101.44900 -36.70900 13.72100 1.000 120.11408 298 GLU A C 1
ATOM 2074 O O . GLU A 1 298 ? 102.52800 -37.01000 13.17900 1.000 122.31546 298 GLU A O 1
ATOM 2080 N N . ALA A 1 299 ? 100.31200 -37.38800 13.58400 1.000 118.67743 299 ALA A N 1
ATOM 2081 C CA . ALA A 1 299 ? 100.27200 -38.62500 12.78000 1.000 122.92288 299 ALA A CA 1
ATOM 2082 C C . ALA A 1 299 ? 100.69100 -38.29900 11.34800 1.000 122.52073 299 ALA A C 1
ATOM 2083 O O . ALA A 1 299 ? 101.53500 -39.02300 10.79900 1.000 124.81984 299 ALA A O 1
ATOM 2085 N N . ILE A 1 300 ? 100.10600 -37.25000 10.77000 1.000 121.04842 300 ILE A N 1
ATOM 2086 C CA . ILE A 1 300 ? 100.41400 -36.90700 9.35300 1.000 119.48640 300 ILE A CA 1
ATOM 2087 C C . ILE A 1 300 ? 101.92200 -36.68400 9.25300 1.000 121.20223 300 ILE A C 1
ATOM 2088 O O . ILE A 1 300 ? 102.55600 -37.29200 8.37200 1.000 124.95680 300 ILE A O 1
ATOM 2093 N N . LEU A 1 301 ? 102.46800 -35.86700 10.15400 1.000 116.98425 301 LEU A N 1
ATOM 2094 C CA . LEU A 1 301 ? 103.92600 -35.59800 10.14600 1.000 114.16274 301 LEU A CA 1
ATOM 2095 C C . LEU A 1 301 ? 104.65300 -36.91900 10.39800 1.000 117.59071 301 LEU A C 1
ATOM 2096 O O . LEU A 1 301 ? 105.74300 -37.11300 9.83400 1.000 116.46976 301 LEU A O 1
ATOM 2101 N N . ARG A 1 302 ? 104.06300 -37.78600 11.22200 1.000 120.05171 302 ARG A N 1
ATOM 2102 C CA . ARG A 1 302 ? 104.70000 -39.08700 11.54800 1.000 123.28136 302 ARG A CA 1
ATOM 2103 C C . ARG A 1 302 ? 104.70900 -39.97800 10.30400 1.000 126.93149 302 ARG A C 1
ATOM 2104 O O . ARG A 1 302 ? 105.77500 -40.54400 9.99700 1.000 129.27894 302 ARG A O 1
ATOM 2112 N N . ASP A 1 303 ? 103.56600 -40.09300 9.62100 1.000 129.83495 303 ASP A N 1
ATOM 2113 C CA . ASP A 1 303 ? 103.46400 -40.97000 8.42300 1.000 130.76687 303 ASP A CA 1
ATOM 2114 C C . ASP A 1 303 ? 102.57500 -40.29800 7.37500 1.000 125.29832 303 ASP A C 1
ATOM 2115 O O . ASP A 1 303 ? 101.34800 -40.50100 7.41600 1.000 123.91262 303 ASP A O 1
ATOM 2120 N N . PRO A 1 304 ? 103.14400 -39.53100 6.42600 1.000 121.27818 304 PRO A N 1
ATOM 2121 C CA . PRO A 1 304 ? 102.34300 -38.82100 5.43700 1.000 126.14958 304 PRO A CA 1
ATOM 2122 C C . PRO A 1 304 ? 101.46800 -39.78700 4.63100 1.000 130.22802 304 PRO A C 1
ATOM 2123 O O . PRO A 1 304 ? 100.51800 -39.33900 4.02500 1.000 133.73318 304 PRO A O 1
ATOM 2127 N N . ALA A 1 305 ? 101.79700 -41.07700 4.65200 1.000 127.30747 305 ALA A N 1
ATOM 2128 C CA . ALA A 1 305 ? 101.04600 -42.05600 3.83100 1.000 128.77185 305 ALA A CA 1
ATOM 2129 C C . ALA A 1 305 ? 99.54500 -41.92100 4.09300 1.000 129.17040 305 ALA A C 1
ATOM 2130 O O . ALA A 1 305 ? 98.76000 -42.09300 3.14200 1.000 128.20541 305 ALA A O 1
ATOM 2132 N N . VAL A 1 306 ? 99.16700 -41.62800 5.33700 1.000 126.69962 306 VAL A N 1
ATOM 2133 C CA . VAL A 1 306 ? 97.72100 -41.55200 5.68800 1.000 122.87567 306 VAL A CA 1
ATOM 2134 C C . VAL A 1 306 ? 97.03900 -40.63800 4.67300 1.000 124.57505 306 VAL A C 1
ATOM 2135 O O . VAL A 1 306 ? 95.87000 -40.89400 4.33900 1.000 119.75342 306 VAL A O 1
ATOM 2139 N N . ALA A 1 307 ? 97.75500 -39.61500 4.20600 1.000 128.60767 307 ALA A N 1
ATOM 2140 C CA . ALA A 1 307 ? 97.16200 -38.64400 3.26100 1.000 119.21546 307 ALA A CA 1
ATOM 2141 C C . ALA A 1 307 ? 96.77900 -39.35700 1.96500 1.000 118.83206 307 ALA A C 1
ATOM 2142 O O . ALA A 1 307 ? 97.56000 -40.20200 1.49700 1.000 114.87235 307 ALA A O 1
ATOM 2144 N N . PRO A 1 308 ? 95.60600 -39.06700 1.36400 1.000 123.22063 308 PRO A N 1
ATOM 2145 C CA . PRO A 1 308 ? 95.24700 -39.67300 0.09000 1.000 122.14447 308 PRO A CA 1
ATOM 2146 C C . PRO A 1 308 ? 96.33500 -39.41300 -0.95800 1.000 128.49845 308 PRO A C 1
ATOM 2147 O O . PRO A 1 308 ? 96.67400 -40.33300 -1.67200 1.000 135.75510 308 PRO A O 1
ATOM 2151 N N . THR A 1 309 ? 96.86300 -38.18900 -1.01500 1.000 130.00197 309 THR A N 1
ATOM 2152 C CA . THR A 1 309 ? 97.84900 -37.84200 -2.07400 1.000 131.06431 309 THR A CA 1
ATOM 2153 C C . THR A 1 309 ? 99.27500 -38.13700 -1.60500 1.000 127.11007 309 THR A C 1
ATOM 2154 O O . THR A 1 309 ? 99.42900 -38.85100 -0.59900 1.000 131.35341 309 THR A O 1
ATOM 2158 N N . THR A 1 310 ? 100.26700 -37.60400 -2.32000 1.000 115.31680 310 THR A N 1
ATOM 2159 C CA . THR A 1 310 ? 101.68700 -37.85100 -1.96600 1.000 113.61025 310 THR A CA 1
ATOM 2160 C C . THR A 1 310 ? 102.27000 -36.59400 -1.32200 1.000 110.82773 310 THR A C 1
ATOM 2161 O O . THR A 1 310 ? 102.48000 -35.60300 -2.04500 1.000 106.84338 310 THR A O 1
ATOM 2165 N N . LEU A 1 311 ? 102.48600 -36.63600 -0.00900 1.000 115.01212 311 LEU A N 1
ATOM 2166 C CA . LEU A 1 311 ? 103.02900 -35.45900 0.71300 1.000 117.80912 311 LEU A CA 1
ATOM 2167 C C . LEU A 1 311 ? 104.55300 -35.55200 0.71600 1.000 119.01854 311 LEU A C 1
ATOM 2168 O O . LEU A 1 311 ? 105.09000 -36.41100 1.43200 1.000 116.00183 311 LEU A O 1
ATOM 2173 N N . ASP A 1 312 ? 105.21000 -34.70100 -0.06800 1.000 127.13515 312 ASP A N 1
ATOM 2174 C CA . ASP A 1 312 ? 106.68900 -34.74200 -0.17300 1.000 131.98233 312 ASP A CA 1
ATOM 2175 C C . ASP A 1 312 ? 107.16200 -33.39500 -0.72100 1.000 135.43322 312 ASP A C 1
ATOM 2176 O O . ASP A 1 312 ? 106.58900 -32.93000 -1.71900 1.000 138.21840 312 ASP A O 1
ATOM 2181 N N . PRO A 1 313 ? 108.17900 -32.75900 -0.11100 1.000 133.62901 313 PRO A N 1
ATOM 2182 C CA . PRO A 1 313 ? 108.70500 -33.22800 1.16100 1.000 133.31505 313 PRO A CA 1
ATOM 2183 C C . PRO A 1 313 ? 107.76100 -32.86100 2.30700 1.000 129.20151 313 PRO A C 1
ATOM 2184 O O . PRO A 1 313 ? 106.76800 -32.21200 2.05000 1.000 126.65102 313 PRO A O 1
ATOM 2188 N N . VAL A 1 314 ? 108.08800 -33.29200 3.52600 1.000 126.66683 314 VAL A N 1
ATOM 2189 C CA . VAL A 1 314 ? 107.27300 -32.92500 4.71800 1.000 119.25996 314 VAL A CA 1
ATOM 2190 C C . VAL A 1 314 ? 108.24700 -32.70200 5.87200 1.000 120.56223 314 VAL A C 1
ATOM 2191 O O . VAL A 1 314 ? 108.90300 -33.67500 6.28100 1.000 119.44189 314 VAL A O 1
ATOM 2195 N N . GLU A 1 315 ? 108.36000 -31.46500 6.35200 1.000 123.89709 315 GLU A N 1
ATOM 2196 C CA . GLU A 1 315 ? 109.34300 -31.16000 7.42300 1.000 124.37166 315 GLU A CA 1
ATOM 2197 C C . GLU A 1 315 ? 108.68100 -30.25800 8.46500 1.000 123.57841 315 GLU A C 1
ATOM 2198 O O . GLU A 1 315 ? 107.87100 -29.39900 8.07300 1.000 127.07412 315 GLU A O 1
ATOM 2204 N N . HIS A 1 316 ? 109.02100 -30.45300 9.73900 1.000 120.23366 316 HIS A N 1
ATOM 2205 C CA . HIS A 1 316 ? 108.41600 -29.64700 10.82700 1.000 120.66584 316 HIS A CA 1
ATOM 2206 C C . HIS A 1 316 ? 109.51600 -29.20500 11.78900 1.000 123.89763 316 HIS A C 1
ATOM 2207 O O . HIS A 1 316 ? 110.40400 -30.02500 12.08000 1.000 126.73955 316 HIS A O 1
ATOM 2214 N N . ARG A 1 317 ? 109.44800 -27.96000 12.26100 1.000 124.08180 317 ARG A N 1
ATOM 2215 C CA . ARG A 1 317 ? 110.48400 -27.43100 13.18500 1.000 127.09409 317 ARG A CA 1
ATOM 2216 C C . ARG A 1 317 ? 109.80300 -26.88000 14.44100 1.000 137.87001 317 ARG A C 1
ATOM 2217 O O . ARG A 1 317 ? 109.70800 -25.64600 14.56600 1.000 134.96188 317 ARG A O 1
ATOM 2225 N N . VAL A 1 318 ? 109.34400 -27.76900 15.32600 1.000 147.70936 318 VAL A N 1
ATOM 2226 C CA . VAL A 1 318 ? 108.69100 -27.33600 16.59500 1.000 148.45859 318 VAL A CA 1
ATOM 2227 C C . VAL A 1 318 ? 109.79200 -26.96500 17.58700 1.000 149.87983 318 VAL A C 1
ATOM 2228 O O . VAL A 1 318 ? 110.79800 -27.69500 17.65600 1.000 146.17488 318 VAL A O 1
ATOM 2232 N N . ALA A 1 319 ? 109.60000 -25.86900 18.31700 1.000 149.79216 319 ALA A N 1
ATOM 2233 C CA . ALA A 1 319 ? 110.63600 -25.41800 19.26900 1.000 155.59253 319 ALA A CA 1
ATOM 2234 C C . ALA A 1 319 ? 111.10100 -26.63100 20.07600 1.000 169.50768 319 ALA A C 1
ATOM 2235 O O . ALA A 1 319 ? 112.32000 -26.76600 20.28200 1.000 180.02902 319 ALA A O 1
ATOM 2237 N N . GLU A 1 320 ? 110.16100 -27.48700 20.48900 1.000 170.71912 320 GLU A N 1
ATOM 2238 C CA . GLU A 1 320 ? 110.50500 -28.69900 21.27900 1.000 173.39343 320 GLU A CA 1
ATOM 2239 C C . GLU A 1 320 ? 109.43600 -29.77100 21.04300 1.000 164.12932 320 GLU A C 1
ATOM 2240 O O . GLU A 1 320 ? 108.24500 -29.41200 21.12200 1.000 157.61229 320 GLU A O 1
ATOM 2246 N N . ALA B 1 22 ? 93.39500 -42.31700 -28.89900 1.000 160.59266 22 ALA B N 1
ATOM 2247 C CA . ALA B 1 22 ? 92.69400 -41.04300 -29.18100 1.000 156.50852 22 ALA B CA 1
ATOM 2248 C C . ALA B 1 22 ? 91.18200 -41.25600 -29.07000 1.000 160.81221 22 ALA B C 1
ATOM 2249 O O . ALA B 1 22 ? 90.60900 -40.88300 -28.02800 1.000 161.66123 22 ALA B O 1
ATOM 2251 N N . PHE B 1 23 ? 90.56600 -41.82700 -30.10800 1.000 155.45548 23 PHE B N 1
ATOM 2252 C CA . PHE B 1 23 ? 89.10900 -42.11600 -30.07300 1.000 148.21514 23 PHE B CA 1
ATOM 2253 C C . PHE B 1 23 ? 88.32100 -40.81700 -29.89300 1.000 145.78287 23 PHE B C 1
ATOM 2254 O O . PHE B 1 23 ? 88.42600 -39.93200 -30.76100 1.000 140.40925 23 PHE B O 1
ATOM 2262 N N . THR B 1 24 ? 87.55600 -40.71000 -28.80200 1.000 150.03600 24 THR B N 1
ATOM 2263 C CA . THR B 1 24 ? 86.69400 -39.51700 -28.59000 1.000 141.98463 24 THR B CA 1
ATOM 2264 C C . THR B 1 24 ? 87.29200 -38.61400 -27.51000 1.000 139.06462 24 THR B C 1
ATOM 2265 O O . THR B 1 24 ? 87.76500 -39.15100 -26.49300 1.000 145.32159 24 THR B O 1
ATOM 2269 N N . SER B 1 25 ? 87.26500 -37.29900 -27.72800 1.000 127.12124 25 SER B N 1
ATOM 2270 C CA . SER B 1 25 ? 87.75700 -36.34300 -26.70500 1.000 130.13428 25 SER B CA 1
ATOM 2271 C C . SER B 1 25 ? 86.54100 -35.75500 -25.98900 1.000 133.21362 25 SER B C 1
ATOM 2272 O O . SER B 1 25 ? 86.71000 -34.80200 -25.20900 1.000 132.47372 25 SER B O 1
ATOM 2275 N N . VAL B 1 26 ? 85.35800 -36.30500 -26.26500 1.000 135.27646 26 VAL B N 1
ATOM 2276 C CA . VAL B 1 26 ? 84.10900 -35.76600 -25.65500 1.000 136.97660 26 VAL B CA 1
ATOM 2277 C C . VAL B 1 26 ? 84.27200 -35.80100 -24.13400 1.000 125.73085 26 VAL B C 1
ATOM 2278 O O . VAL B 1 26 ? 84.06100 -34.76000 -23.48900 1.000 123.36163 26 VAL B O 1
ATOM 2282 N N . PHE B 1 27 ? 84.66100 -36.95400 -23.59100 1.000 119.78863 27 PHE B N 1
ATOM 2283 C CA . PHE B 1 27 ? 84.89300 -37.04800 -22.13200 1.000 117.58301 27 PHE B CA 1
ATOM 2284 C C . PHE B 1 27 ? 85.91900 -35.98500 -21.74400 1.000 123.20073 27 PHE B C 1
ATOM 2285 O O . PHE B 1 27 ? 85.80900 -35.41100 -20.64900 1.000 127.67703 27 PHE B O 1
ATOM 2293 N N . GLN B 1 28 ? 86.85700 -35.70000 -22.64600 1.000 120.66086 28 GLN B N 1
ATOM 2294 C CA . GLN B 1 28 ? 87.92300 -34.71100 -22.34000 1.000 120.15914 28 GLN B CA 1
ATOM 2295 C C . GLN B 1 28 ? 87.32000 -33.30500 -22.34200 1.000 119.33096 28 GLN B C 1
ATOM 2296 O O . GLN B 1 28 ? 86.22000 -33.13200 -22.89100 1.000 126.18219 28 GLN B O 1
ATOM 2302 N N . PRO B 1 29 ? 87.99200 -32.30100 -21.74100 1.000 108.54255 29 PRO B N 1
ATOM 2303 C CA . PRO B 1 29 ? 87.45800 -30.94300 -21.67600 1.000 112.52611 29 PRO B CA 1
ATOM 2304 C C . PRO B 1 29 ? 87.26700 -30.33200 -23.07000 1.000 120.64364 29 PRO B C 1
ATOM 2305 O O . PRO B 1 29 ? 88.12000 -30.53400 -23.90600 1.000 126.46704 29 PRO B O 1
ATOM 2309 N N . GLY B 1 30 ? 86.16200 -29.61200 -23.27800 1.000 122.49096 30 GLY B N 1
ATOM 2310 C CA . GLY B 1 30 ? 85.91300 -28.94200 -24.57000 1.000 124.21499 30 GLY B CA 1
ATOM 2311 C C . GLY B 1 30 ? 86.81600 -27.73600 -24.73900 1.000 124.76121 30 GLY B C 1
ATOM 2312 O O . GLY B 1 30 ? 86.97700 -26.98700 -23.75900 1.000 124.13956 30 GLY B O 1
ATOM 2313 N N . LYS B 1 31 ? 87.38200 -27.54500 -25.93200 1.000 120.39925 31 LYS B N 1
ATOM 2314 C CA . LYS B 1 31 ? 88.35500 -26.44100 -26.15200 1.000 114.29166 31 LYS B CA 1
ATOM 2315 C C . LYS B 1 31 ? 87.65500 -25.08500 -26.01500 1.000 116.73396 31 LYS B C 1
ATOM 2316 O O . LYS B 1 31 ? 88.26500 -24.16600 -25.44100 1.000 117.61569 31 LYS B O 1
ATOM 2322 N N . LEU B 1 32 ? 86.43000 -24.96400 -26.52500 1.000 117.20594 32 LEU B N 1
ATOM 2323 C CA . LEU B 1 32 ? 85.73900 -23.65100 -26.48300 1.000 115.36176 32 LEU B CA 1
ATOM 2324 C C . LEU B 1 32 ? 85.67600 -23.19400 -25.02700 1.000 122.72399 32 LEU B C 1
ATOM 2325 O O . LEU B 1 32 ? 85.31300 -24.01900 -24.17400 1.000 130.00457 32 LEU B O 1
ATOM 2330 N N . ALA B 1 33 ? 86.02600 -21.93600 -24.75500 1.000 123.33158 33 ALA B N 1
ATOM 2331 C CA . ALA B 1 33 ? 85.90900 -21.40800 -23.37700 1.000 127.21621 33 ALA B CA 1
ATOM 2332 C C . ALA B 1 33 ? 84.43300 -21.14500 -23.07800 1.000 129.80147 33 ALA B C 1
ATOM 2333 O O . ALA B 1 33 ? 83.66400 -20.98300 -24.04100 1.000 134.95052 33 ALA B O 1
ATOM 2335 N N . VAL B 1 34 ? 84.05600 -21.08300 -21.79800 1.000 126.23551 34 VAL B N 1
ATOM 2336 C CA . VAL B 1 34 ? 82.61100 -20.94000 -21.45100 1.000 125.55141 34 VAL B CA 1
ATOM 2337 C C . VAL B 1 34 ? 82.41500 -19.77300 -20.48300 1.000 129.32999 34 VAL B C 1
ATOM 2338 O O . VAL B 1 34 ? 83.38400 -19.40700 -19.79500 1.000 129.49043 34 VAL B O 1
ATOM 2342 N N . GLU B 1 35 ? 81.19800 -19.22400 -20.43500 1.000 128.83671 35 GLU B N 1
ATOM 2343 C CA . GLU B 1 35 ? 80.89800 -18.09900 -19.51200 1.000 133.86858 35 GLU B CA 1
ATOM 2344 C C . GLU B 1 35 ? 79.62400 -18.42400 -18.73200 1.000 131.23120 35 GLU B C 1
ATOM 2345 O O . GLU B 1 35 ? 78.66800 -18.92500 -19.35000 1.000 129.30300 35 GLU B O 1
ATOM 2351 N N . ALA B 1 36 ? 79.61800 -18.13500 -17.43000 1.000 126.24571 36 ALA B N 1
ATOM 2352 C CA . ALA B 1 36 ? 78.44000 -18.42900 -16.58600 1.000 119.36168 36 ALA B CA 1
ATOM 2353 C C . ALA B 1 36 ? 77.52700 -17.20300 -16.54600 1.000 124.88647 36 ALA B C 1
ATOM 2354 O O . ALA B 1 36 ? 78.01700 -16.11400 -16.20700 1.000 129.75815 36 ALA B O 1
ATOM 2356 N N . ILE B 1 37 ? 76.25000 -17.38500 -16.88100 1.000 125.47618 37 ILE B N 1
ATOM 2357 C CA . ILE B 1 37 ? 75.29500 -16.24000 -16.91100 1.000 136.20320 37 ILE B CA 1
ATOM 2358 C C . ILE B 1 37 ? 74.00500 -16.65100 -16.19600 1.000 139.94623 37 ILE B C 1
ATOM 2359 O O . ILE B 1 37 ? 73.47300 -17.72900 -16.51900 1.000 133.17052 37 ILE B O 1
ATOM 2364 N N . GLN B 1 38 ? 73.52500 -15.81800 -15.26800 1.000 151.74101 38 GLN B N 1
ATOM 2365 C CA . GLN B 1 38 ? 72.26000 -16.11500 -14.54800 1.000 151.42876 38 GLN B CA 1
ATOM 2366 C C . GLN B 1 38 ? 71.38900 -14.87400 -14.74500 1.000 157.66217 38 GLN B C 1
ATOM 2367 O O . GLN B 1 38 ? 71.88900 -13.76400 -14.49100 1.000 156.41597 38 GLN B O 1
ATOM 2373 N N . VAL B 1 39 ? 70.13900 -15.06000 -15.16800 1.000 161.18386 39 VAL B N 1
ATOM 2374 C CA . VAL B 1 39 ? 69.20500 -13.89400 -15.26300 1.000 167.09030 39 VAL B CA 1
ATOM 2375 C C . VAL B 1 39 ? 68.45600 -13.84200 -13.93000 1.000 169.43207 39 VAL B C 1
ATOM 2376 O O . VAL B 1 39 ? 67.92500 -14.88900 -13.51600 1.000 162.42906 39 VAL B O 1
ATOM 2380 N N . ASP B 1 40 ? 68.45800 -12.68500 -13.26800 1.000 179.42612 40 ASP B N 1
ATOM 2381 C CA . ASP B 1 40 ? 67.83800 -12.57300 -11.92300 1.000 191.61321 40 ASP B CA 1
ATOM 2382 C C . ASP B 1 40 ? 66.44300 -11.96600 -12.08000 1.000 196.85520 40 ASP B C 1
ATOM 2383 O O . ASP B 1 40 ? 65.95300 -11.35800 -11.11000 1.000 206.24279 40 ASP B O 1
ATOM 2388 N N . GLU B 1 41 ? 65.83900 -12.11700 -13.26100 1.000 190.10700 41 GLU B N 1
ATOM 2389 C CA . GLU B 1 41 ? 64.52100 -11.48100 -13.52300 1.000 192.12826 41 GLU B CA 1
ATOM 2390 C C . GLU B 1 41 ? 64.72000 -9.96300 -13.46800 1.000 193.96869 41 GLU B C 1
ATOM 2391 O O . GLU B 1 41 ? 63.71500 -9.23500 -13.36200 1.000 195.24707 41 GLU B O 1
ATOM 2397 N N . ASN B 1 42 ? 65.97700 -9.51200 -13.53300 1.000 191.86817 42 ASN B N 1
ATOM 2398 C CA . ASN B 1 42 ? 66.28600 -8.05900 -13.48100 1.000 189.31103 42 ASN B CA 1
ATOM 2399 C C . ASN B 1 42 ? 66.86400 -7.62300 -14.83000 1.000 182.29525 42 ASN B C 1
ATOM 2400 O O . ASN B 1 42 ? 67.33100 -6.47300 -14.92600 1.000 183.31934 42 ASN B O 1
ATOM 2405 N N . ALA B 1 43 ? 66.82100 -8.51500 -15.82600 1.000 176.85450 43 ALA B N 1
ATOM 2406 C CA . ALA B 1 43 ? 67.35000 -8.20000 -17.17500 1.000 173.41487 43 ALA B CA 1
ATOM 2407 C C . ALA B 1 43 ? 66.25100 -8.41700 -18.22000 1.000 175.07672 43 ALA B C 1
ATOM 2408 O O . ALA B 1 43 ? 65.77200 -9.56800 -18.34700 1.000 171.63202 43 ALA B O 1
ATOM 2410 N N . ALA B 1 44 ? 65.87200 -7.35400 -18.93700 1.000 179.86496 44 ALA B N 1
ATOM 2411 C CA . ALA B 1 44 ? 64.81400 -7.45100 -19.97100 1.000 180.97435 44 ALA B CA 1
ATOM 2412 C C . ALA B 1 44 ? 65.33600 -8.24200 -21.17600 1.000 184.04510 44 ALA B C 1
ATOM 2413 O O . ALA B 1 44 ? 66.55000 -8.17300 -21.45200 1.000 186.64859 44 ALA B O 1
ATOM 2415 N N . PRO B 1 45 ? 64.47400 -8.97900 -21.91200 1.000 182.55524 45 PRO B N 1
ATOM 2416 C CA . PRO B 1 45 ? 63.16000 -9.36400 -21.40300 1.000 180.14635 45 PRO B CA 1
ATOM 2417 C C . PRO B 1 45 ? 63.31600 -10.27100 -20.17700 1.000 180.32483 45 PRO B C 1
ATOM 2418 O O . PRO B 1 45 ? 63.97300 -11.28700 -20.28200 1.000 180.91928 45 PRO B O 1
ATOM 2422 N N . THR B 1 46 ? 62.71400 -9.87900 -19.05400 1.000 179.49263 46 THR B N 1
ATOM 2423 C CA . THR B 1 46 ? 62.81300 -10.69000 -17.81500 1.000 174.44911 46 THR B CA 1
ATOM 2424 C C . THR B 1 46 ? 62.31400 -12.10600 -18.10600 1.000 169.77100 46 THR B C 1
ATOM 2425 O O . THR B 1 46 ? 61.36400 -12.25000 -18.89400 1.000 171.09215 46 THR B O 1
ATOM 2429 N N . PRO B 1 47 ? 62.91900 -13.15200 -17.51000 1.000 163.49603 47 PRO B N 1
ATOM 2430 C CA . PRO B 1 47 ? 62.52700 -14.52700 -17.79200 1.000 161.12333 47 PRO B CA 1
ATOM 2431 C C . PRO B 1 47 ? 61.30300 -14.93500 -16.97000 1.000 159.55366 47 PRO B C 1
ATOM 2432 O O . PRO B 1 47 ? 60.96900 -14.23100 -16.03800 1.000 162.89442 47 PRO B O 1
ATOM 2436 N N . PRO B 1 48 ? 60.63200 -16.06100 -17.28900 1.000 154.87124 48 PRO B N 1
ATOM 2437 C CA . PRO B 1 48 ? 59.51400 -16.53200 -16.48200 1.000 154.92490 48 PRO B CA 1
ATOM 2438 C C . PRO B 1 48 ? 60.04100 -16.83100 -15.07700 1.000 152.79875 48 PRO B C 1
ATOM 2439 O O . PRO B 1 48 ? 59.39200 -16.46300 -14.12000 1.000 151.69019 48 PRO B O 1
ATOM 2443 N N . ILE B 1 49 ? 61.20400 -17.47900 -14.99600 1.000 148.99180 49 ILE B N 1
ATOM 2444 C CA . ILE B 1 49 ? 61.82100 -17.79300 -13.67500 1.000 143.39638 49 ILE B CA 1
ATOM 2445 C C . ILE B 1 49 ? 63.33500 -17.63300 -13.81000 1.000 145.95344 49 ILE B C 1
ATOM 2446 O O . ILE B 1 49 ? 63.82200 -17.58000 -14.95200 1.000 149.93312 49 ILE B O 1
ATOM 2451 N N . PRO B 1 50 ? 64.09900 -17.56100 -12.70200 1.000 148.00158 50 PRO B N 1
ATOM 2452 C CA . PRO B 1 50 ? 65.55500 -17.48400 -12.78300 1.000 150.00772 50 PRO B CA 1
ATOM 2453 C C . PRO B 1 50 ? 66.12600 -18.70600 -13.51100 1.000 150.19061 50 PRO B C 1
ATOM 2454 O O . PRO B 1 50 ? 65.75200 -19.81100 -13.16600 1.000 148.53310 50 PRO B O 1
ATOM 2458 N N . VAL B 1 51 ? 67.00800 -18.47800 -14.48600 1.000 150.76847 51 VAL B N 1
ATOM 2459 C CA . VAL B 1 51 ? 67.66200 -19.61100 -15.20100 1.000 137.76858 51 VAL B CA 1
ATOM 2460 C C . VAL B 1 51 ? 69.16700 -19.35300 -15.28100 1.000 134.51093 51 VAL B C 1
ATOM 2461 O O . VAL B 1 51 ? 69.55700 -18.18600 -15.46600 1.000 136.81864 51 VAL B O 1
ATOM 2465 N N . LEU B 1 52 ? 69.97500 -20.40300 -15.12400 1.000 129.45364 52 LEU B N 1
ATOM 2466 C CA . LEU B 1 52 ? 71.44500 -20.24400 -15.27000 1.000 126.87010 52 LEU B CA 1
ATOM 2467 C C . LEU B 1 52 ? 71.78900 -20.54100 -16.72900 1.000 124.40904 52 LEU B C 1
ATOM 2468 O O . LEU B 1 52 ? 71.31200 -21.56800 -17.24600 1.000 120.06724 52 LEU B O 1
ATOM 2473 N N . ILE B 1 53 ? 72.57100 -19.66800 -17.36600 1.000 128.12452 53 ILE B N 1
ATOM 2474 C CA . ILE B 1 53 ? 72.89600 -19.84500 -18.81000 1.000 124.93033 53 ILE B CA 1
ATOM 2475 C C . ILE B 1 53 ? 74.40500 -20.02400 -18.96200 1.000 123.98663 53 ILE B C 1
ATOM 2476 O O . ILE B 1 53 ? 75.14800 -19.11700 -18.55100 1.000 127.91466 53 ILE B O 1
ATOM 2481 N N . VAL B 1 54 ? 74.82700 -21.16400 -19.50500 1.000 115.24909 54 VAL B N 1
ATOM 2482 C CA . VAL B 1 54 ? 76.27500 -21.38200 -19.76800 1.000 114.89955 54 VAL B CA 1
ATOM 2483 C C . VAL B 1 54 ? 76.44500 -21.42600 -21.28400 1.000 124.93026 54 VAL B C 1
ATOM 2484 O O . VAL B 1 54 ? 75.86200 -22.32800 -21.91100 1.000 125.54803 54 VAL B O 1
ATOM 2488 N N . ALA B 1 55 ? 77.18600 -20.47000 -21.84500 1.000 130.90284 55 ALA B N 1
ATOM 2489 C CA . ALA B 1 55 ? 77.32700 -20.40600 -23.31600 1.000 130.45116 55 ALA B CA 1
ATOM 2490 C C . ALA B 1 55 ? 78.77800 -20.10900 -23.68600 1.000 132.08145 55 ALA B C 1
ATOM 2491 O O . ALA B 1 55 ? 79.45100 -19.38400 -22.93400 1.000 129.82012 55 ALA B O 1
ATOM 2493 N N . PRO B 1 56 ? 79.29500 -20.65000 -24.81000 1.000 140.73935 56 PRO B N 1
ATOM 2494 C CA . PRO B 1 56 ? 80.65300 -20.35000 -25.24200 1.000 149.83663 56 PRO B CA 1
ATOM 2495 C C . PRO B 1 56 ? 80.80100 -18.85100 -25.51400 1.000 152.45887 56 PRO B C 1
ATOM 2496 O O . PRO B 1 56 ? 80.05600 -18.33900 -26.32000 1.000 152.85528 56 PRO B O 1
ATOM 2500 N N . LYS B 1 57 ? 81.75100 -18.19700 -24.84800 1.000 150.40565 57 LYS B N 1
ATOM 2501 C CA . LYS B 1 57 ? 82.00000 -16.75800 -25.11700 1.000 150.21795 57 LYS B CA 1
ATOM 2502 C C . LYS B 1 57 ? 82.45400 -16.61600 -26.57100 1.000 149.82945 57 LYS B C 1
ATOM 2503 O O . LYS B 1 57 ? 82.04400 -15.64400 -27.22800 1.000 149.60093 57 LYS B O 1
ATOM 2509 N N . ASP B 1 58 ? 83.25300 -17.57100 -27.05100 1.000 146.62242 58 ASP B N 1
ATOM 2510 C CA . ASP B 1 58 ? 83.73400 -17.52500 -28.45400 1.000 143.61384 58 ASP B CA 1
ATOM 2511 C C . ASP B 1 58 ? 82.52400 -17.31500 -29.36500 1.000 140.97864 58 ASP B C 1
ATOM 2512 O O . ASP B 1 58 ? 81.45100 -17.85500 -29.04800 1.000 147.21935 58 ASP B O 1
ATOM 2517 N N . ALA B 1 59 ? 82.69200 -16.55600 -30.44600 1.000 131.77186 59 ALA B N 1
ATOM 2518 C CA . ALA B 1 59 ? 81.54500 -16.22600 -31.32100 1.000 138.11182 59 ALA B CA 1
ATOM 2519 C C . ALA B 1 59 ? 81.12400 -17.44400 -32.14300 1.000 141.16299 59 ALA B C 1
ATOM 2520 O O . ALA B 1 59 ? 81.78200 -18.49300 -32.03100 1.000 137.41860 59 ALA B O 1
ATOM 2522 N N . GLY B 1 60 ? 80.06500 -17.29500 -32.94100 1.000 143.54651 60 GLY B N 1
ATOM 2523 C CA . GLY B 1 60 ? 79.59500 -18.39900 -33.79800 1.000 143.11070 60 GLY B CA 1
ATOM 2524 C C . GLY B 1 60 ? 78.24100 -18.90700 -33.34400 1.000 140.25442 60 GLY B C 1
ATOM 2525 O O . GLY B 1 60 ? 78.05500 -19.06700 -32.12600 1.000 135.10003 60 GLY B O 1
ATOM 2526 N N . THR B 1 61 ? 77.32500 -19.15000 -34.28400 1.000 144.69319 61 THR B N 1
ATOM 2527 C CA . THR B 1 61 ? 76.01700 -19.73400 -33.89600 1.000 143.04939 61 THR B CA 1
ATOM 2528 C C . THR B 1 61 ? 76.27600 -21.03400 -33.13500 1.000 141.51974 61 THR B C 1
ATOM 2529 O O . THR B 1 61 ? 77.18800 -21.77800 -33.53900 1.000 142.58357 61 THR B O 1
ATOM 2533 N N . TYR B 1 62 ? 75.50700 -21.28500 -32.07500 1.000 135.09348 62 TYR B N 1
ATOM 2534 C CA . TYR B 1 62 ? 75.69700 -22.51300 -31.26400 1.000 131.22831 62 TYR B CA 1
ATOM 2535 C C . TYR B 1 62 ? 74.33900 -23.17100 -31.01000 1.000 131.37482 62 TYR B C 1
ATOM 2536 O O . TYR B 1 62 ? 73.33000 -22.45000 -30.92300 1.000 131.19616 62 TYR B O 1
ATOM 2545 N N . PRO B 1 63 ? 74.24800 -24.51300 -30.86300 1.000 129.65190 63 PRO B N 1
ATOM 2546 C CA . PRO B 1 63 ? 72.97700 -25.14900 -30.52200 1.000 124.13782 63 PRO B CA 1
ATOM 2547 C C . PRO B 1 63 ? 72.60000 -24.79600 -29.08000 1.000 128.05883 63 PRO B C 1
ATOM 2548 O O . PRO B 1 63 ? 73.43300 -24.25300 -28.38100 1.000 130.47089 63 PRO B O 1
ATOM 2552 N N . VAL B 1 64 ? 71.36900 -25.10800 -28.67300 1.000 128.74547 64 VAL B N 1
ATOM 2553 C CA . VAL B 1 64 ? 70.90600 -24.73300 -27.30500 1.000 130.83626 64 VAL B CA 1
ATOM 2554 C C . VAL B 1 64 ? 70.24800 -25.94700 -26.64500 1.000 132.69763 64 VAL B C 1
ATOM 2555 O O . VAL B 1 64 ? 69.64500 -26.75700 -27.37300 1.000 134.84197 64 VAL B O 1
ATOM 2559 N N . ALA B 1 65 ? 70.35800 -26.05500 -25.31900 1.000 130.00013 65 ALA B N 1
ATOM 2560 C CA . ALA B 1 65 ? 69.76900 -27.20100 -24.59200 1.000 120.82189 65 ALA B CA 1
ATOM 2561 C C . ALA B 1 65 ? 69.25100 -26.73800 -23.22900 1.000 123.17203 65 ALA B C 1
ATOM 2562 O O . ALA B 1 65 ? 69.77400 -25.73600 -22.71100 1.000 124.30293 65 ALA B O 1
ATOM 2564 N N . MET B 1 66 ? 68.27300 -27.45400 -22.67000 1.000 123.60838 66 MET B N 1
ATOM 2565 C CA . MET B 1 66 ? 67.68400 -27.06200 -21.36200 1.000 121.55999 66 MET B CA 1
ATOM 2566 C C . MET B 1 66 ? 67.86700 -28.19900 -20.35300 1.000 121.45492 66 MET B C 1
ATOM 2567 O O . MET B 1 66 ? 67.54900 -29.35000 -20.70600 1.000 121.88715 66 MET B O 1
ATOM 2572 N N . LEU B 1 67 ? 68.35500 -27.88600 -19.14800 1.000 120.11872 67 LEU B N 1
ATOM 2573 C CA . LEU B 1 67 ? 68.48900 -28.92300 -18.08800 1.000 115.65132 67 LEU B CA 1
ATOM 2574 C C . LEU B 1 67 ? 67.51000 -28.60400 -16.95700 1.000 117.70284 67 LEU B C 1
ATOM 2575 O O . LEU B 1 67 ? 67.40500 -27.42200 -16.58600 1.000 117.17884 67 LEU B O 1
ATOM 2580 N N . LEU B 1 68 ? 66.83900 -29.62400 -16.41800 1.000 119.59729 68 LEU B N 1
ATOM 2581 C CA . LEU B 1 68 ? 65.81700 -29.39200 -15.36500 1.000 123.16056 68 LEU B CA 1
ATOM 2582 C C . LEU B 1 68 ? 66.37000 -29.84500 -14.01200 1.000 124.17791 68 LEU B C 1
ATOM 2583 O O . LEU B 1 68 ? 66.62900 -31.05300 -13.85400 1.000 122.87496 68 LEU B O 1
ATOM 2588 N N . HIS B 1 69 ? 66.52600 -28.91000 -13.07300 1.000 125.00374 69 HIS B N 1
ATOM 2589 C CA . HIS B 1 69 ? 67.10900 -29.24700 -11.74900 1.000 125.78219 69 HIS B CA 1
ATOM 2590 C C . HIS B 1 69 ? 66.20800 -30.25200 -11.03400 1.000 127.46638 69 HIS B C 1
ATOM 2591 O O . HIS B 1 69 ? 64.97800 -30.12800 -11.14700 1.000 125.80804 69 HIS B O 1
ATOM 2598 N N . GLY B 1 70 ? 66.81000 -31.20100 -10.31900 1.000 129.47595 70 GLY B N 1
ATOM 2599 C CA . GLY B 1 70 ? 66.01600 -32.17100 -9.54600 1.000 134.21114 70 GLY B CA 1
ATOM 2600 C C . GLY B 1 70 ? 65.43600 -31.52800 -8.30200 1.000 144.69393 70 GLY B C 1
ATOM 2601 O O . GLY B 1 70 ? 65.86500 -30.41200 -7.96300 1.000 146.65345 70 GLY B O 1
ATOM 2602 N N . PHE B 1 71 ? 64.50500 -32.21100 -7.63500 1.00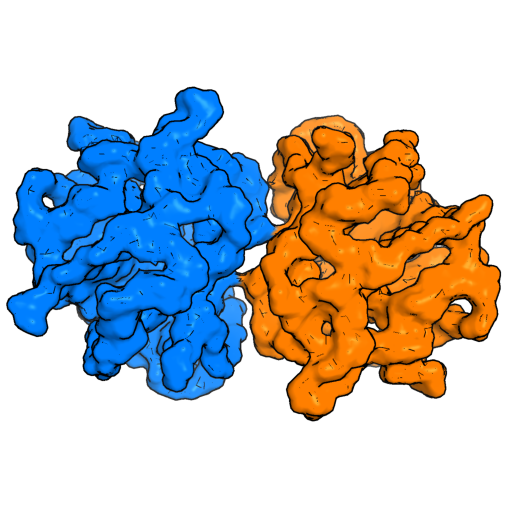0 147.15183 71 PHE B N 1
ATOM 2603 C CA . PHE B 1 71 ? 63.83500 -31.61400 -6.45300 1.000 143.57152 71 PHE B CA 1
ATOM 2604 C C . PHE B 1 71 ? 64.87800 -31.30500 -5.38200 1.000 138.73831 71 PHE B C 1
ATOM 2605 O O . PHE B 1 71 ? 65.88900 -32.02300 -5.29900 1.000 137.07001 71 PHE B O 1
ATOM 2613 N N . PHE B 1 72 ? 64.63600 -30.25700 -4.59600 1.000 138.92065 72 PHE B N 1
ATOM 2614 C CA . PHE B 1 72 ? 65.56700 -29.93700 -3.48800 1.000 143.31684 72 PHE B CA 1
ATOM 2615 C C . PHE B 1 72 ? 66.98600 -29.88900 -4.05600 1.000 138.48249 72 PHE B C 1
ATOM 2616 O O . PHE B 1 72 ? 67.90600 -30.41100 -3.40900 1.000 140.21308 72 PHE B O 1
ATOM 2624 N N . LEU B 1 73 ? 67.14800 -29.29000 -5.23800 1.000 138.74818 73 LEU B N 1
ATOM 2625 C CA . LEU B 1 73 ? 68.49100 -29.17000 -5.86600 1.000 137.72673 73 LEU B CA 1
ATOM 2626 C C . LEU B 1 73 ? 68.60900 -27.81300 -6.56800 1.000 139.10701 73 LEU B C 1
ATOM 2627 O O . LEU B 1 73 ? 67.59800 -27.35500 -7.13300 1.000 141.72740 73 LEU B O 1
ATOM 2632 N N . HIS B 1 74 ? 69.79800 -27.20100 -6.53700 1.000 136.02904 74 HIS B N 1
ATOM 2633 C CA . HIS B 1 74 ? 69.99300 -25.85700 -7.14100 1.000 135.95834 74 HIS B CA 1
ATOM 2634 C C . HIS B 1 74 ? 70.79700 -25.98000 -8.43700 1.000 133.55021 74 HIS B C 1
ATOM 2635 O O . HIS B 1 74 ? 71.82900 -26.66900 -8.42400 1.000 133.93006 74 HIS B O 1
ATOM 2642 N N . ASN B 1 75 ? 70.34000 -25.32500 -9.50500 1.000 133.53581 75 ASN B N 1
ATOM 2643 C CA . ASN B 1 75 ? 71.03600 -25.41100 -10.81400 1.000 122.23337 75 ASN B CA 1
ATOM 2644 C C . ASN B 1 75 ? 72.53800 -25.27000 -10.57400 1.000 118.62482 75 ASN B C 1
ATOM 2645 O O . ASN B 1 75 ? 73.31200 -26.01000 -11.20600 1.000 113.37441 75 ASN B O 1
ATOM 2650 N N . HIS B 1 76 ? 72.92100 -24.38100 -9.66200 1.000 122.76294 76 HIS B N 1
ATOM 2651 C CA . HIS B 1 76 ? 74.35900 -24.13400 -9.39400 1.000 120.70003 76 HIS B CA 1
ATOM 2652 C C . HIS B 1 76 ? 75.07000 -25.44500 -9.06100 1.000 116.10569 76 HIS B C 1
ATOM 2653 O O . HIS B 1 76 ? 76.29300 -25.52300 -9.27500 1.000 109.10685 76 HIS B O 1
ATOM 2660 N N . PHE B 1 77 ? 74.33300 -26.43200 -8.55700 1.000 123.47579 77 PHE B N 1
ATOM 2661 C CA . PHE B 1 77 ? 74.96700 -27.69700 -8.10700 1.000 124.18293 77 PHE B CA 1
ATOM 2662 C C . PHE B 1 77 ? 75.37600 -28.44100 -9.38000 1.000 116.14638 77 PHE B C 1
ATOM 2663 O O . PHE B 1 77 ? 76.08600 -29.45500 -9.26400 1.000 115.61565 77 PHE B O 1
ATOM 2671 N N . TYR B 1 78 ? 75.00000 -27.94500 -10.55700 1.000 111.34355 78 TYR B N 1
ATOM 2672 C CA . TYR B 1 78 ? 75.31300 -28.72500 -11.78100 1.000 112.70767 78 TYR B CA 1
ATOM 2673 C C . TYR B 1 78 ? 76.37600 -28.02200 -12.62800 1.000 111.92938 78 TYR B C 1
ATOM 2674 O O . TYR B 1 78 ? 76.59200 -28.44400 -13.77600 1.000 107.34183 78 TYR B O 1
ATOM 2683 N N . GLU B 1 79 ? 77.04800 -27.02900 -12.04600 1.000 111.68865 79 GLU B N 1
ATOM 2684 C CA . GLU B 1 79 ? 78.01700 -26.21100 -12.82200 1.000 109.97444 79 GLU B CA 1
ATOM 2685 C C . GLU B 1 79 ? 78.99400 -27.07700 -13.61500 1.000 108.73888 79 GLU B C 1
ATOM 2686 O O . GLU B 1 79 ? 79.08500 -26.85300 -14.80900 1.000 108.52170 79 GLU B O 1
ATOM 2692 N N . HIS B 1 80 ? 79.71900 -27.99000 -12.97900 1.000 109.11900 80 HIS B N 1
ATOM 2693 C CA . HIS B 1 80 ? 80.75200 -28.72700 -13.75300 1.000 108.74572 80 HIS B CA 1
ATOM 2694 C C . HIS B 1 80 ? 80.14700 -29.28200 -15.04400 1.000 106.97116 80 HIS B C 1
ATOM 2695 O O . HIS B 1 80 ? 80.67000 -28.95500 -16.12300 1.000 109.44802 80 HIS B O 1
ATOM 2702 N N . LEU B 1 81 ? 79.07000 -30.06000 -14.94300 1.000 100.55501 81 LEU B N 1
ATOM 2703 C CA . LEU B 1 81 ? 78.52600 -30.73300 -16.15000 1.000 99.89069 81 LEU B CA 1
ATOM 2704 C C . LEU B 1 81 ? 78.26600 -29.68100 -17.22800 1.000 106.31667 81 LEU B C 1
ATOM 2705 O O . LEU B 1 81 ? 78.80400 -29.83000 -18.33400 1.000 113.32238 81 LEU B O 1
ATOM 2710 N N . LEU B 1 82 ? 77.50100 -28.64700 -16.89000 1.000 103.52077 82 LEU B N 1
ATOM 2711 C CA . LEU B 1 82 ? 77.21000 -27.56900 -17.86500 1.000 108.87534 82 LEU B CA 1
ATOM 2712 C C . LEU B 1 82 ? 78.52300 -27.08400 -18.48400 1.000 111.09841 82 LEU B C 1
ATOM 2713 O O . LEU B 1 82 ? 78.66100 -27.19400 -19.71400 1.000 112.31629 82 LEU B O 1
ATOM 2718 N N . ARG B 1 83 ? 79.45700 -26.59600 -17.66600 1.000 109.96144 83 ARG B N 1
ATOM 2719 C CA . ARG B 1 83 ? 80.70200 -26.00200 -18.22200 1.000 109.18796 83 ARG B CA 1
ATOM 2720 C C . ARG B 1 83 ? 81.29200 -26.94100 -19.27500 1.000 111.92085 83 ARG B C 1
ATOM 2721 O O . ARG B 1 83 ? 81.47100 -26.50800 -20.42600 1.000 116.71983 83 ARG B O 1
ATOM 2729 N N . HIS B 1 84 ? 81.56700 -28.18200 -18.89100 1.000 105.35836 84 HIS B N 1
ATOM 2730 C CA . HIS B 1 84 ? 82.20400 -29.11700 -19.84600 1.000 105.75459 84 HIS B CA 1
ATOM 2731 C C . HIS B 1 84 ? 81.32000 -29.19200 -21.08900 1.000 114.77604 84 HIS B C 1
ATOM 2732 O O . HIS B 1 84 ? 81.81400 -28.89100 -22.18700 1.000 127.52291 84 HIS B O 1
ATOM 2739 N N . VAL B 1 85 ? 80.04500 -29.52600 -20.90600 1.000 107.24057 85 VAL B N 1
ATOM 2740 C CA . VAL B 1 85 ? 79.15600 -29.70200 -22.08500 1.000 103.42325 85 VAL B CA 1
ATOM 2741 C C . VAL B 1 85 ? 79.43700 -28.55300 -23.04900 1.000 113.25493 85 VAL B C 1
ATOM 2742 O O . VAL B 1 85 ? 79.88000 -28.82000 -24.17900 1.000 121.87194 85 VAL B O 1
ATOM 2746 N N . ALA B 1 86 ? 79.22200 -27.32300 -22.59500 1.000 110.22671 86 ALA B N 1
ATOM 2747 C CA . ALA B 1 86 ? 79.39500 -26.16500 -23.49600 1.000 111.10618 86 ALA B CA 1
ATOM 2748 C C . ALA B 1 86 ? 80.84900 -26.08600 -23.94900 1.000 114.60860 86 ALA B C 1
ATOM 2749 O O . ALA B 1 86 ? 81.08900 -25.73100 -25.10900 1.000 117.49512 86 ALA B O 1
ATOM 2751 N N . SER B 1 87 ? 81.78300 -26.37300 -23.04700 1.000 115.38509 87 SER B N 1
ATOM 2752 C CA . SER B 1 87 ? 83.20800 -26.21000 -23.42000 1.000 118.62324 87 SER B CA 1
ATOM 2753 C C . SER B 1 87 ? 83.43100 -26.93600 -24.74100 1.000 121.87066 87 SER B C 1
ATOM 2754 O O . SER B 1 87 ? 84.28400 -26.49200 -25.52700 1.000 125.83676 87 SER B O 1
ATOM 2757 N N . HIS B 1 88 ? 82.67000 -28.00600 -24.96400 1.000 120.98654 88 HIS B N 1
ATOM 2758 C CA . HIS B 1 88 ? 82.83400 -28.80600 -26.20300 1.000 127.05043 88 HIS B CA 1
ATOM 2759 C C . HIS B 1 88 ? 81.98600 -28.18400 -27.31000 1.000 130.03959 88 HIS B C 1
ATOM 2760 O O . HIS B 1 88 ? 81.96500 -28.74000 -28.42100 1.000 146.47161 88 HIS B O 1
ATOM 2767 N N . GLY B 1 89 ? 81.31700 -27.07500 -27.00300 1.000 117.79706 89 GLY B N 1
ATOM 2768 C CA . GLY B 1 89 ? 80.49400 -26.38800 -28.01200 1.000 121.16635 89 GLY B CA 1
ATOM 2769 C C . GLY B 1 89 ? 79.01700 -26.63100 -27.79000 1.000 117.25183 89 GLY B C 1
ATOM 2770 O O . GLY B 1 89 ? 78.45700 -27.49500 -28.48600 1.000 119.91780 89 GLY B O 1
ATOM 2771 N N . PHE B 1 90 ? 78.41100 -25.88800 -26.86300 1.000 116.10287 90 PHE B N 1
ATOM 2772 C CA . PHE B 1 90 ? 76.95400 -26.01200 -26.61800 1.000 114.85968 90 PHE B CA 1
ATOM 2773 C C . PHE B 1 90 ? 76.46400 -24.84800 -25.75700 1.000 118.88215 90 PHE B C 1
ATOM 2774 O O . PHE B 1 90 ? 77.24900 -24.32600 -24.95800 1.000 118.14175 90 PHE B O 1
ATOM 2782 N N . ILE B 1 91 ? 75.21300 -24.44700 -25.94200 1.000 120.36921 91 ILE B N 1
ATOM 2783 C CA . ILE B 1 91 ? 74.57800 -23.36900 -25.12400 1.000 119.62014 91 ILE B CA 1
ATOM 2784 C C . ILE B 1 91 ? 73.56800 -24.04000 -24.19000 1.000 121.26264 91 ILE B C 1
ATOM 2785 O O . ILE B 1 91 ? 72.58000 -24.59900 -24.70600 1.000 126.65802 91 ILE B O 1
ATOM 2790 N N . ILE B 1 92 ? 73.80300 -23.99700 -22.87600 1.000 118.08728 92 ILE B N 1
ATOM 2791 C CA . ILE B 1 92 ? 72.90400 -24.73200 -21.93800 1.000 114.10476 92 ILE B CA 1
ATOM 2792 C C . ILE B 1 92 ? 72.21200 -23.73600 -21.00600 1.000 110.57394 92 ILE B C 1
ATOM 2793 O O . ILE B 1 92 ? 72.90500 -22.86300 -20.45300 1.000 106.94894 92 ILE B O 1
ATOM 2798 N N . VAL B 1 93 ? 70.89500 -23.87600 -20.84500 1.000 107.44905 93 VAL B N 1
ATOM 2799 C CA . VAL B 1 93 ? 70.11500 -22.96200 -19.96300 1.000 106.35585 93 VAL B CA 1
ATOM 2800 C C . VAL B 1 93 ? 69.31400 -23.81900 -18.98300 1.000 116.94036 93 VAL B C 1
ATOM 2801 O O . VAL B 1 93 ? 68.41000 -24.54100 -19.43900 1.000 114.12181 93 VAL B O 1
ATOM 2805 N N . ALA B 1 94 ? 69.64300 -23.74600 -17.69300 1.000 126.15108 94 ALA B N 1
ATOM 2806 C CA . ALA B 1 94 ? 68.94700 -24.58000 -16.68700 1.000 127.95323 94 ALA B CA 1
ATOM 2807 C C . ALA B 1 94 ? 68.20000 -23.67700 -15.70600 1.000 124.29753 94 ALA B C 1
ATOM 2808 O O . ALA B 1 94 ? 68.85900 -22.93300 -14.95700 1.000 121.02129 94 ALA B O 1
ATOM 2810 N N . PRO B 1 95 ? 66.85500 -23.71200 -15.68800 1.000 126.53156 95 PRO B N 1
ATOM 2811 C CA . PRO B 1 95 ? 66.07900 -22.85800 -14.80100 1.000 130.30923 95 PRO B CA 1
ATOM 2812 C C . PRO B 1 95 ? 66.11300 -23.37300 -13.36000 1.000 138.96848 95 PRO B C 1
ATOM 2813 O O . PRO B 1 95 ? 66.23600 -24.56800 -13.17900 1.000 136.30536 95 PRO B O 1
ATOM 2817 N N . GLN B 1 96 ? 66.01500 -22.47000 -12.38200 1.000 146.44685 96 GLN B N 1
ATOM 2818 C CA . GLN B 1 96 ? 65.93600 -22.90200 -10.96200 1.000 144.95805 96 GLN B CA 1
ATOM 2819 C C . GLN B 1 96 ? 64.47100 -22.85800 -10.52400 1.000 147.19358 96 GLN B C 1
ATOM 2820 O O . GLN B 1 96 ? 64.04300 -21.81700 -9.99300 1.000 148.33572 96 GLN B O 1
ATOM 2826 N N . PHE B 1 97 ? 63.72500 -23.93500 -10.78000 1.000 148.85897 97 PHE B N 1
ATOM 2827 C CA . PHE B 1 97 ? 62.27800 -23.95800 -10.44600 1.000 150.36746 97 PHE B CA 1
ATOM 2828 C C . PHE B 1 97 ? 62.08700 -23.66800 -8.95700 1.000 151.82210 97 PHE B C 1
ATOM 2829 O O . PHE B 1 97 ? 63.04300 -23.84900 -8.18000 1.000 150.27926 97 PHE B O 1
ATOM 2837 N N . SER B 1 98 ? 60.88100 -23.24900 -8.57500 1.000 149.01733 98 SER B N 1
ATOM 2838 C CA . SER B 1 98 ? 60.60300 -22.91400 -7.15600 1.000 153.63952 98 SER B CA 1
ATOM 2839 C C . SER B 1 98 ? 60.50700 -24.22500 -6.37500 1.000 167.54381 98 SER B C 1
ATOM 2840 O O . SER B 1 98 ? 60.55100 -25.29500 -7.01000 1.000 166.59267 98 SER B O 1
ATOM 2843 N N . ILE B 1 99 ? 60.36800 -24.13600 -5.05200 1.000 178.70090 99 ILE B N 1
ATOM 2844 C CA . ILE B 1 99 ? 60.18200 -25.36600 -4.23000 1.000 182.30568 99 ILE B CA 1
ATOM 2845 C C . ILE B 1 99 ? 58.92800 -26.06900 -4.74900 1.000 185.97533 99 ILE B C 1
ATOM 2846 O O . ILE B 1 99 ? 58.76100 -27.26900 -4.46400 1.000 183.92297 99 ILE B O 1
ATOM 2851 N N . SER B 1 100 ? 58.08100 -25.33700 -5.47600 1.000 190.08390 100 SER B N 1
ATOM 2852 C CA . SER B 1 100 ? 56.85700 -25.94200 -6.06000 1.000 197.67521 100 SER B CA 1
ATOM 2853 C C . SER B 1 100 ? 56.03000 -26.56800 -4.93500 1.000 202.38827 100 SER B C 1
ATOM 2854 O O . SER B 1 100 ? 55.43100 -27.63500 -5.16500 1.000 210.85854 100 SER B O 1
ATOM 2857 N N . ILE B 1 101 ? 56.00100 -25.92100 -3.76900 1.000 195.15181 101 ILE B N 1
ATOM 2858 C CA . ILE B 1 101 ? 55.28000 -26.49800 -2.59600 1.000 198.27898 101 ILE B CA 1
ATOM 2859 C C . ILE B 1 101 ? 53.79300 -26.65000 -2.93100 1.000 201.54523 101 ILE B C 1
ATOM 2860 O O . ILE B 1 101 ? 53.29200 -27.78900 -2.86500 1.000 195.40423 101 ILE B O 1
ATOM 2865 N N . ILE B 1 102 ? 53.12200 -25.55400 -3.29200 1.000 207.59374 102 ILE B N 1
ATOM 2866 C CA . ILE B 1 102 ? 51.65000 -25.61000 -3.54100 1.000 211.20458 102 ILE B CA 1
ATOM 2867 C C . ILE B 1 102 ? 51.36900 -26.53000 -4.73200 1.000 210.27136 102 ILE B C 1
ATOM 2868 O O . ILE B 1 102 ? 50.58500 -27.48200 -4.56600 1.000 208.66725 102 ILE B O 1
ATOM 2873 N N . PRO B 1 103 ? 51.98200 -26.30900 -5.91500 1.000 210.66271 103 PRO B N 1
ATOM 2874 C CA . PRO B 1 103 ? 51.66400 -27.11600 -7.09000 1.000 209.74869 103 PRO B CA 1
ATOM 2875 C C . PRO B 1 103 ? 51.76900 -28.61300 -6.78000 1.000 210.51500 103 PRO B C 1
ATOM 2876 O O . PRO B 1 103 ? 52.80200 -29.03700 -6.29900 1.000 210.56255 103 PRO B O 1
ATOM 2880 N N . SER B 1 104 ? 50.70500 -29.36700 -7.06200 1.000 210.23394 104 SER B N 1
ATOM 2881 C CA . SER B 1 104 ? 50.74500 -30.83600 -6.85900 1.000 205.89687 104 SER B CA 1
ATOM 2882 C C . SER B 1 104 ? 51.62400 -31.46000 -7.94300 1.000 200.88239 104 SER B C 1
ATOM 2883 O O . SER B 1 104 ? 51.79600 -30.82300 -8.99900 1.000 198.42012 104 SER B O 1
ATOM 2886 N N . GLY B 1 105 ? 52.16100 -32.65500 -7.68900 1.000 195.58164 105 GLY B N 1
ATOM 2887 C CA . GLY B 1 105 ? 52.96600 -33.34800 -8.71100 1.000 188.45326 105 GLY B CA 1
ATOM 2888 C C . GLY B 1 105 ? 54.05500 -32.44900 -9.26500 1.000 188.81618 105 GLY B C 1
ATOM 2889 O O . GLY B 1 105 ? 54.80300 -31.87000 -8.45400 1.000 187.53755 105 GLY B O 1
ATOM 2890 N N . ASP B 1 106 ? 54.12500 -32.30800 -10.59300 1.000 187.71772 106 ASP B N 1
ATOM 2891 C CA . ASP B 1 106 ? 55.20900 -31.51000 -11.22600 1.000 183.03360 106 ASP B CA 1
ATOM 2892 C C . ASP B 1 106 ? 54.60100 -30.53600 -12.23800 1.000 181.29623 106 ASP B C 1
ATOM 2893 O O . ASP B 1 106 ? 55.37300 -29.79600 -12.87800 1.000 182.46256 106 ASP B O 1
ATOM 2898 N N . ALA B 1 107 ? 53.27200 -30.52500 -12.36300 1.000 178.85159 107 ALA B N 1
ATOM 2899 C CA . ALA B 1 107 ? 52.61900 -29.67400 -13.38500 1.000 179.53133 107 ALA B CA 1
ATOM 2900 C C . ALA B 1 107 ? 53.30000 -28.30600 -13.42100 1.000 182.59729 107 ALA B C 1
ATOM 2901 O O . ALA B 1 107 ? 53.68100 -27.86400 -14.52100 1.000 180.18168 107 ALA B O 1
ATOM 2903 N N . GLU B 1 108 ? 53.45100 -27.67100 -12.25900 1.000 188.29070 108 GLU B N 1
ATOM 2904 C CA . GLU B 1 108 ? 54.03800 -26.30900 -12.23400 1.000 193.90754 108 GLU B CA 1
ATOM 2905 C C . GLU B 1 108 ? 55.38800 -26.34400 -12.94900 1.000 187.13751 108 GLU B C 1
ATOM 2906 O O . GLU B 1 108 ? 55.61100 -25.50200 -13.83700 1.000 179.53895 108 GLU B O 1
ATOM 2912 N N . ASP B 1 109 ? 56.24200 -27.29800 -12.58100 1.000 185.82519 109 ASP B N 1
ATOM 2913 C CA . ASP B 1 109 ? 57.59700 -27.35100 -13.18300 1.000 176.85523 109 ASP B CA 1
ATOM 2914 C C . ASP B 1 109 ? 57.44300 -27.52300 -14.69700 1.000 167.43859 109 ASP B C 1
ATOM 2915 O O . ASP B 1 109 ? 58.15700 -26.83300 -15.44900 1.000 165.54547 109 ASP B O 1
ATOM 2920 N N . ILE B 1 110 ? 56.51800 -28.38700 -15.11800 1.000 167.72135 110 ILE B N 1
ATOM 2921 C CA . ILE B 1 110 ? 56.32400 -28.64200 -16.57300 1.000 162.7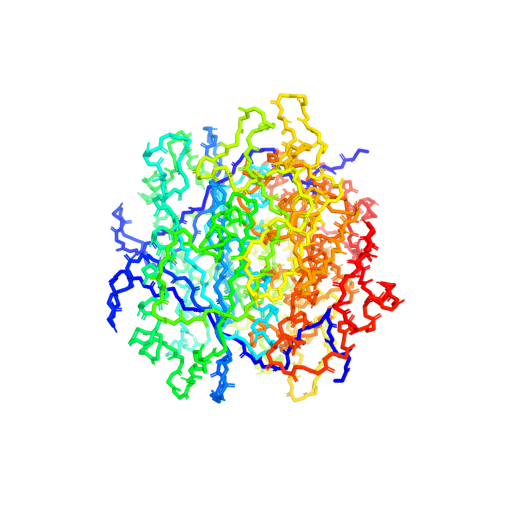6982 110 ILE B CA 1
ATOM 2922 C C . ILE B 1 110 ? 56.05300 -27.30300 -17.25700 1.000 166.56005 110 ILE B C 1
ATOM 2923 O O . ILE B 1 110 ? 56.77800 -26.96300 -18.21300 1.000 164.26688 110 ILE B O 1
ATOM 2928 N N . ALA B 1 111 ? 55.06600 -26.55900 -16.75800 1.000 172.87387 111 ALA B N 1
ATOM 2929 C CA . ALA B 1 111 ? 54.69600 -25.27700 -17.39700 1.000 173.45114 111 ALA B CA 1
ATOM 2930 C C . ALA B 1 111 ? 55.87700 -24.30900 -17.32500 1.000 168.00906 111 ALA B C 1
ATOM 2931 O O . ALA B 1 111 ? 56.18500 -23.67900 -18.35100 1.000 161.91413 111 ALA B O 1
ATOM 2933 N N . ALA B 1 112 ? 56.51600 -24.20600 -16.15900 1.000 166.98819 112 ALA B N 1
ATOM 2934 C CA . ALA B 1 112 ? 57.60900 -23.22400 -15.99600 1.000 162.38613 112 ALA B CA 1
ATOM 2935 C C . ALA B 1 112 ? 58.61500 -23.41100 -17.13200 1.000 160.03491 112 ALA B C 1
ATOM 2936 O O . ALA B 1 112 ? 58.98400 -22.41200 -17.77600 1.000 152.69086 112 ALA B O 1
ATOM 2938 N N . ALA B 1 113 ? 59.02300 -24.65700 -17.36800 1.000 164.15693 113 ALA B N 1
ATOM 2939 C CA . ALA B 1 113 ? 60.01500 -24.92600 -18.42900 1.000 156.89583 113 ALA B CA 1
ATOM 2940 C C . ALA B 1 113 ? 59.44500 -24.43400 -19.75900 1.000 150.90723 113 ALA B C 1
ATOM 2941 O O . ALA B 1 113 ? 60.16500 -23.74000 -20.49600 1.000 151.79153 113 ALA B O 1
ATOM 2943 N N . ALA B 1 114 ? 58.18700 -24.77700 -20.03100 1.000 147.21343 114 ALA B N 1
ATOM 2944 C CA . ALA B 1 114 ? 57.55400 -24.34400 -21.29200 1.000 147.83876 114 ALA B CA 1
ATOM 2945 C C . ALA B 1 114 ? 57.70900 -22.82800 -21.40700 1.000 152.59170 114 ALA B C 1
ATOM 2946 O O . ALA B 1 114 ? 58.10000 -22.34900 -22.48600 1.000 150.89733 114 ALA B O 1
ATOM 2948 N N . LYS B 1 115 ? 57.42800 -22.11300 -20.31800 1.000 156.90075 115 LYS B N 1
ATOM 2949 C CA . LYS B 1 115 ? 57.52200 -20.63300 -20.34000 1.000 159.10074 115 LYS B CA 1
ATOM 2950 C C . LYS B 1 115 ? 58.95400 -20.25700 -20.70700 1.000 156.62644 115 LYS B C 1
ATOM 2951 O O . LYS B 1 115 ? 59.14000 -19.42900 -21.61500 1.000 152.37880 115 LYS B O 1
ATOM 2957 N N . VAL B 1 116 ? 59.91900 -20.87500 -20.03100 1.000 157.63691 116 VAL B N 1
ATOM 2958 C CA . VAL B 1 116 ? 61.34900 -20.58300 -20.32000 1.000 157.22018 116 VAL B CA 1
ATOM 2959 C C . VAL B 1 116 ? 61.58300 -20.83500 -21.80900 1.000 154.40310 116 VAL B C 1
ATOM 2960 O O . VAL B 1 116 ? 62.19500 -19.97400 -22.46600 1.000 152.65022 116 VAL B O 1
ATOM 2964 N N . ALA B 1 117 ? 61.13400 -21.99300 -22.29600 1.000 150.30570 117 ALA B N 1
ATOM 2965 C CA . ALA B 1 117 ? 61.34700 -22.35200 -23.71300 1.000 142.54962 117 ALA B CA 1
ATOM 2966 C C . ALA B 1 117 ? 60.79100 -21.23300 -24.58700 1.000 144.72195 117 ALA B C 1
ATOM 2967 O O . ALA B 1 117 ? 61.50500 -20.77400 -25.49400 1.000 144.42779 117 ALA B O 1
ATOM 2969 N N . ASP B 1 118 ? 59.56000 -20.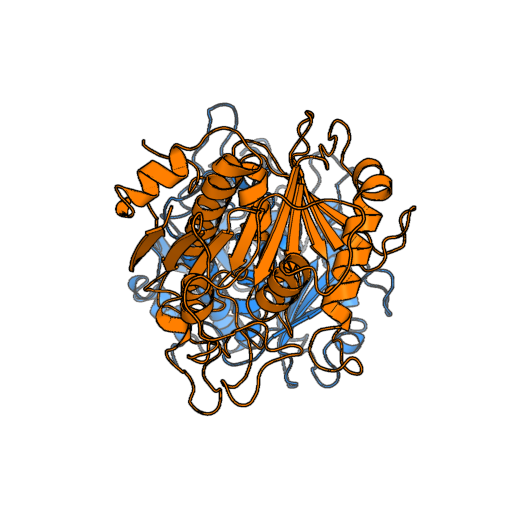81400 -24.30300 1.000 149.17340 118 ASP B N 1
ATOM 2970 C CA . ASP B 1 118 ? 58.91500 -19.77000 -25.13500 1.000 155.36542 118 ASP B CA 1
ATOM 2971 C C . ASP B 1 118 ? 59.54000 -18.41300 -24.79500 1.000 152.72731 118 ASP B C 1
ATOM 2972 O O . ASP B 1 118 ? 59.21000 -17.42900 -25.47900 1.000 155.04866 118 ASP B O 1
ATOM 2977 N N . TRP B 1 119 ? 60.41100 -18.36900 -23.78200 1.000 147.02568 119 TRP B N 1
ATOM 2978 C CA . TRP B 1 119 ? 61.10800 -17.10100 -23.43600 1.000 147.97306 119 TRP B CA 1
ATOM 2979 C C . TRP B 1 119 ? 62.47600 -17.05200 -24.12100 1.000 147.87810 119 TRP B C 1
ATOM 2980 O O . TRP B 1 119 ? 62.97700 -15.93700 -24.36300 1.000 150.23464 119 TRP B O 1
ATOM 2991 N N . LEU B 1 120 ? 63.04400 -18.21700 -24.43100 1.000 146.96442 120 LEU B N 1
ATOM 2992 C CA . LEU B 1 120 ? 64.40000 -18.26300 -25.03700 1.000 148.01825 120 LEU B CA 1
ATOM 2993 C C . LEU B 1 120 ? 64.44500 -17.39700 -26.29900 1.000 150.52941 120 LEU B C 1
ATOM 2994 O O . LEU B 1 120 ? 65.34500 -16.54100 -26.38600 1.000 151.60059 120 LEU B O 1
ATOM 2999 N N . PRO B 1 121 ? 63.50900 -17.54100 -27.26200 1.000 148.05690 121 PRO B N 1
ATOM 3000 C CA . PRO B 1 121 ? 63.59500 -16.81100 -28.53400 1.000 139.62796 121 PRO B CA 1
ATOM 3001 C C . PRO B 1 121 ? 63.92600 -15.31800 -28.40500 1.000 142.59361 121 PRO B C 1
ATOM 3002 O O . PRO B 1 121 ? 64.74000 -14.84800 -29.17300 1.000 143.23696 121 PRO B O 1
ATOM 3006 N N . ASP B 1 122 ? 63.29500 -14.61400 -27.46600 1.000 143.20958 122 ASP B N 1
ATOM 3007 C CA . ASP B 1 122 ? 63.50900 -13.14500 -27.38100 1.000 146.82256 122 ASP B CA 1
ATOM 3008 C C . ASP B 1 122 ? 64.47300 -12.81900 -26.24000 1.000 148.68216 122 ASP B C 1
ATOM 3009 O O . ASP B 1 122 ? 64.95900 -11.67500 -26.19800 1.000 149.34315 122 ASP B O 1
ATOM 3014 N N . GLY B 1 123 ? 64.77700 -13.77600 -25.36200 1.000 146.35466 123 GLY B N 1
ATOM 3015 C CA . GLY B 1 123 ? 65.62100 -13.44500 -24.19400 1.000 147.19622 123 GLY B CA 1
ATOM 3016 C C . GLY B 1 123 ? 67.03500 -13.98400 -24.31400 1.000 146.81842 123 GLY B C 1
ATOM 3017 O O . GLY B 1 123 ? 67.99600 -13.28400 -23.88300 1.000 148.97664 123 GLY B O 1
ATOM 3018 N N . LEU B 1 124 ? 67.16800 -15.20000 -24.84400 1.000 146.39553 124 LEU B N 1
ATOM 3019 C CA . LEU B 1 124 ? 68.51200 -15.82200 -24.93000 1.000 148.04688 124 LEU B CA 1
ATOM 3020 C C . LEU B 1 124 ? 69.41600 -14.91300 -25.76300 1.000 148.77568 124 LEU B C 1
ATOM 3021 O O . LEU B 1 124 ? 70.52900 -14.62900 -25.30500 1.000 152.72706 124 LEU B O 1
ATOM 3026 N N . PRO B 1 125 ? 68.99200 -14.43000 -26.94900 1.000 143.09490 125 PRO B N 1
ATOM 3027 C CA . PRO B 1 125 ? 69.87400 -13.62100 -27.78100 1.000 141.07066 125 PRO B CA 1
ATOM 3028 C C . PRO B 1 125 ? 70.30800 -12.37600 -27.00100 1.000 144.04265 125 PRO B C 1
ATOM 3029 O O . PRO B 1 125 ? 71.46900 -12.02000 -27.05400 1.000 142.35326 125 PRO B O 1
ATOM 3033 N N . SER B 1 126 ? 69.36700 -11.75500 -26.29300 1.000 145.03932 126 SER B N 1
ATOM 3034 C CA . SER B 1 126 ? 69.68000 -10.53700 -25.50900 1.000 144.62332 126 SER B CA 1
ATOM 3035 C C . SER B 1 126 ? 70.75600 -10.83700 -24.46500 1.000 144.91534 126 SER B C 1
ATOM 3036 O O . SER B 1 126 ? 71.73600 -10.07800 -24.41000 1.000 145.28039 126 SER B O 1
ATOM 3039 N N . VAL B 1 127 ? 70.59100 -11.90000 -23.67500 1.000 147.46381 127 VAL B N 1
ATOM 3040 C CA . VAL B 1 127 ? 71.57600 -12.13000 -22.57200 1.000 149.36029 127 VAL B CA 1
ATOM 3041 C C . VAL B 1 127 ? 72.85000 -12.77800 -23.12300 1.000 153.12282 127 VAL B C 1
ATOM 3042 O O . VAL B 1 127 ? 73.92800 -12.52900 -22.54400 1.000 159.72233 127 VAL B O 1
ATOM 3046 N N . LEU B 1 128 ? 72.73900 -13.55700 -24.19500 1.000 148.66699 128 LEU B N 1
ATOM 3047 C CA . LEU B 1 128 ? 73.87800 -14.31100 -24.78200 1.000 143.91786 128 LEU B CA 1
ATOM 3048 C C . LEU B 1 128 ? 75.09600 -13.38800 -24.89500 1.000 144.23928 128 LEU B C 1
ATOM 3049 O O . LEU B 1 128 ? 74.91700 -12.21100 -25.25900 1.000 143.32032 128 LEU B O 1
ATOM 3054 N N . PRO B 1 129 ? 76.32100 -13.87800 -24.60800 1.000 142.91477 129 PRO B N 1
ATOM 3055 C CA . PRO B 1 129 ? 77.52300 -13.05200 -24.67300 1.000 140.94531 129 PRO B CA 1
ATOM 3056 C C . PRO B 1 129 ? 77.74800 -12.53500 -26.09700 1.000 146.55301 129 PRO B C 1
ATOM 3057 O O . PRO B 1 129 ? 77.17300 -13.08300 -27.01500 1.000 148.29232 129 PRO B O 1
ATOM 3061 N N . LYS B 1 130 ? 78.58300 -11.50500 -26.24000 1.000 150.17743 130 LYS B N 1
ATOM 3062 C CA . LYS B 1 130 ? 78.83000 -10.90000 -27.57400 1.000 146.79641 130 LYS B CA 1
ATOM 3063 C C . LYS B 1 130 ? 79.29300 -11.97900 -28.55300 1.000 145.91770 130 LYS B C 1
ATOM 3064 O O . LYS B 1 130 ? 80.10800 -12.82700 -28.15000 1.000 150.22319 130 LYS B O 1
ATOM 3070 N N . GLY B 1 131 ? 78.78600 -11.94600 -29.78600 1.000 138.43938 131 GLY B N 1
ATOM 3071 C CA . GLY B 1 131 ? 79.24600 -12.89600 -30.81600 1.000 136.33625 131 GLY B CA 1
ATOM 3072 C C . GLY B 1 131 ? 78.51600 -14.22200 -30.74000 1.000 131.28392 131 GLY B C 1
ATOM 3073 O O . GLY B 1 131 ? 78.67000 -15.03400 -31.67000 1.000 134.01945 131 GLY B O 1
ATOM 3074 N N . VAL B 1 132 ? 77.74000 -14.43500 -29.67800 1.000 130.23786 132 VAL B N 1
ATOM 3075 C CA . VAL B 1 132 ? 77.06600 -15.75200 -29.50600 1.000 134.81719 132 VAL B CA 1
ATOM 3076 C C . VAL B 1 132 ? 75.63000 -15.62800 -30.01700 1.000 132.28080 132 VAL B C 1
ATOM 3077 O O . VAL B 1 132 ? 74.89600 -14.75800 -29.51300 1.000 132.20856 132 VAL B O 1
ATOM 3081 N N . GLU B 1 133 ? 75.25900 -16.46200 -30.98800 1.000 132.44636 133 GLU B N 1
ATOM 3082 C CA . GLU B 1 133 ? 73.87800 -16.43200 -31.53300 1.000 143.63396 133 GLU B CA 1
ATOM 3083 C C . GLU B 1 133 ? 73.22000 -17.79100 -31.28600 1.000 141.25335 133 GLU B C 1
ATOM 3084 O O . GLU B 1 133 ? 73.86300 -18.82100 -31.55900 1.000 135.90004 133 GLU B O 1
ATOM 3090 N N . PRO B 1 134 ? 71.96900 -17.84500 -30.78100 1.000 141.53888 134 PRO B N 1
ATOM 3091 C CA . PRO B 1 134 ? 71.33800 -19.11500 -30.45500 1.000 134.97590 134 PRO B CA 1
ATOM 3092 C C . PRO B 1 134 ? 70.55100 -19.69500 -31.63300 1.000 140.93870 134 PRO B C 1
ATOM 3093 O O . PRO B 1 134 ? 69.49800 -19.17400 -31.94300 1.000 148.48380 134 PRO B O 1
ATOM 3097 N N . GLU B 1 135 ? 71.06800 -20.75900 -32.25000 1.000 140.23696 135 GLU B N 1
ATOM 3098 C CA . GLU B 1 135 ? 70.31000 -21.43100 -33.33700 1.000 150.99264 135 GLU B CA 1
ATOM 3099 C C . GLU B 1 135 ? 69.16400 -22.19000 -32.67000 1.000 149.49411 135 GLU B C 1
ATOM 3100 O O . GLU B 1 135 ? 69.14800 -23.43200 -32.75300 1.000 149.88203 135 GLU B O 1
ATOM 3106 N N . LEU B 1 136 ? 68.23900 -21.46200 -32.04100 1.000 148.83868 136 LEU B N 1
ATOM 3107 C CA . LEU B 1 136 ? 67.14400 -22.11500 -31.27900 1.000 144.28992 136 LEU B CA 1
ATOM 3108 C C . LEU B 1 136 ? 66.50600 -23.21300 -32.13000 1.000 144.33890 136 LEU B C 1
ATOM 3109 O O . LEU B 1 136 ? 66.03300 -24.20400 -31.54800 1.000 147.31667 136 LEU B O 1
ATOM 3114 N N . SER B 1 137 ? 66.51100 -23.04800 -33.45200 1.000 143.90890 137 SER B N 1
ATOM 3115 C CA . SER B 1 137 ? 65.97400 -24.11500 -34.33000 1.000 148.94879 137 SER B CA 1
ATOM 3116 C C . SER B 1 137 ? 66.46100 -25.46400 -33.80000 1.000 152.84408 137 SER B C 1
ATOM 3117 O O . SER B 1 137 ? 65.68600 -26.43700 -33.86300 1.000 153.56592 137 SER B O 1
ATOM 3120 N N . LYS B 1 138 ? 67.69600 -25.51400 -33.29600 1.000 153.97168 138 LYS B N 1
ATOM 3121 C CA . LYS B 1 138 ? 68.22300 -26.76300 -32.68800 1.000 152.64952 138 LYS B CA 1
ATOM 3122 C C . LYS B 1 138 ? 68.09000 -26.65800 -31.16600 1.000 147.87122 138 LYS B C 1
ATOM 3123 O O . LYS B 1 138 ? 68.85900 -25.88400 -30.56500 1.000 142.06580 138 LYS B O 1
ATOM 3129 N N . LEU B 1 139 ? 67.15400 -27.40000 -30.56900 1.000 138.81528 139 LEU B N 1
ATOM 3130 C CA . LEU B 1 139 ? 66.92700 -27.29900 -29.10300 1.000 134.40221 139 LEU B CA 1
ATOM 3131 C C . LEU B 1 139 ? 66.70100 -28.69500 -28.52700 1.000 133.54598 139 LEU B C 1
ATOM 3132 O O . LEU B 1 139 ? 66.02200 -29.50200 -29.19000 1.000 130.55303 139 LEU B O 1
ATOM 3137 N N . ALA B 1 140 ? 67.23700 -28.95300 -27.33300 1.000 138.09273 140 ALA B N 1
ATOM 3138 C CA . ALA B 1 140 ? 67.09900 -30.28700 -26.70700 1.000 136.50035 140 ALA B CA 1
ATOM 3139 C C . ALA B 1 140 ? 66.73900 -30.12500 -25.22800 1.000 135.81234 140 ALA B C 1
ATOM 3140 O O . ALA B 1 140 ? 67.14600 -29.11400 -24.62700 1.000 131.48222 140 ALA B O 1
ATOM 3142 N N . LEU B 1 141 ? 66.04700 -31.11100 -24.65000 1.000 132.95081 141 LEU B N 1
ATOM 3143 C CA . LEU B 1 141 ? 65.60700 -31.00700 -23.23400 1.000 123.92087 141 LEU B CA 1
ATOM 3144 C C . LEU B 1 141 ? 66.20900 -32.15400 -22.42100 1.000 119.90505 141 LEU B C 1
ATOM 3145 O O . LEU B 1 141 ? 66.28000 -33.27600 -22.95200 1.000 119.31844 141 LEU B O 1
ATOM 3150 N N . ALA B 1 142 ? 66.62100 -31.87200 -21.18200 1.000 116.49925 142 ALA B N 1
ATOM 3151 C CA . ALA B 1 142 ? 67.20600 -32.91700 -20.31200 1.000 111.51405 142 ALA B CA 1
ATOM 3152 C C . ALA B 1 142 ? 66.85800 -32.62000 -18.85200 1.000 116.70095 142 ALA B C 1
ATOM 3153 O O . ALA B 1 142 ? 66.66700 -31.43700 -18.52300 1.000 115.82760 142 ALA B O 1
ATOM 3155 N N . GLY B 1 143 ? 66.80400 -33.65300 -18.00900 1.000 122.27702 143 GLY B N 1
ATOM 3156 C CA . GLY B 1 143 ? 66.42700 -33.45400 -16.59600 1.000 121.77719 143 GLY B CA 1
ATOM 3157 C C . GLY B 1 143 ? 67.08700 -34.45600 -15.66600 1.000 120.72964 143 GLY B C 1
ATOM 3158 O O . GLY B 1 143 ? 67.37300 -35.57900 -16.11700 1.000 116.91698 143 GLY B O 1
ATOM 3159 N N . HIS B 1 144 ? 67.31900 -34.06400 -14.41100 1.000 121.55788 144 HIS B N 1
ATOM 3160 C CA . HIS B 1 144 ? 67.90600 -34.99200 -13.41100 1.000 122.31360 144 HIS B CA 1
ATOM 3161 C C . HIS B 1 144 ? 66.80100 -35.45900 -12.46500 1.000 129.67681 144 HIS B C 1
ATOM 3162 O O . HIS B 1 144 ? 66.00100 -34.61100 -12.03700 1.000 132.10694 144 HIS B O 1
ATOM 3169 N N . SER B 1 145 ? 66.75300 -36.75900 -12.17000 1.000 128.14514 145 SER B N 1
ATOM 3170 C CA . SER B 1 145 ? 65.74700 -37.25900 -11.20000 1.000 126.54153 145 SER B CA 1
ATOM 3171 C C . SER B 1 145 ? 64.38400 -36.69500 -11.59300 1.000 136.66684 145 SER B C 1
ATOM 3172 O O . SER B 1 145 ? 64.04200 -36.75300 -12.78600 1.000 136.13566 145 SER B O 1
ATOM 3175 N N . ARG B 1 146 ? 63.65000 -36.15900 -10.61900 1.000 140.86816 146 ARG B N 1
ATOM 3176 C CA . ARG B 1 146 ? 62.34000 -35.53300 -10.92200 1.000 144.40979 146 ARG B CA 1
ATOM 3177 C C . ARG B 1 146 ? 62.48700 -34.66100 -12.16800 1.000 143.33352 146 ARG B C 1
ATOM 3178 O O . ARG B 1 146 ? 61.64500 -34.76300 -13.07700 1.000 144.04499 146 ARG B O 1
ATOM 3186 N N . GLY B 1 147 ? 63.53300 -33.83700 -12.19500 1.000 139.93866 147 GLY B N 1
ATOM 3187 C CA . GLY B 1 147 ? 63.70900 -32.94100 -13.34700 1.000 137.57093 147 GLY B CA 1
ATOM 3188 C C . GLY B 1 147 ? 63.51100 -33.73300 -14.62100 1.000 136.24672 147 GLY B C 1
ATOM 3189 O O . GLY B 1 147 ? 62.83500 -33.23200 -15.53300 1.000 134.75164 147 GLY B O 1
ATOM 3190 N N . GLY B 1 148 ? 64.06900 -34.94300 -14.66400 1.000 133.86176 148 GLY B N 1
ATOM 3191 C CA . GLY B 1 148 ? 63.91200 -35.79700 -15.85200 1.000 132.66954 148 GLY B CA 1
ATOM 3192 C C . GLY B 1 148 ? 62.45000 -36.10800 -16.09100 1.000 136.08292 148 GLY B C 1
ATOM 3193 O O . GLY B 1 148 ? 62.01500 -36.04900 -17.25400 1.000 140.56464 148 GLY B O 1
ATOM 3194 N N . HIS B 1 149 ? 61.71200 -36.44000 -15.03500 1.000 136.47368 149 HIS B N 1
ATOM 3195 C CA . HIS B 1 149 ? 60.25800 -36.64900 -15.22900 1.000 141.81380 149 HIS B CA 1
ATOM 3196 C C . HIS B 1 149 ? 59.69400 -35.39900 -15.89100 1.000 144.28055 149 HIS B C 1
ATOM 3197 O O . HIS B 1 149 ? 59.14900 -35.50000 -17.00300 1.000 147.60835 149 HIS B O 1
ATOM 3204 N N . THR B 1 150 ? 59.84700 -34.26200 -15.22100 1.000 143.03513 150 THR B N 1
ATOM 3205 C CA . THR B 1 150 ? 59.23500 -33.02800 -15.76200 1.000 144.35036 150 THR B CA 1
ATOM 3206 C C . THR B 1 150 ? 59.54100 -32.95600 -17.25500 1.000 143.60988 150 THR B C 1
ATOM 3207 O O . THR B 1 150 ? 58.60100 -32.77300 -18.04100 1.000 147.61394 150 THR B O 1
ATOM 3211 N N . ALA B 1 151 ? 60.80600 -33.13600 -17.62500 1.000 140.01364 151 ALA B N 1
ATOM 3212 C CA . ALA B 1 151 ? 61.19700 -32.99500 -19.04400 1.000 146.06161 151 ALA B CA 1
ATOM 3213 C C . ALA B 1 151 ? 60.40600 -33.97300 -19.91100 1.000 151.45978 151 ALA B C 1
ATOM 3214 O O . ALA B 1 151 ? 59.64300 -33.51300 -20.77800 1.000 154.94092 151 ALA B O 1
ATOM 3216 N N . PHE B 1 152 ? 60.57500 -35.27300 -19.67400 1.000 150.32360 152 PHE B N 1
ATOM 3217 C CA . PHE B 1 152 ? 59.90300 -36.26000 -20.55500 1.000 149.92348 152 PHE B CA 1
ATOM 3218 C C . PHE B 1 152 ? 58.43300 -35.85900 -20.66000 1.000 154.13588 152 PHE B C 1
ATOM 3219 O O . PHE B 1 152 ? 57.87400 -35.88800 -21.76400 1.000 158.81458 152 PHE B O 1
ATOM 3227 N N . SER B 1 153 ? 57.83600 -35.47700 -19.53400 1.000 152.85335 153 SER B N 1
ATOM 3228 C CA . SER B 1 153 ? 56.43800 -34.99400 -19.56500 1.000 152.26680 153 SER B CA 1
ATOM 3229 C C . SER B 1 153 ? 56.33600 -33.94700 -20.67400 1.000 155.49078 153 SER B C 1
ATOM 3230 O O . SER B 1 153 ? 55.55900 -34.15700 -21.63500 1.000 158.66432 153 SER B O 1
ATOM 3233 N N . LEU B 1 154 ? 57.10200 -32.86300 -20.54400 1.000 154.03482 154 LEU B N 1
ATOM 3234 C CA . LEU B 1 154 ? 56.96000 -31.79300 -21.56300 1.000 150.68870 154 LEU B CA 1
ATOM 3235 C C . LEU B 1 154 ? 57.17300 -32.41700 -22.94100 1.000 146.20851 154 LEU B C 1
ATOM 3236 O O . LEU B 1 154 ? 56.41200 -32.09000 -23.86700 1.000 150.33668 154 LEU B O 1
ATOM 3241 N N . ALA B 1 155 ? 58.16500 -33.29700 -23.05100 1.000 145.31825 155 ALA B N 1
ATOM 3242 C CA . ALA B 1 155 ? 58.45000 -33.95700 -24.34100 1.000 149.74516 155 ALA B CA 1
ATOM 3243 C C . ALA B 1 155 ? 57.21100 -34.73600 -24.78200 1.000 153.74616 155 ALA B C 1
ATOM 3244 O O . ALA B 1 155 ? 56.89800 -34.72200 -25.98500 1.000 150.93219 155 ALA B O 1
ATOM 3246 N N . LEU B 1 156 ? 56.55900 -35.41500 -23.83500 1.000 160.49354 156 LEU B N 1
ATOM 3247 C CA . LEU B 1 156 ? 55.34200 -36.20200 -24.16300 1.000 164.01564 156 LEU B CA 1
ATOM 3248 C C . LEU B 1 156 ? 54.24500 -35.23300 -24.60900 1.000 165.28467 156 LEU B C 1
ATOM 3249 O O . LEU B 1 156 ? 53.14600 -35.70600 -24.94800 1.000 170.44531 156 LEU B O 1
ATOM 3254 N N . GLY B 1 157 ? 54.55000 -33.93300 -24.62500 1.000 163.86018 157 GLY B N 1
ATOM 3255 C CA . GLY B 1 157 ? 53.58200 -32.93900 -25.12900 1.000 170.18924 157 GL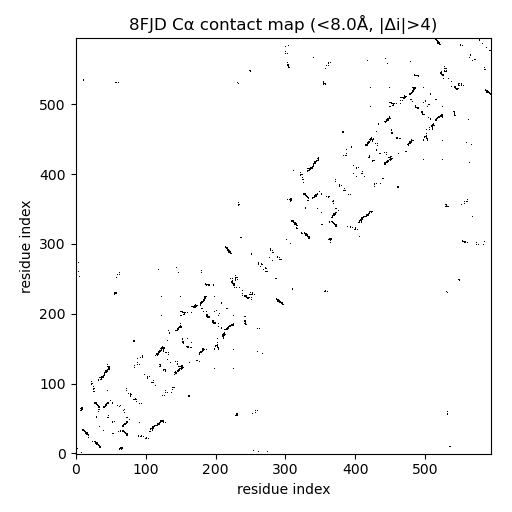Y B CA 1
ATOM 3256 C C . GLY B 1 157 ? 52.34200 -32.77200 -24.27200 1.000 167.68734 157 GLY B C 1
ATOM 3257 O O . GLY B 1 157 ? 51.34700 -32.23000 -24.78500 1.000 173.52312 157 GLY B O 1
ATOM 3258 N N . HIS B 1 158 ? 52.40500 -33.20800 -23.01100 1.000 166.68004 158 HIS B N 1
ATOM 3259 C CA . HIS B 1 158 ? 51.26900 -32.97800 -22.08000 1.000 174.91064 158 HIS B CA 1
ATOM 3260 C C . HIS B 1 158 ? 51.05000 -31.46700 -21.93700 1.000 170.98296 158 HIS B C 1
ATOM 3261 O O . HIS B 1 158 ? 49.88100 -31.04000 -21.87100 1.000 173.64278 158 HIS B O 1
ATOM 3268 N N . ALA B 1 159 ? 52.13900 -30.69400 -21.90200 1.000 161.97349 159 ALA B N 1
ATOM 3269 C CA . ALA B 1 159 ? 52.04000 -29.21800 -21.85800 1.000 159.68286 159 ALA B CA 1
ATOM 3270 C C . ALA B 1 159 ? 52.27000 -28.71700 -23.28600 1.000 170.16291 159 ALA B C 1
ATOM 3271 O O . ALA B 1 159 ? 52.17800 -29.54700 -24.20900 1.000 171.53293 159 ALA B O 1
ATOM 3273 N N . LYS B 1 160 ? 52.56300 -27.42500 -23.47100 1.000 175.62157 160 LYS B N 1
ATOM 3274 C CA . LYS B 1 160 ? 52.69000 -26.89900 -24.85600 1.000 171.16940 160 LYS B CA 1
ATOM 3275 C C . LYS B 1 160 ? 53.85600 -25.90800 -24.92800 1.000 164.32798 160 LYS B C 1
ATOM 3276 O O . LYS B 1 160 ? 54.01600 -25.11800 -23.97900 1.000 161.43448 160 LYS B O 1
ATOM 3282 N N . THR B 1 161 ? 54.62600 -25.94600 -26.01800 1.000 159.98975 161 THR B N 1
ATOM 3283 C CA . THR B 1 161 ? 55.81600 -25.06500 -26.16300 1.000 153.76640 161 THR B CA 1
ATOM 3284 C C . THR B 1 161 ? 55.85000 -24.46500 -27.57000 1.000 149.81516 161 THR B C 1
ATOM 3285 O O . THR B 1 161 ? 55.65300 -25.22300 -28.53800 1.000 146.53528 161 THR B O 1
ATOM 3289 N N . GLN B 1 162 ? 56.10700 -23.15800 -27.67100 1.000 150.02412 162 GLN B N 1
ATOM 3290 C CA . GLN B 1 162 ? 56.13500 -22.48500 -28.99500 1.000 153.55608 162 GLN B CA 1
ATOM 3291 C C . GLN B 1 162 ? 57.21400 -23.14100 -29.85900 1.000 152.13299 162 GLN B C 1
ATOM 3292 O O . GLN B 1 162 ? 56.96400 -23.34000 -31.06200 1.000 149.15669 162 GLN B O 1
ATOM 3298 N N . LEU B 1 163 ? 58.35700 -23.48000 -29.26200 1.000 147.86673 163 LEU B N 1
ATOM 3299 C CA . LEU B 1 163 ? 59.47800 -24.05200 -30.05300 1.000 137.92200 163 LEU B CA 1
ATOM 3300 C C . LEU B 1 163 ? 59.24700 -25.55200 -30.24600 1.000 133.00694 163 LEU B C 1
ATOM 3301 O O . LEU B 1 163 ? 58.19200 -26.04900 -29.80800 1.000 135.64794 163 LEU B O 1
ATOM 3306 N N . THR B 1 164 ? 60.19900 -26.23600 -30.88400 1.000 127.76399 164 THR B N 1
ATOM 3307 C CA . THR B 1 164 ? 60.08100 -27.70000 -31.10700 1.000 132.39087 164 THR B CA 1
ATOM 3308 C C . THR B 1 164 ? 61.40400 -28.37400 -30.72900 1.000 136.86801 164 THR B C 1
ATOM 3309 O O . THR B 1 164 ? 62.44000 -27.99400 -31.30400 1.000 130.29338 164 THR B O 1
ATOM 3313 N N . PHE B 1 165 ? 61.36200 -29.33800 -29.80500 1.000 141.87680 165 PHE B N 1
ATOM 3314 C CA . PHE B 1 165 ? 62.59500 -30.03100 -29.34800 1.000 137.30509 165 PHE B CA 1
ATOM 3315 C C . PHE B 1 165 ? 63.07600 -30.99600 -30.43200 1.000 133.45913 165 PHE B C 1
ATOM 3316 O O . PHE B 1 165 ? 62.30900 -31.27500 -31.37100 1.000 130.95604 165 PHE B O 1
ATOM 3324 N N . SER B 1 166 ? 64.31000 -31.48400 -30.29800 1.000 135.72065 166 SER B N 1
ATOM 3325 C CA . SER B 1 166 ? 64.86900 -32.43100 -31.29700 1.000 135.47155 166 SER B CA 1
ATOM 3326 C C . SER B 1 166 ? 65.75200 -33.47300 -30.60300 1.000 133.31121 166 SER B C 1
ATOM 3327 O O . SER B 1 166 ? 66.39700 -34.26200 -31.31800 1.000 123.64023 166 SER B O 1
ATOM 3330 N N . ALA B 1 167 ? 65.77400 -33.47400 -29.26700 1.000 138.89098 167 ALA B N 1
ATOM 3331 C CA . ALA B 1 167 ? 66.57900 -34.46000 -28.50900 1.000 137.24777 167 ALA B CA 1
ATOM 3332 C C . ALA B 1 167 ? 66.16600 -34.46000 -27.03400 1.000 136.83340 167 ALA B C 1
ATOM 3333 O O . ALA B 1 167 ? 65.75800 -33.39500 -26.53600 1.000 132.29670 167 ALA B O 1
ATOM 3335 N N . LEU B 1 168 ? 66.28200 -35.61000 -26.36500 1.000 136.17695 168 LEU B N 1
ATOM 3336 C CA . LEU B 1 168 ? 65.90600 -35.70800 -24.93100 1.000 132.97418 168 LEU B CA 1
ATOM 3337 C C . LEU B 1 168 ? 66.94400 -36.52700 -24.16200 1.000 127.39131 168 LEU B C 1
ATOM 3338 O O . LEU B 1 168 ? 67.15700 -37.70000 -24.52500 1.000 126.65333 168 LEU B O 1
ATOM 3343 N N . ILE B 1 169 ? 67.55500 -35.92700 -23.13900 1.000 122.39026 169 ILE B N 1
ATOM 3344 C CA . ILE B 1 169 ? 68.59200 -36.63400 -22.33500 1.000 114.59020 169 ILE B CA 1
ATOM 3345 C C . ILE B 1 169 ? 68.05500 -36.83000 -20.91700 1.000 112.08599 169 ILE B C 1
ATOM 3346 O O . ILE B 1 169 ? 67.66300 -35.83200 -20.29300 1.000 108.80106 169 ILE B O 1
ATOM 3351 N N . GLY B 1 170 ? 68.03900 -38.07300 -20.43800 1.000 112.91365 170 GLY B N 1
ATOM 3352 C CA . GLY B 1 170 ? 67.50800 -38.35700 -19.09300 1.000 114.10648 170 GLY B CA 1
ATOM 3353 C C . GLY B 1 170 ? 68.62100 -38.57800 -18.08600 1.000 120.77334 170 GLY B C 1
ATOM 3354 O O . GLY B 1 170 ? 69.24800 -39.65300 -18.12800 1.000 122.29673 170 GLY B O 1
ATOM 3355 N N . LEU B 1 171 ? 68.85400 -37.60400 -17.20600 1.000 121.94661 171 LEU B N 1
ATOM 3356 C CA . LEU B 1 171 ? 69.87400 -37.78100 -16.14300 1.000 118.98029 171 LEU B CA 1
ATOM 3357 C C . LEU B 1 171 ? 69.25800 -38.64900 -15.04600 1.000 121.66500 171 LEU B C 1
ATOM 3358 O O . LEU B 1 171 ? 68.50200 -38.10500 -14.22000 1.000 118.48175 171 LEU B O 1
ATOM 3363 N N . ASP B 1 172 ? 69.57000 -39.94500 -15.05600 1.000 125.60996 172 ASP B N 1
ATOM 3364 C CA . ASP B 1 172 ? 68.99400 -40.88600 -14.06100 1.000 119.57716 172 ASP B CA 1
ATOM 3365 C C . ASP B 1 172 ? 67.64000 -40.33600 -13.61200 1.000 119.90762 172 ASP B C 1
ATOM 3366 O O . ASP B 1 172 ? 67.54200 -39.86700 -12.46600 1.000 123.47747 172 ASP B O 1
ATOM 3371 N N . PRO B 1 173 ? 66.59700 -40.36700 -14.46600 1.000 118.79283 173 PRO B N 1
ATOM 3372 C CA . PRO B 1 173 ? 65.29200 -39.81400 -14.09600 1.000 121.96157 173 PRO B CA 1
ATOM 3373 C C . PRO B 1 173 ? 64.53800 -40.71500 -13.13200 1.000 127.52893 173 PRO B C 1
ATOM 3374 O O . PRO B 1 173 ? 64.70400 -41.93700 -13.11400 1.000 125.59472 173 PRO B O 1
ATOM 3378 N N . VAL B 1 174 ? 63.68600 -40.09100 -12.31300 1.000 132.76013 174 VAL B N 1
ATOM 3379 C CA . VAL B 1 174 ? 62.84700 -40.86800 -11.35400 1.000 132.97913 174 VAL B CA 1
ATOM 3380 C C . VAL B 1 174 ? 61.38700 -40.47400 -11.59300 1.000 130.33149 174 VAL B C 1
ATOM 3381 O O . VAL B 1 174 ? 61.16200 -39.40000 -12.17700 1.000 132.90493 174 VAL B O 1
ATOM 3385 N N . ALA B 1 175 ? 60.43700 -41.30600 -11.16100 1.000 127.83237 175 ALA B N 1
ATOM 3386 C CA . ALA B 1 175 ? 59.01200 -41.02300 -11.44700 1.000 134.84486 175 ALA B CA 1
ATOM 3387 C C . ALA B 1 175 ? 58.22800 -40.81400 -10.14800 1.000 145.89361 175 ALA B C 1
ATOM 3388 O O . ALA B 1 175 ? 57.25700 -40.03500 -10.16700 1.000 145.90797 175 ALA B O 1
ATOM 3390 N N . GLY B 1 176 ? 58.62000 -41.50200 -9.07400 1.000 154.55661 176 GLY B N 1
ATOM 3391 C CA . GLY B 1 176 ? 57.88800 -41.38600 -7.79900 1.000 157.96484 176 GLY B CA 1
ATOM 3392 C C . GLY B 1 176 ? 58.32600 -42.42700 -6.78700 1.000 154.45369 176 GLY B C 1
ATOM 3393 O O . GLY B 1 176 ? 59.31300 -43.13500 -7.05700 1.000 154.26888 176 GLY B O 1
ATOM 3394 N N . THR B 1 177 ? 57.61500 -42.51600 -5.66100 1.000 156.03854 177 THR B N 1
ATOM 3395 C CA . THR B 1 177 ? 57.95700 -43.50500 -4.60700 1.000 158.95647 177 THR B CA 1
ATOM 3396 C C . THR B 1 177 ? 57.84900 -44.91200 -5.19500 1.000 154.73513 177 THR B C 1
ATOM 3397 O O . THR B 1 177 ? 58.73800 -45.73800 -4.91300 1.000 150.91089 177 THR B O 1
ATOM 3401 N N . GLY B 1 178 ? 56.79900 -45.16500 -5.97800 1.000 154.25101 178 GLY B N 1
ATOM 3402 C CA . GLY B 1 178 ? 56.59100 -46.50100 -6.56700 1.000 150.82181 178 GLY B CA 1
ATOM 3403 C C . GLY B 1 178 ? 55.49600 -46.48300 -7.61600 1.000 147.23241 178 GLY B C 1
ATOM 3404 O O . GLY B 1 178 ? 54.91700 -45.40600 -7.85000 1.000 146.64821 178 GLY B O 1
ATOM 3405 N N . LYS B 1 179 ? 55.21200 -47.63600 -8.22100 1.000 146.64780 179 LYS B N 1
ATOM 3406 C CA . LYS B 1 179 ? 54.20400 -47.68900 -9.30900 1.000 155.53068 179 LYS B CA 1
ATOM 3407 C C . LYS B 1 179 ? 52.88400 -47.10400 -8.80200 1.000 164.99262 179 LYS B C 1
ATOM 3408 O O . LYS B 1 179 ? 52.30300 -46.26300 -9.51300 1.000 173.28232 179 LYS B O 1
ATOM 3414 N N . SER B 1 180 ? 52.44300 -47.51500 -7.61200 1.000 165.93498 180 SER B N 1
ATOM 3415 C CA . SER B 1 180 ? 51.13000 -47.05700 -7.09000 1.000 163.68306 180 SER B CA 1
ATOM 3416 C C . SER B 1 180 ? 51.18700 -45.56300 -6.76700 1.000 161.68659 180 SER B C 1
ATOM 3417 O O . SER B 1 180 ? 50.11800 -44.97500 -6.52700 1.000 163.23073 180 SER B O 1
ATOM 3420 N N . SER B 1 181 ? 52.38700 -44.98100 -6.74800 1.000 159.23192 181 SER B N 1
ATOM 3421 C CA . SER B 1 181 ? 52.51100 -43.55400 -6.35800 1.000 159.42219 181 SER B CA 1
ATOM 3422 C C . SER B 1 181 ? 53.58500 -42.86600 -7.20400 1.000 155.79913 181 SER B C 1
ATOM 3423 O O . SER B 1 181 ? 54.76800 -42.92500 -6.81800 1.000 155.76022 181 SER B O 1
ATOM 3426 N N . GLN B 1 182 ? 53.18100 -42.22800 -8.30500 1.000 155.90236 182 GLN B N 1
ATOM 3427 C CA . GLN B 1 182 ? 54.14900 -41.50500 -9.17000 1.000 159.49114 182 GLN B CA 1
ATOM 3428 C C . GLN B 1 182 ? 53.78600 -40.02000 -9.20300 1.000 163.66164 182 GLN B C 1
ATOM 3429 O O . GLN B 1 182 ? 52.62500 -39.69000 -8.90200 1.000 168.40312 182 GLN B O 1
ATOM 3435 N N . LEU B 1 183 ? 54.74600 -39.16900 -9.56300 1.000 160.16798 183 LEU B N 1
ATOM 3436 C CA . LEU B 1 183 ? 54.47900 -37.71100 -9.65700 1.000 160.27678 183 LEU B CA 1
ATOM 3437 C C . LEU B 1 183 ? 53.44500 -37.47300 -10.75900 1.000 158.70075 183 LEU B C 1
ATOM 3438 O O . LEU B 1 183 ? 53.26800 -38.37200 -11.60000 1.000 156.75500 183 LEU B O 1
ATOM 3443 N N . GLN B 1 184 ? 52.80500 -36.30300 -10.75900 1.000 164.56971 184 GLN B N 1
ATOM 3444 C CA . GLN B 1 184 ? 51.78600 -35.97700 -11.79300 1.000 171.93869 184 GLN B CA 1
ATOM 3445 C C . GLN B 1 184 ? 52.48200 -35.69200 -13.12700 1.000 171.01071 184 GLN B C 1
ATOM 3446 O O . GLN B 1 184 ? 53.44700 -34.90800 -13.13200 1.000 168.87377 184 GLN B O 1
ATOM 3452 N N . PRO B 1 185 ? 52.02200 -36.27700 -14.25300 1.000 168.93986 185 PRO B N 1
ATOM 3453 C CA . PRO B 1 185 ? 51.29400 -37.54200 -14.22400 1.000 163.18487 185 PRO B CA 1
ATOM 3454 C C . PRO B 1 185 ? 52.24700 -38.74100 -14.28700 1.000 158.75913 185 PRO B C 1
ATOM 3455 O O . PRO B 1 185 ? 53.41200 -38.54800 -14.57200 1.000 160.64045 185 PRO B O 1
ATOM 3459 N N . LYS B 1 186 ? 51.72800 -39.94000 -14.01700 1.000 154.65068 186 LYS B N 1
ATOM 3460 C CA . LYS B 1 186 ? 52.57000 -41.16100 -14.09900 1.000 149.87519 186 LYS B CA 1
ATOM 3461 C C . LYS B 1 186 ? 52.80800 -41.46600 -15.57700 1.000 152.97948 186 LYS B C 1
ATOM 3462 O O . LYS B 1 186 ? 52.21200 -42.43300 -16.08400 1.000 158.61260 186 LYS B O 1
ATOM 3468 N N . ILE B 1 187 ? 53.65300 -40.67300 -16.23400 1.000 152.36142 187 ILE B N 1
ATOM 3469 C CA . ILE B 1 187 ? 53.89100 -40.84900 -17.69500 1.000 154.89437 187 ILE B CA 1
ATOM 3470 C C . ILE B 1 187 ? 54.17600 -42.32600 -17.98300 1.000 147.79884 187 ILE B C 1
ATOM 3471 O O . ILE B 1 187 ? 53.78300 -42.80000 -19.06400 1.000 142.35153 187 ILE B O 1
ATOM 3476 N N . LEU B 1 188 ? 54.82300 -43.02300 -17.04900 1.000 144.11822 188 LEU B N 1
ATOM 3477 C CA . LEU B 1 188 ? 55.19700 -44.44100 -17.28200 1.000 140.71256 188 LEU B CA 1
ATOM 3478 C C . LEU B 1 188 ? 53.94300 -45.25200 -17.61400 1.000 141.72627 188 LEU B C 1
ATOM 3479 O O . LEU B 1 188 ? 52.89900 -45.00100 -16.98900 1.000 146.63954 188 LEU B O 1
ATOM 3484 N N . THR B 1 189 ? 54.04500 -46.16900 -18.57600 1.000 139.49823 189 THR B N 1
ATOM 3485 C CA . THR B 1 189 ? 52.88700 -47.01100 -18.97300 1.000 140.15225 189 THR B CA 1
ATOM 3486 C C . THR B 1 189 ? 53.23600 -48.47600 -18.71600 1.000 140.19598 189 THR B C 1
ATOM 3487 O O . THR B 1 189 ? 52.31700 -49.31500 -18.73900 1.000 137.40691 189 THR B O 1
ATOM 3491 N N . TYR B 1 190 ? 54.52300 -48.75900 -18.50600 1.000 141.05651 190 TYR B N 1
ATOM 3492 C CA . TYR B 1 190 ? 54.97500 -50.14900 -18.24500 1.000 140.70315 190 TYR B CA 1
ATOM 3493 C C . TYR B 1 190 ? 54.79400 -50.97200 -19.52200 1.000 138.44302 190 TYR B C 1
ATOM 3494 O O . TYR B 1 190 ? 54.85700 -52.21200 -19.44800 1.000 137.03558 190 TYR B O 1
ATOM 3503 N N . GLU B 1 191 ? 54.58600 -50.29600 -20.65500 1.000 138.38663 191 GLU B N 1
ATOM 3504 C CA . GLU B 1 191 ? 54.49300 -51.00300 -21.95900 1.000 138.83548 191 GLU B CA 1
ATOM 3505 C C . GLU B 1 191 ? 55.76900 -50.70300 -22.74600 1.000 142.26075 191 GLU B C 1
ATOM 3506 O O . GLU B 1 191 ? 56.00800 -49.52300 -23.05200 1.000 144.74463 191 GLU B O 1
ATOM 3512 N N . PRO B 1 192 ? 56.59900 -51.70900 -23.08700 1.000 143.73598 192 PRO B N 1
ATOM 3513 C CA . PRO B 1 192 ? 57.87300 -51.45000 -23.75600 1.000 146.21664 192 PRO B CA 1
ATOM 3514 C C . PRO B 1 192 ? 57.70000 -50.54700 -24.98400 1.000 149.82719 192 PRO B C 1
ATOM 3515 O O . PRO B 1 192 ? 56.70200 -50.67600 -25.66400 1.000 154.18474 192 PRO B O 1
ATOM 3519 N N . SER B 1 193 ? 58.66200 -49.65400 -25.22500 1.000 147.15530 193 SER B N 1
ATOM 3520 C CA . SER B 1 193 ? 58.60700 -48.78900 -26.43000 1.000 143.75468 193 SER B CA 1
ATOM 3521 C C . SER B 1 193 ? 57.21400 -48.17000 -26.54500 1.000 144.61756 193 SER B C 1
ATOM 3522 O O . SER B 1 193 ? 56.51700 -48.47500 -27.52900 1.000 142.98690 193 SER B O 1
ATOM 3525 N N . SER B 1 194 ? 56.82300 -47.35200 -25.56700 1.000 152.69232 194 SER B N 1
ATOM 3526 C CA . SER B 1 194 ? 55.46100 -46.75900 -25.57400 1.000 154.90583 194 SER B CA 1
ATOM 3527 C C . SER B 1 194 ? 55.54000 -45.23500 -25.70000 1.000 159.17398 194 SER B C 1
ATOM 3528 O O . SER B 1 194 ? 54.47400 -44.60100 -25.79600 1.000 155.83403 194 SER B O 1
ATOM 3531 N N . PHE B 1 195 ? 56.74900 -44.67200 -25.69800 1.000 161.57246 195 PHE B N 1
ATOM 3532 C CA . PHE B 1 195 ? 56.87400 -43.19100 -25.72100 1.000 163.55569 195 PHE B CA 1
ATOM 3533 C C . PHE B 1 195 ? 56.73200 -42.68200 -27.15700 1.000 154.65206 195 PHE B C 1
ATOM 3534 O O . PHE B 1 195 ? 57.68800 -42.82100 -27.94100 1.000 146.57141 195 PHE B O 1
ATOM 3542 N N . GLY B 1 196 ? 55.58100 -42.08200 -27.47300 1.000 160.33952 196 GLY B N 1
ATOM 3543 C CA . GLY B 1 196 ? 55.36400 -41.52100 -28.81900 1.000 171.12718 196 GLY B CA 1
ATOM 3544 C C . GLY B 1 196 ? 56.07700 -40.19100 -28.97500 1.000 170.14427 196 GLY B C 1
ATOM 3545 O O . GLY B 1 196 ? 55.38900 -39.16900 -29.16400 1.000 172.31256 196 GLY B O 1
ATOM 3546 N N . MET B 1 197 ? 57.40800 -40.20600 -28.89300 1.000 164.59066 197 MET B N 1
ATOM 3547 C CA . MET B 1 197 ? 58.20500 -38.96200 -29.04200 1.000 158.53790 197 MET B CA 1
ATOM 3548 C C . MET B 1 197 ? 59.07700 -39.09400 -30.29200 1.000 158.67280 197 MET B C 1
ATOM 3549 O O . MET B 1 197 ? 59.51300 -40.22200 -30.58900 1.000 164.41199 197 MET B O 1
ATOM 3554 N N . ALA B 1 198 ? 59.33000 -37.97900 -30.98100 1.000 150.82984 198 ALA B N 1
ATOM 3555 C CA . ALA B 1 198 ? 60.18100 -38.00300 -32.19100 1.000 151.33940 198 ALA B CA 1
ATOM 3556 C C . ALA B 1 198 ? 61.64100 -37.78200 -31.79200 1.000 146.28461 198 ALA B C 1
ATOM 3557 O O . ALA B 1 198 ? 62.51800 -38.47600 -32.34100 1.000 143.55946 198 ALA B O 1
ATOM 3559 N N . MET B 1 199 ? 61.88500 -36.85300 -30.86900 1.000 139.83710 199 MET B N 1
ATOM 3560 C CA . MET B 1 199 ? 63.28200 -36.52900 -30.48600 1.000 135.01333 199 MET B CA 1
ATOM 3561 C C . MET B 1 199 ? 63.99100 -37.81000 -30.05000 1.000 134.24749 199 MET B C 1
ATOM 3562 O O . MET B 1 199 ? 63.46500 -38.49900 -29.16100 1.000 141.88654 199 MET B O 1
ATOM 3567 N N . PRO B 1 200 ? 65.15500 -38.16300 -30.63300 1.000 127.90308 200 PRO B N 1
ATOM 3568 C CA . PRO B 1 200 ? 65.90700 -39.31800 -30.16500 1.000 127.11499 200 PRO B CA 1
ATOM 3569 C C . PRO B 1 200 ? 66.16100 -39.04600 -28.68000 1.000 137.71125 200 PRO B C 1
ATOM 3570 O O . PRO B 1 200 ? 66.31700 -37.89300 -28.32700 1.000 140.07852 200 PRO B O 1
ATOM 3574 N N . VAL B 1 201 ? 66.18600 -40.08800 -27.84900 1.000 140.21878 201 VAL B N 1
ATOM 3575 C CA . VAL B 1 201 ? 66.31000 -39.84800 -26.38300 1.000 135.08766 201 VAL B CA 1
ATOM 3576 C C . VAL B 1 201 ? 67.50800 -40.61400 -25.82200 1.000 131.05687 201 VAL B C 1
ATOM 3577 O O . VAL B 1 201 ? 67.77300 -41.73000 -26.30600 1.000 130.47561 201 VAL B O 1
ATOM 3581 N N . LEU B 1 202 ? 68.19100 -40.03200 -24.83600 1.000 126.02450 202 LEU B N 1
ATOM 3582 C CA . LEU B 1 202 ? 69.32100 -40.73000 -24.17200 1.000 123.70057 202 LEU B CA 1
ATOM 3583 C C . LEU B 1 202 ? 69.00500 -40.81800 -22.67900 1.000 121.30330 202 LEU B C 1
ATOM 3584 O O . LEU B 1 202 ? 68.43300 -39.85400 -22.14400 1.000 119.71316 202 LEU B O 1
ATOM 3589 N N . VAL B 1 203 ? 69.35400 -41.93800 -22.04600 1.000 121.16893 203 VAL B N 1
ATOM 3590 C CA . VAL B 1 203 ? 69.06300 -42.12100 -20.59500 1.000 122.23956 203 VAL B CA 1
ATOM 3591 C C . VAL B 1 203 ? 70.33300 -42.61000 -19.89700 1.000 126.07464 203 VAL B C 1
ATOM 3592 O O . VAL B 1 203 ? 70.69500 -43.78600 -20.08900 1.000 129.85047 203 VAL B O 1
ATOM 3596 N N . ILE B 1 204 ? 70.97700 -41.73400 -19.12500 1.000 122.09737 204 ILE B N 1
ATOM 3597 C CA . ILE B 1 204 ? 72.19900 -42.12700 -18.36700 1.000 116.64715 204 ILE B CA 1
ATOM 3598 C C . ILE B 1 204 ? 71.74300 -42.63000 -16.99900 1.000 121.69474 204 ILE B C 1
ATOM 3599 O O . ILE B 1 204 ? 70.85100 -41.98900 -16.41600 1.000 127.88096 204 ILE B O 1
ATOM 3604 N N . GLY B 1 205 ? 72.32300 -43.72700 -16.51000 1.000 123.03637 205 GLY B N 1
ATOM 3605 C CA . GLY B 1 205 ? 71.83600 -44.30800 -15.24500 1.000 128.42588 205 GLY B CA 1
ATOM 3606 C C . GLY B 1 205 ? 72.92200 -44.48200 -14.20200 1.000 124.72432 205 GLY B C 1
ATOM 3607 O O . GLY B 1 205 ? 74.04500 -44.86200 -14.57600 1.000 129.80582 205 GLY B O 1
ATOM 3608 N N . THR B 1 206 ? 72.59900 -44.21200 -12.93700 1.000 114.73602 206 THR B N 1
ATOM 3609 C CA . THR B 1 206 ? 73.57200 -44.44600 -11.84400 1.000 117.73817 206 THR B CA 1
ATOM 3610 C C . THR B 1 206 ? 73.30100 -45.84000 -11.28300 1.000 122.86864 206 THR B C 1
ATOM 3611 O O . THR B 1 206 ? 72.20500 -46.04800 -10.73800 1.000 128.38092 206 THR B O 1
ATOM 3615 N N . GLY B 1 207 ? 74.26000 -46.75400 -11.41100 1.000 121.81944 207 GLY B N 1
ATOM 3616 C CA . GLY B 1 207 ? 74.01100 -48.14500 -10.99000 1.000 122.81164 207 GLY B CA 1
ATOM 3617 C C . GLY B 1 207 ? 73.58100 -48.24400 -9.54100 1.000 130.62483 207 GLY B C 1
ATOM 3618 O O . GLY B 1 207 ? 72.66800 -49.03800 -9.25900 1.000 134.71672 207 GLY B O 1
ATOM 3619 N N . LEU B 1 208 ? 74.19800 -47.46400 -8.65400 1.000 128.54019 208 LEU B N 1
ATOM 3620 C CA . LEU B 1 208 ? 73.90500 -47.58900 -7.20200 1.000 127.78487 208 LEU B CA 1
ATOM 3621 C C . LEU B 1 208 ? 72.60900 -46.85200 -6.86600 1.000 128.19542 208 LEU B C 1
ATOM 3622 O O . LEU B 1 208 ? 72.17600 -46.93700 -5.70400 1.000 139.40920 208 LEU B O 1
ATOM 3627 N N . GLY B 1 209 ? 72.03400 -46.13800 -7.83900 1.000 122.57245 209 GLY B N 1
ATOM 3628 C CA . GLY B 1 209 ? 70.75700 -45.43400 -7.61200 1.000 122.21318 209 GLY B CA 1
ATOM 3629 C C . GLY B 1 209 ? 69.78200 -46.31800 -6.85700 1.000 128.53616 209 GLY B C 1
ATOM 3630 O O . GLY B 1 209 ? 69.17100 -45.82900 -5.88600 1.000 130.99004 209 GLY B O 1
ATOM 3631 N N . GLU B 1 210 ? 69.64500 -47.57700 -7.28300 1.000 131.31995 210 GLU B N 1
ATOM 3632 C CA . GLU B 1 210 ? 68.75200 -48.53900 -6.58300 1.000 130.84224 210 GLU B CA 1
ATOM 3633 C C . GLU B 1 210 ? 69.29600 -48.79400 -5.17500 1.000 136.47945 210 GLU B C 1
ATOM 3634 O O . GLU B 1 210 ? 68.48200 -48.87300 -4.23400 1.000 138.94769 210 GLU B O 1
ATOM 3640 N N . GLU B 1 211 ? 70.59700 -49.05000 -5.04400 1.000 140.35618 211 GLU B N 1
ATOM 3641 C CA . GLU B 1 211 ? 71.14100 -49.41600 -3.71000 1.000 148.24770 211 GLU B CA 1
ATOM 3642 C C . GLU B 1 211 ? 70.75000 -48.33500 -2.70000 1.000 144.26898 211 GLU B C 1
ATOM 3643 O O . GLU B 1 211 ? 70.90100 -47.14700 -3.02500 1.000 147.83231 211 GLU B O 1
ATOM 3649 N N . LYS B 1 212 ? 70.24400 -48.73700 -1.53000 1.000 136.14773 212 LYS B N 1
ATOM 3650 C CA . LYS B 1 212 ? 69.82900 -47.75300 -0.49300 1.000 136.85213 212 LYS B CA 1
ATOM 3651 C C . LYS B 1 212 ? 71.00600 -47.49500 0.45500 1.000 145.33462 212 LYS B C 1
ATOM 3652 O O . LYS B 1 212 ? 71.97500 -48.27700 0.41200 1.000 144.80725 212 LYS B O 1
ATOM 3658 N N . LYS B 1 213 ? 70.92300 -46.43700 1.26800 1.000 150.96296 213 LYS B N 1
ATOM 3659 C CA . LYS B 1 213 ? 72.04800 -46.08600 2.17800 1.000 150.34691 213 LYS B CA 1
ATOM 3660 C C . LYS B 1 213 ? 71.51300 -45.38100 3.42800 1.000 146.94888 213 LYS B C 1
ATOM 3661 O O . LYS B 1 213 ? 70.51000 -44.64900 3.30500 1.000 147.90992 213 LYS B O 1
ATOM 3667 N N . ASN B 1 214 ? 72.14900 -45.61100 4.58200 1.000 142.65710 214 ASN B N 1
ATOM 3668 C CA . ASN B 1 214 ? 71.74900 -44.93100 5.84600 1.000 147.15540 214 ASN B CA 1
ATOM 3669 C C . ASN B 1 214 ? 70.41300 -45.49400 6.34400 1.000 146.59053 214 ASN B C 1
ATOM 3670 O O . ASN B 1 214 ? 70.03100 -45.15800 7.48200 1.000 150.76026 214 ASN B O 1
ATOM 3675 N N . ILE B 1 215 ? 69.76000 -46.34600 5.55300 1.000 144.69308 215 ILE B N 1
ATOM 3676 C CA . ILE B 1 215 ? 68.50200 -47.01400 6.00700 1.000 140.65323 215 ILE B CA 1
ATOM 3677 C C . ILE B 1 215 ? 67.38000 -45.98000 6.11000 1.000 140.76726 215 ILE B C 1
ATOM 3678 O O . ILE B 1 215 ? 66.45300 -46.03300 5.28200 1.000 141.85460 215 ILE B O 1
ATOM 3683 N N . PHE B 1 216 ? 67.45900 -45.08400 7.09200 1.000 141.75680 216 PHE B N 1
ATOM 3684 C CA . PHE B 1 216 ? 66.35300 -44.11600 7.29100 1.000 145.85479 216 PHE B CA 1
ATOM 3685 C C . PHE B 1 216 ? 65.99100 -43.52500 5.92900 1.000 150.76528 216 PHE B C 1
ATOM 3686 O O . PHE B 1 216 ? 64.79100 -43.38600 5.63300 1.000 153.08381 216 PHE B O 1
ATOM 3694 N N . PHE B 1 217 ? 67.00600 -43.20900 5.12200 1.000 151.36358 217 PHE B N 1
ATOM 3695 C CA . PHE B 1 217 ? 66.75800 -42.59100 3.79500 1.000 153.84485 217 PHE B CA 1
ATOM 3696 C C . PHE B 1 217 ? 66.38600 -43.67900 2.78300 1.000 152.90328 217 PHE B C 1
ATOM 3697 O O . PHE B 1 217 ? 67.16000 -44.63500 2.61400 1.000 150.97040 217 PHE B O 1
ATOM 3705 N N . PRO B 1 218 ? 65.21500 -43.59400 2.11100 1.000 149.51050 218 PRO B N 1
ATOM 3706 C CA . PRO B 1 218 ? 64.79300 -44.63100 1.17500 1.000 143.02648 218 PRO B CA 1
ATOM 3707 C C . PRO B 1 218 ? 65.63100 -44.54200 -0.10300 1.000 145.58373 218 PRO B C 1
ATOM 3708 O O . PRO B 1 218 ? 66.38800 -43.60600 -0.24100 1.000 151.17084 218 PRO B O 1
ATOM 3712 N N . PRO B 1 219 ? 65.50600 -45.50000 -1.04100 1.000 145.72645 219 PRO B N 1
ATOM 3713 C CA . PRO B 1 219 ? 66.24000 -45.42900 -2.29600 1.000 143.30152 219 PRO B CA 1
ATOM 3714 C C . PRO B 1 219 ? 65.88300 -44.14100 -3.04500 1.000 145.12261 219 PRO B C 1
ATOM 3715 O O . PRO B 1 219 ? 64.70900 -43.88800 -3.22200 1.000 143.49562 219 PRO B O 1
ATOM 3719 N N . CYS B 1 220 ? 66.89200 -43.36900 -3.46000 1.000 148.39936 220 CYS B N 1
ATOM 3720 C CA . CYS B 1 220 ? 66.63800 -42.13600 -4.25100 1.000 145.07331 220 CYS B CA 1
ATOM 3721 C C . CYS B 1 220 ? 66.06100 -42.53100 -5.60900 1.000 145.08881 220 CYS B C 1
ATOM 3722 O O . CYS B 1 220 ? 65.21900 -41.78100 -6.13100 1.000 143.56129 220 CYS B O 1
ATOM 3725 N N . ALA B 1 221 ? 66.51400 -43.66000 -6.15700 1.000 144.03472 221 ALA B N 1
ATOM 3726 C CA . ALA B 1 221 ? 66.04800 -44.11000 -7.48700 1.000 137.36484 221 ALA B CA 1
ATOM 3727 C C . ALA B 1 221 ? 65.17600 -45.35100 -7.32300 1.000 139.24027 221 ALA B C 1
ATOM 3728 O O . ALA B 1 221 ? 65.64500 -46.45300 -7.66100 1.000 136.22816 221 ALA B O 1
ATOM 3730 N N . PRO B 1 222 ? 63.92600 -45.24000 -6.82800 1.000 138.99090 222 PRO B N 1
ATOM 3731 C CA . PRO B 1 222 ? 63.11600 -46.42200 -6.60800 1.000 138.77611 222 PRO B CA 1
ATOM 3732 C C . PRO B 1 222 ? 63.03600 -47.20100 -7.92100 1.000 137.80473 222 PRO B C 1
ATOM 3733 O O . PRO B 1 222 ? 62.95600 -46.58300 -8.96000 1.000 135.55943 222 PRO B O 1
ATOM 3737 N N . LYS B 1 223 ? 63.06300 -48.52900 -7.84200 1.000 136.81628 223 LYS B N 1
ATOM 3738 C CA . LYS B 1 223 ? 62.88600 -49.33800 -9.07200 1.000 129.50042 223 LYS B CA 1
ATOM 3739 C C . LYS B 1 223 ? 61.46900 -49.06800 -9.57800 1.000 133.84823 223 LYS B C 1
ATOM 3740 O O . LYS B 1 223 ? 60.74600 -48.31500 -8.90500 1.000 138.53934 223 LYS B O 1
ATOM 3746 N N . ASP B 1 224 ? 61.09600 -49.65100 -10.71600 1.000 133.46196 224 ASP B N 1
ATOM 3747 C CA . ASP B 1 224 ? 59.75900 -49.38000 -11.29900 1.000 136.80720 224 ASP B CA 1
ATOM 3748 C C . ASP B 1 224 ? 59.75700 -47.94300 -11.81500 1.000 131.34283 224 ASP B C 1
ATOM 3749 O O . ASP B 1 224 ? 59.42400 -47.74000 -12.99200 1.000 137.07442 224 ASP B O 1
ATOM 3754 N N . VAL B 1 225 ? 60.11300 -46.99100 -10.95600 1.000 125.33730 225 VAL B N 1
ATOM 3755 C CA . VAL B 1 225 ? 60.22700 -45.58300 -11.43000 1.000 121.89996 225 VAL B CA 1
ATOM 3756 C C . VAL B 1 225 ? 61.68900 -45.36700 -11.81400 1.000 125.12995 225 VAL B C 1
ATOM 3757 O O . VAL B 1 225 ? 62.05300 -44.22800 -12.15500 1.000 118.87165 225 VAL B O 1
ATOM 3761 N N . ASN B 1 226 ? 62.48900 -46.43000 -11.74200 1.000 131.98294 226 ASN B N 1
ATOM 3762 C CA . ASN B 1 226 ? 63.94000 -46.31300 -12.03200 1.000 131.05202 226 ASN B CA 1
ATOM 3763 C C . ASN B 1 226 ? 64.19700 -45.91200 -13.48300 1.000 126.51902 226 ASN B C 1
ATOM 3764 O O . ASN B 1 226 ? 63.33400 -46.17700 -14.33600 1.000 127.81354 226 ASN B O 1
ATOM 3769 N N . HIS B 1 227 ? 65.30700 -45.23200 -13.74300 1.000 122.99865 227 HIS B N 1
ATOM 3770 C CA . HIS B 1 227 ? 65.64400 -44.86500 -15.13900 1.000 124.61488 227 HIS B CA 1
ATOM 3771 C C . HIS B 1 227 ? 65.39800 -46.06600 -16.04900 1.000 123.70711 227 HIS B C 1
ATOM 3772 O O . HIS B 1 227 ? 65.03700 -45.85600 -17.21900 1.000 124.00766 227 HIS B O 1
ATOM 3779 N N . ALA B 1 228 ? 65.55100 -47.27800 -15.52000 1.000 118.98034 228 ALA B N 1
ATOM 3780 C CA . ALA B 1 228 ? 65.46100 -48.48400 -16.37100 1.000 120.56903 228 ALA B CA 1
ATOM 3781 C C . ALA B 1 228 ? 64.09900 -48.53600 -17.06300 1.000 131.67830 228 ALA B C 1
ATOM 3782 O O . ALA B 1 228 ? 64.06400 -48.77500 -18.28600 1.000 139.16518 228 ALA B O 1
ATOM 3784 N N . GLU B 1 229 ? 63.02200 -48.34700 -16.30500 1.000 129.01852 229 GLU B N 1
ATOM 3785 C CA . GLU B 1 229 ? 61.68100 -48.48300 -16.92300 1.000 134.18196 229 GLU B CA 1
ATOM 3786 C C . GLU B 1 229 ? 61.56200 -47.41200 -18.00300 1.000 136.44465 229 GLU B C 1
ATOM 3787 O O . GLU B 1 229 ? 60.94700 -47.69200 -19.03900 1.000 139.99498 229 GLU B O 1
ATOM 3793 N N . PHE B 1 230 ? 62.13100 -46.23600 -17.74900 1.000 130.96628 230 PHE B N 1
ATOM 3794 C CA . PHE B 1 230 ? 62.07400 -45.12800 -18.73100 1.000 130.81395 230 PHE B CA 1
ATOM 3795 C C . PHE B 1 230 ? 62.74500 -45.56900 -20.03000 1.000 133.81862 230 PHE B C 1
ATOM 3796 O O . PHE B 1 230 ? 62.14000 -45.44200 -21.12000 1.000 139.50604 230 PHE B O 1
ATOM 3804 N N . TYR B 1 231 ? 63.98000 -46.05600 -19.91300 1.000 130.92168 231 TYR B N 1
ATOM 3805 C CA . TYR B 1 231 ? 64.71200 -46.44300 -21.14100 1.000 134.15933 231 TYR B CA 1
ATOM 3806 C C . TYR B 1 231 ? 63.90800 -47.52100 -21.85000 1.000 136.54756 231 TYR B C 1
ATOM 3807 O O . TYR B 1 231 ? 63.92200 -47.54800 -23.07100 1.000 143.48471 231 TYR B O 1
ATOM 3816 N N . ARG B 1 232 ? 63.27700 -48.40200 -21.08000 1.000 132.26847 232 ARG B N 1
ATOM 3817 C CA . ARG B 1 232 ? 62.50700 -49.51000 -21.69400 1.000 138.96261 232 ARG B CA 1
ATOM 3818 C C . ARG B 1 232 ? 61.36300 -48.91700 -22.51800 1.000 146.40147 232 ARG B C 1
ATOM 3819 O O . ARG B 1 232 ? 61.27800 -49.22500 -23.72200 1.000 149.36818 232 ARG B O 1
ATOM 3827 N N . GLU B 1 233 ? 60.55100 -48.06300 -21.89000 1.000 143.55217 233 GLU B N 1
ATOM 3828 C CA . GLU B 1 233 ? 59.36600 -47.48700 -22.57700 1.000 144.84790 233 GLU B CA 1
ATOM 3829 C C . GLU B 1 233 ? 59.81600 -46.61800 -23.75200 1.000 150.02516 233 GLU B C 1
ATOM 3830 O O . GLU B 1 233 ? 58.94000 -46.09900 -24.46900 1.000 154.85999 233 GLU B O 1
ATOM 3836 N N . CYS B 1 234 ? 61.12600 -46.46000 -23.93100 1.000 151.73678 234 CYS B N 1
ATOM 3837 C CA . CYS B 1 234 ? 61.62200 -45.57000 -25.01300 1.000 152.42913 234 CYS B CA 1
ATOM 3838 C C . CYS B 1 234 ? 61.36000 -46.22500 -26.37100 1.000 152.67464 234 CYS B C 1
ATOM 3839 O O . CYS B 1 234 ? 61.25600 -47.46300 -26.41600 1.000 153.75497 234 CYS B O 1
ATOM 3842 N N . ARG B 1 235 ? 61.24100 -45.41800 -27.42700 1.000 150.60214 235 ARG B N 1
ATOM 3843 C CA . ARG B 1 235 ? 60.98500 -45.95000 -28.79000 1.000 145.87709 235 ARG B CA 1
ATOM 3844 C C . ARG B 1 235 ? 62.22800 -45.71500 -29.64800 1.000 145.70490 235 ARG B C 1
ATOM 3845 O O . ARG B 1 235 ? 62.64800 -44.55100 -29.76200 1.000 149.31259 235 ARG B O 1
ATOM 3853 N N . PRO B 1 236 ? 62.83400 -46.75100 -30.26400 1.000 142.58255 236 PRO B N 1
ATOM 3854 C CA . PRO B 1 236 ? 63.97100 -46.52600 -31.13600 1.000 143.47804 236 PRO B CA 1
ATOM 3855 C C . PRO B 1 236 ? 63.63500 -45.35500 -32.06300 1.000 146.09979 236 PRO B C 1
ATOM 3856 O O . PRO B 1 236 ? 62.58500 -45.38300 -32.66800 1.000 152.90340 236 PRO B O 1
ATOM 3860 N N . PRO B 1 237 ? 64.49800 -44.32500 -32.17200 1.000 143.39966 237 PRO B N 1
ATOM 3861 C CA . PRO B 1 237 ? 65.83500 -44.37800 -31.59200 1.000 136.82490 237 PRO B CA 1
ATOM 3862 C C . PRO B 1 237 ? 65.80000 -44.08200 -30.08900 1.000 148.78154 237 PRO B C 1
ATOM 3863 O O . PRO B 1 237 ? 65.02900 -43.23900 -29.68200 1.000 152.01679 237 PRO B O 1
ATOM 3867 N N . CYS B 1 238 ? 66.63100 -44.78000 -29.31400 1.000 154.10338 238 CYS B N 1
ATOM 3868 C CA . CYS B 1 238 ? 66.69800 -44.55400 -27.84600 1.000 144.96908 238 CYS B CA 1
ATOM 3869 C C . CYS B 1 238 ? 68.01100 -45.14100 -27.32700 1.000 136.80134 238 CYS B C 1
ATOM 3870 O O . CYS B 1 238 ? 68.20400 -46.36300 -27.47700 1.000 135.95607 238 CYS B O 1
ATOM 3873 N N . TYR B 1 239 ? 68.87400 -44.30700 -26.74600 1.000 130.50000 239 TYR B N 1
ATOM 3874 C CA . TYR B 1 239 ? 70.21300 -44.78000 -26.31000 1.000 132.35321 239 TYR B CA 1
ATOM 3875 C C . TYR B 1 239 ? 70.22300 -44.94800 -24.78900 1.000 136.68055 239 TYR B C 1
ATOM 3876 O O . TYR B 1 239 ? 69.48100 -44.21700 -24.10900 1.000 135.86029 239 TYR B O 1
ATOM 3885 N N . TYR B 1 240 ? 71.04200 -45.86900 -24.27300 1.000 137.85837 240 TYR B N 1
ATOM 3886 C CA . TYR B 1 240 ? 71.03600 -46.14100 -22.81200 1.000 132.03697 240 TYR B CA 1
ATOM 3887 C C . TYR B 1 240 ? 72.44600 -46.45900 -22.30700 1.000 129.72682 240 TYR B C 1
ATOM 3888 O O . TYR B 1 240 ? 73.08300 -47.38000 -22.85200 1.000 122.04027 240 TYR B O 1
ATOM 3897 N N . LEU B 1 241 ? 72.90200 -45.73700 -21.28100 1.000 137.23860 241 LEU B N 1
ATOM 3898 C CA . LEU B 1 241 ? 74.22900 -46.01400 -20.67100 1.000 138.42664 241 LEU B CA 1
ATOM 3899 C C . LEU B 1 241 ? 74.09000 -45.89900 -19.15000 1.000 131.23479 241 LEU B C 1
ATOM 3900 O O . LEU B 1 241 ? 73.27100 -45.07700 -18.70200 1.000 124.98889 241 LEU B O 1
ATOM 3905 N N . VAL B 1 242 ? 74.85200 -46.68700 -18.38800 1.000 123.60277 242 VAL B N 1
ATOM 3906 C CA . VAL B 1 242 ? 74.67400 -46.68400 -16.90700 1.000 122.64052 242 VAL B CA 1
ATOM 3907 C C . VAL B 1 242 ? 76.02500 -46.53500 -16.20900 1.000 123.06846 242 VAL B C 1
ATOM 3908 O O . VAL B 1 242 ? 76.92600 -47.34600 -16.48900 1.000 122.34422 242 VAL B O 1
ATOM 3912 N N . THR B 1 243 ? 76.14600 -45.54600 -15.32200 1.000 124.35740 243 THR B N 1
ATOM 3913 C CA . THR B 1 243 ? 77.38800 -45.38400 -14.52600 1.000 123.49634 243 THR B CA 1
ATOM 3914 C C . THR B 1 243 ? 77.32400 -46.40000 -13.38700 1.000 127.89814 243 THR B C 1
ATOM 3915 O O . THR B 1 243 ? 76.75000 -46.06900 -12.33300 1.000 131.05241 243 THR B O 1
ATOM 3919 N N . LYS B 1 244 ? 77.88600 -47.58900 -13.59800 1.000 124.50489 244 LYS B N 1
ATOM 3920 C CA . LYS B 1 244 ? 77.77200 -48.66900 -12.58500 1.000 132.22795 244 LYS B CA 1
ATOM 3921 C C . LYS B 1 244 ? 78.29900 -48.21200 -11.22700 1.000 132.41793 244 LYS B C 1
ATOM 3922 O O . LYS B 1 244 ? 77.52600 -48.25500 -10.25400 1.000 126.62671 244 LYS B O 1
ATOM 3928 N N . ASP B 1 245 ? 79.55400 -47.77600 -11.16700 1.000 131.16137 245 ASP B N 1
ATOM 3929 C CA . ASP B 1 245 ? 80.15700 -47.45200 -9.85000 1.000 132.35332 245 ASP B CA 1
ATOM 3930 C C . ASP B 1 245 ? 79.90400 -45.99000 -9.47500 1.000 125.30395 245 ASP B C 1
ATOM 3931 O O . ASP B 1 245 ? 80.88600 -45.29800 -9.16400 1.000 124.78239 245 ASP B O 1
ATOM 3936 N N . TYR B 1 246 ? 78.64900 -45.53800 -9.46300 1.000 117.84750 246 TYR B N 1
ATOM 3937 C CA . TYR B 1 246 ? 78.40200 -44.14700 -8.99400 1.000 115.23294 246 TYR B CA 1
ATOM 3938 C C . TYR B 1 246 ? 76.95600 -43.98700 -8.52000 1.000 119.09176 246 TYR B C 1
ATOM 3939 O O . TYR B 1 246 ? 76.13400 -44.87800 -8.80000 1.000 118.84660 246 TYR B O 1
ATOM 3948 N N . GLY B 1 247 ? 76.66000 -42.88000 -7.83400 1.000 121.79046 247 GLY B N 1
ATOM 3949 C CA . GLY B 1 247 ? 75.31800 -42.69200 -7.25100 1.000 121.95303 247 GLY B CA 1
ATOM 3950 C C . GLY B 1 247 ? 74.41000 -41.69000 -7.93500 1.000 116.01125 247 GLY B C 1
ATOM 3951 O O . GLY B 1 247 ? 74.90700 -40.92700 -8.77900 1.000 118.42589 247 GLY B O 1
ATOM 3952 N N . HIS B 1 248 ? 73.13300 -41.67000 -7.55500 1.000 115.54700 248 HIS B N 1
ATOM 3953 C CA . HIS B 1 248 ? 72.13700 -40.76600 -8.18900 1.000 117.82364 248 HIS B CA 1
ATOM 3954 C C . HIS B 1 248 ? 72.62800 -39.31100 -8.16500 1.000 116.64778 248 HIS B C 1
ATOM 3955 O O . HIS B 1 248 ? 72.38300 -38.58300 -9.14200 1.000 117.89796 248 HIS B O 1
ATOM 3962 N N . LEU B 1 249 ? 73.29600 -38.91100 -7.08300 1.000 115.08367 249 LEU B N 1
ATOM 3963 C CA . LEU B 1 249 ? 73.72500 -37.49300 -6.96700 1.000 117.46963 249 LEU B CA 1
ATOM 3964 C C . LEU B 1 249 ? 75.24300 -37.31100 -7.06200 1.000 122.86342 249 LEU B C 1
ATOM 3965 O O . LEU B 1 249 ? 75.70500 -36.17400 -6.85900 1.000 125.06982 249 LEU B O 1
ATOM 3970 N N . ASP B 1 250 ? 75.98600 -38.37400 -7.37600 1.000 121.22576 250 ASP B N 1
ATOM 3971 C CA . ASP B 1 250 ? 77.45400 -38.22600 -7.56200 1.000 123.32683 250 ASP B CA 1
ATOM 3972 C C . ASP B 1 250 ? 77.84700 -37.23100 -8.65900 1.000 119.42795 250 ASP B C 1
ATOM 3973 O O . ASP B 1 250 ? 78.88700 -36.56600 -8.50500 1.000 122.32643 250 ASP B O 1
ATOM 3978 N N . MET B 1 251 ? 77.03500 -37.12400 -9.71100 1.000 107.77029 251 MET B N 1
ATOM 3979 C CA . MET B 1 251 ? 77.32000 -36.16700 -10.81500 1.000 103.43142 251 MET B CA 1
ATOM 3980 C C . MET B 1 251 ? 77.25800 -34.70000 -10.34300 1.000 105.71326 251 MET B C 1
ATOM 3981 O O . MET B 1 251 ? 77.91200 -33.83200 -10.94000 1.000 112.85267 251 MET B O 1
ATOM 3986 N N . LEU B 1 252 ? 76.49000 -34.45500 -9.28300 1.000 103.15290 252 LEU B N 1
ATOM 3987 C CA . LEU B 1 252 ? 76.31000 -33.06600 -8.78300 1.000 103.67163 252 LEU B CA 1
ATOM 3988 C C . LEU B 1 252 ? 77.73700 -32.55700 -8.57700 1.000 107.32819 252 LEU B C 1
ATOM 3989 O O . LEU B 1 252 ? 78.64800 -33.38600 -8.41200 1.000 111.52534 252 LEU B O 1
ATOM 3994 N N . ASP B 1 253 ? 77.90600 -31.23500 -8.56300 1.000 106.72918 253 ASP B N 1
ATOM 3995 C CA . ASP B 1 253 ? 79.24500 -30.63300 -8.35700 1.000 109.12008 253 ASP B CA 1
ATOM 3996 C C . ASP B 1 253 ? 79.78400 -31.07500 -6.99600 1.000 118.39215 253 ASP B C 1
ATOM 3997 O O . ASP B 1 253 ? 78.97000 -31.42100 -6.12600 1.000 127.23124 253 ASP B O 1
ATOM 4002 N N . ASP B 1 254 ? 81.11000 -31.05300 -6.82400 1.000 118.30084 254 ASP B N 1
ATOM 4003 C CA . ASP B 1 254 ? 81.74200 -31.48700 -5.54700 1.000 118.72377 254 ASP B CA 1
ATOM 4004 C C . ASP B 1 254 ? 81.29000 -30.57500 -4.40200 1.000 121.99031 254 ASP B C 1
ATOM 4005 O O . ASP B 1 254 ? 81.02800 -31.09900 -3.30400 1.000 131.32322 254 ASP B O 1
ATOM 4010 N N . ASP B 1 255 ? 81.20000 -29.26600 -4.65100 1.000 117.43785 255 ASP B N 1
ATOM 4011 C CA . ASP B 1 255 ? 80.82100 -28.30200 -3.58300 1.000 118.71362 255 ASP B CA 1
ATOM 4012 C C . ASP B 1 255 ? 79.39000 -28.59400 -3.12000 1.000 121.75642 255 ASP B C 1
ATOM 4013 O O . ASP B 1 255 ? 78.97500 -28.01100 -2.09900 1.000 121.02420 255 ASP B O 1
ATOM 4018 N N . ALA B 1 256 ? 78.67000 -29.45500 -3.84700 1.000 124.61282 256 ALA B N 1
ATOM 4019 C CA . ALA B 1 256 ? 77.26900 -29.79100 -3.49800 1.000 123.28171 256 ALA B CA 1
ATOM 4020 C C . ALA B 1 256 ? 77.07700 -29.77900 -1.97800 1.000 123.26151 256 ALA B C 1
ATOM 4021 O O . ALA B 1 256 ? 77.82500 -30.49100 -1.27800 1.000 123.58898 256 ALA B O 1
ATOM 4023 N N . PRO B 1 257 ? 76.10300 -29.01200 -1.44300 1.000 128.03461 257 PRO B N 1
ATOM 4024 C CA . PRO B 1 257 ? 75.82200 -29.02100 -0.01900 1.000 126.59431 257 PRO B CA 1
ATOM 4025 C C . PRO B 1 257 ? 75.66700 -30.48000 0.41200 1.000 124.01970 257 PRO B C 1
ATOM 4026 O O . PRO B 1 257 ? 74.76900 -31.13700 -0.07500 1.000 124.86254 257 PRO B O 1
ATOM 4030 N N . LYS B 1 258 ? 76.55800 -30.96100 1.28400 1.000 120.50517 258 LYS B N 1
ATOM 4031 C CA . LYS B 1 258 ? 76.53500 -32.39200 1.69500 1.000 119.63771 258 LYS B CA 1
ATOM 4032 C C . LYS B 1 258 ? 75.20000 -32.71900 2.37100 1.000 120.56573 258 LYS B C 1
ATOM 4033 O O . LYS B 1 258 ? 74.69900 -33.84300 2.17100 1.000 122.00693 258 LYS B O 1
ATOM 4039 N N . PHE B 1 259 ? 74.64200 -31.76800 3.12400 1.000 116.86858 259 PHE B N 1
ATOM 4040 C CA . PHE B 1 259 ? 73.36200 -32.00200 3.84300 1.000 115.74973 259 PHE B CA 1
ATOM 4041 C C . PHE B 1 259 ? 72.21900 -32.11000 2.82900 1.000 124.72996 259 PHE B C 1
ATOM 4042 O O . PHE B 1 259 ? 71.05800 -32.27800 3.25100 1.000 132.87630 259 PHE B O 1
ATOM 4050 N N . ILE B 1 260 ? 72.53900 -32.00700 1.53500 1.000 126.47786 260 ILE B N 1
ATOM 4051 C CA . ILE B 1 260 ? 71.49500 -32.07300 0.47000 1.000 125.87642 260 ILE B CA 1
ATOM 4052 C C . ILE B 1 260 ? 71.80800 -33.24500 -0.46900 1.000 122.29281 260 ILE B C 1
ATOM 4053 O O . ILE B 1 260 ? 70.93900 -33.58200 -1.29800 1.000 130.60725 260 ILE B O 1
ATOM 4058 N N . THR B 1 261 ? 72.98800 -33.86000 -0.33300 1.000 123.34727 261 THR B N 1
ATOM 4059 C CA . THR B 1 261 ? 73.38000 -34.94100 -1.27500 1.000 133.82202 261 THR B CA 1
ATOM 4060 C C . THR B 1 261 ? 73.55700 -36.27200 -0.54300 1.000 134.32191 261 THR B C 1
ATOM 4061 O O . THR B 1 261 ? 73.23300 -37.31400 -1.13800 1.000 139.59728 261 THR B O 1
ATOM 4065 N N . CYS B 1 262 ? 74.05100 -36.23800 0.69300 1.000 128.69642 262 CYS B N 1
ATOM 4066 C CA . CYS B 1 262 ? 74.35300 -37.49700 1.42500 1.000 131.00861 262 CYS B CA 1
ATOM 4067 C C . CYS B 1 262 ? 73.15500 -38.44900 1.37500 1.000 134.50313 262 CYS B C 1
ATOM 4068 O O . CYS B 1 262 ? 73.36100 -39.65400 1.58500 1.000 135.64537 262 CYS B O 1
ATOM 4071 N N . VAL B 1 263 ? 71.95900 -37.93300 1.09800 1.000 131.54145 263 VAL B N 1
ATOM 4072 C CA . VAL B 1 263 ? 70.74400 -38.79700 1.13800 1.000 132.56328 263 VAL B CA 1
ATOM 4073 C C . VAL B 1 263 ? 70.95700 -40.01100 0.23300 1.000 136.31389 263 VAL B C 1
ATOM 4074 O O . VAL B 1 263 ? 70.73700 -41.13900 0.70300 1.000 137.34915 263 VAL B O 1
ATOM 4078 N N . CYS B 1 264 ? 71.37800 -39.78700 -1.01000 1.000 138.27960 264 CYS B N 1
ATOM 4079 C CA 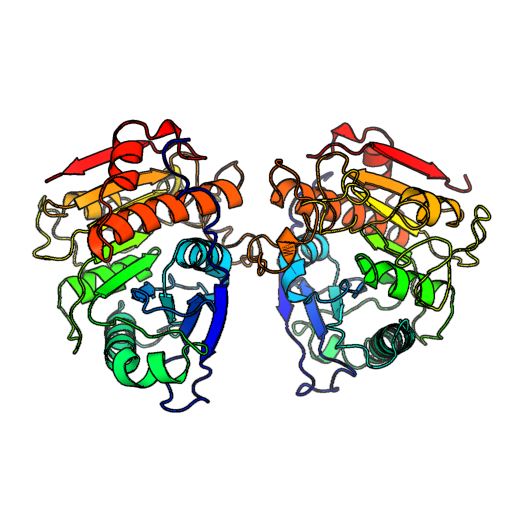. CYS B 1 264 ? 71.51300 -40.90700 -1.97500 1.000 134.88615 264 CYS B CA 1
ATOM 4080 C C . CYS B 1 264 ? 72.80700 -41.67500 -1.71900 1.000 137.14090 264 CYS B C 1
ATOM 4081 O O . CYS B 1 264 ? 73.73200 -41.09500 -1.12500 1.000 140.98067 264 CYS B O 1
ATOM 4084 N N . LYS B 1 265 ? 72.86100 -42.93100 -2.16100 1.000 136.39888 265 LYS B N 1
ATOM 4085 C CA . LYS B 1 265 ? 74.11200 -43.71300 -2.01800 1.000 141.65676 265 LYS B CA 1
ATOM 4086 C C . LYS B 1 265 ? 75.21700 -42.92800 -2.71900 1.000 137.53572 265 LYS B C 1
ATOM 4087 O O . LYS B 1 265 ? 74.89000 -42.13200 -3.61500 1.000 136.42063 265 LYS B O 1
ATOM 4093 N N . ASP B 1 266 ? 76.46800 -43.13400 -2.31700 1.000 134.09548 266 ASP B N 1
ATOM 4094 C CA . ASP B 1 266 ? 77.56300 -42.32200 -2.90100 1.000 125.72518 266 ASP B CA 1
ATOM 4095 C C . ASP B 1 266 ? 78.69300 -43.24600 -3.34800 1.000 122.21922 266 ASP B C 1
ATOM 4096 O O . ASP B 1 266 ? 79.37100 -43.81400 -2.47500 1.000 128.84659 266 ASP B O 1
ATOM 4101 N N . GLY B 1 267 ? 78.89200 -43.37000 -4.65800 1.000 120.24669 267 GLY B N 1
ATOM 4102 C CA . GLY B 1 267 ? 79.92500 -44.28100 -5.18200 1.000 121.34509 267 GLY B CA 1
ATOM 4103 C C . GLY B 1 267 ? 81.27400 -44.05000 -4.53200 1.000 123.51025 267 GLY B C 1
ATOM 4104 O O . GLY B 1 267 ? 81.51300 -42.92700 -4.05000 1.000 121.30735 267 GLY B O 1
ATOM 4105 N N . ASN B 1 268 ? 82.12600 -45.07600 -4.52100 1.000 121.93818 268 ASN B N 1
ATOM 4106 C CA . ASN B 1 268 ? 83.49400 -44.92900 -3.96300 1.000 123.26752 268 ASN B CA 1
ATOM 4107 C C . ASN B 1 268 ? 84.45200 -44.58500 -5.10600 1.000 122.52032 268 ASN B C 1
ATOM 4108 O O . ASN B 1 268 ? 85.29500 -45.43800 -5.43800 1.000 120.20012 268 ASN B O 1
ATOM 4113 N N . GLY B 1 269 ? 84.31600 -43.39000 -5.68900 1.000 136.36060 269 GLY B N 1
ATOM 4114 C CA . GLY B 1 269 ? 85.15700 -43.00700 -6.84200 1.000 140.66143 269 GLY B CA 1
ATOM 4115 C C . GLY B 1 269 ? 85.12800 -41.51200 -7.10600 1.000 130.21501 269 GLY B C 1
ATOM 4116 O O . GLY B 1 269 ? 84.24200 -40.83100 -6.55500 1.000 128.96637 269 GLY B O 1
ATOM 4117 N N . CYS B 1 270 ? 86.05100 -41.01800 -7.93500 1.000 117.95833 270 CYS B N 1
ATOM 4118 C CA . CYS B 1 270 ? 86.14200 -39.55700 -8.18900 1.000 124.58713 270 CYS B CA 1
ATOM 4119 C C . CYS B 1 270 ? 84.86900 -39.00900 -8.83000 1.000 133.93735 270 CYS B C 1
ATOM 4120 O O . CYS B 1 270 ? 84.63100 -39.29900 -10.01700 1.000 139.09819 270 CYS B O 1
ATOM 4123 N N . LYS B 1 271 ? 84.06300 -38.30300 -8.03100 1.000 131.73649 271 LYS B N 1
ATOM 4124 C CA . LYS B 1 271 ? 82.82200 -37.67800 -8.55100 1.000 137.59882 271 LYS B CA 1
ATOM 4125 C C . LYS B 1 271 ? 83.17200 -36.87500 -9.80100 1.000 135.99882 271 LYS B C 1
ATOM 4126 O O . LYS B 1 271 ? 82.34800 -36.82900 -10.71900 1.000 124.39663 271 LYS B O 1
ATOM 4132 N N . GLY B 1 272 ? 84.35500 -36.26300 -9.81600 1.000 136.31526 272 GLY B N 1
ATOM 4133 C CA . GLY B 1 272 ? 84.78700 -35.51200 -11.00600 1.000 125.02989 272 GLY B CA 1
ATOM 4134 C C . GLY B 1 272 ? 84.82500 -36.42000 -12.21900 1.000 118.76777 272 GLY B C 1
ATOM 4135 O O . GLY B 1 272 ? 84.41700 -35.97700 -13.30600 1.000 122.94574 272 GLY B O 1
ATOM 4136 N N . LYS B 1 273 ? 85.29500 -37.66000 -12.04100 1.000 110.59093 273 LYS B N 1
ATOM 4137 C CA . LYS B 1 273 ? 85.40400 -38.62200 -13.17200 1.000 106.49905 273 LYS B CA 1
ATOM 4138 C C . LYS B 1 273 ? 84.04000 -38.78400 -13.84900 1.000 114.30665 273 LYS B C 1
ATOM 4139 O O . LYS B 1 273 ? 83.92300 -38.40700 -15.03100 1.000 126.41523 273 LYS B O 1
ATOM 4145 N N . MET B 1 274 ? 83.05400 -39.32900 -13.13000 1.000 110.27142 274 MET B N 1
ATOM 4146 C CA . MET B 1 274 ? 81.72500 -39.58400 -13.74800 1.000 114.61951 274 MET B CA 1
ATOM 4147 C C . MET B 1 274 ? 81.19700 -38.26800 -14.32500 1.000 116.20180 274 MET B C 1
ATOM 4148 O O . MET B 1 274 ? 80.65400 -38.29200 -15.44500 1.000 117.89231 274 MET B O 1
ATOM 4153 N N . ARG B 1 275 ? 81.35500 -37.16800 -13.58600 1.000 111.46704 275 ARG B N 1
ATOM 4154 C CA . ARG B 1 275 ? 80.93000 -35.84300 -14.11000 1.000 112.40116 275 ARG B CA 1
ATOM 4155 C C . ARG B 1 275 ? 81.48600 -35.67200 -15.52600 1.000 109.96603 275 ARG B C 1
ATOM 4156 O O . ARG B 1 275 ? 80.71400 -35.27300 -16.42100 1.000 108.08529 275 ARG B O 1
ATOM 4164 N N . ARG B 1 276 ? 82.77300 -35.97900 -15.71600 1.000 114.41671 276 ARG B N 1
ATOM 4165 C CA . ARG B 1 276 ? 83.36800 -35.87800 -17.07100 1.000 107.94111 276 ARG B CA 1
ATOM 4166 C C . ARG B 1 276 ? 82.70900 -36.93500 -17.95700 1.000 108.57662 276 ARG B C 1
ATOM 4167 O O . ARG B 1 276 ? 82.43500 -36.63300 -19.12900 1.000 116.12490 276 ARG B O 1
ATOM 4175 N N . CYS B 1 277 ? 82.47400 -38.12800 -17.41200 1.000 107.25944 277 CYS B N 1
ATOM 4176 C CA . CYS B 1 277 ? 81.90800 -39.22100 -18.24200 1.000 107.77285 277 CYS B CA 1
ATOM 4177 C C . CYS B 1 277 ? 80.51300 -38.81000 -18.71200 1.000 108.67541 277 CYS B C 1
ATOM 4178 O O . CYS B 1 277 ? 80.21000 -38.98000 -19.90700 1.000 117.44660 277 CYS B O 1
ATOM 4181 N N . VAL B 1 278 ? 79.70600 -38.29000 -17.79200 1.000 100.59214 278 VAL B N 1
ATOM 4182 C CA . VAL B 1 278 ? 78.32800 -37.86200 -18.15600 1.000 103.46844 278 VAL B CA 1
ATOM 4183 C C . VAL B 1 278 ? 78.45300 -36.79300 -19.23900 1.000 107.67077 278 VAL B C 1
ATOM 4184 O O . VAL B 1 278 ? 77.72700 -36.87300 -20.23700 1.000 107.05848 278 VAL B O 1
ATOM 4188 N N . ALA B 1 279 ? 79.36100 -35.84400 -19.04100 1.000 106.38526 279 ALA B N 1
ATOM 4189 C CA . ALA B 1 279 ? 79.53000 -34.75000 -20.01500 1.000 105.16235 279 ALA B CA 1
ATOM 4190 C C . ALA B 1 279 ? 79.77900 -35.35800 -21.39200 1.000 110.81517 279 ALA B C 1
ATOM 4191 O O . ALA B 1 279 ? 79.09500 -34.96300 -22.34200 1.000 112.90815 279 ALA B O 1
ATOM 4193 N N . GLY B 1 280 ? 80.74000 -36.27500 -21.48000 1.000 113.37476 280 GLY B N 1
ATOM 4194 C CA . GLY B 1 280 ? 81.07800 -36.86600 -22.78500 1.000 109.04749 280 GLY B CA 1
ATOM 4195 C C . GLY B 1 280 ? 79.86300 -37.54500 -23.37800 1.000 108.87374 280 GLY B C 1
ATOM 4196 O O . GLY B 1 280 ? 79.51900 -37.25600 -24.53600 1.000 114.74897 280 GLY B O 1
ATOM 4197 N N . ILE B 1 281 ? 79.21500 -38.40200 -22.59200 1.000 105.63094 281 ILE B N 1
ATOM 4198 C CA . ILE B 1 281 ? 78.05800 -39.15600 -23.14200 1.000 108.03473 281 ILE B CA 1
ATOM 4199 C C . ILE B 1 281 ? 77.11500 -38.12200 -23.75000 1.000 109.71001 281 ILE B C 1
ATOM 4200 O O . ILE B 1 281 ? 76.71800 -38.28500 -24.91300 1.000 119.60745 281 ILE B O 1
ATOM 4205 N N . MET B 1 282 ? 76.81600 -37.07200 -22.99400 1.000 102.12625 282 MET B N 1
ATOM 4206 C CA . MET B 1 282 ? 75.84600 -36.05800 -23.46900 1.000 109.68862 282 MET B CA 1
ATOM 4207 C C . MET B 1 282 ? 76.33500 -35.46500 -24.78900 1.000 113.57331 282 MET B C 1
ATOM 4208 O O . MET B 1 282 ? 75.63900 -35.62400 -25.81500 1.000 109.90364 282 MET B O 1
ATOM 4213 N N . VAL B 1 283 ? 77.49600 -34.81700 -24.76500 1.000 112.39177 283 VAL B N 1
ATOM 4214 C CA . VAL B 1 283 ? 77.96900 -34.12600 -25.99500 1.000 109.69278 283 VAL B CA 1
ATOM 4215 C C . VAL B 1 283 ? 77.83900 -35.10200 -27.16300 1.000 110.22862 283 VAL B C 1
ATOM 4216 O O . VAL B 1 283 ? 77.35000 -34.68100 -28.22300 1.000 117.49298 283 VAL B O 1
ATOM 4220 N N . ALA B 1 284 ? 78.23400 -36.36000 -26.97500 1.000 107.14577 284 ALA B N 1
ATOM 4221 C CA . ALA B 1 284 ? 78.18000 -37.24600 -28.15100 1.000 108.34942 284 ALA B CA 1
ATOM 4222 C C . ALA B 1 284 ? 76.72400 -37.31700 -28.61000 1.000 113.72266 284 ALA B C 1
ATOM 4223 O O . ALA B 1 284 ? 76.47100 -37.13400 -29.80900 1.000 121.15360 284 ALA B O 1
ATOM 4225 N N . PHE B 1 285 ? 75.80100 -37.54200 -27.67600 1.000 108.21244 285 PHE B N 1
ATOM 4226 C CA . PHE B 1 285 ? 74.38400 -37.69800 -28.09200 1.000 110.21363 285 PHE B CA 1
ATOM 4227 C C . PHE B 1 285 ? 73.93800 -36.43000 -28.82000 1.000 115.74132 285 PHE B C 1
ATOM 4228 O O . PHE B 1 285 ? 73.43200 -36.52300 -29.94800 1.000 125.77523 285 PHE B O 1
ATOM 4236 N N . LEU B 1 286 ? 74.14200 -35.27600 -28.19100 1.000 110.13850 286 LEU B N 1
ATOM 4237 C CA . LEU B 1 286 ? 73.68800 -34.00000 -28.79500 1.000 118.51627 286 LEU B CA 1
ATOM 4238 C C . LEU B 1 286 ? 74.39400 -33.82700 -30.14000 1.000 120.88909 286 LEU B C 1
ATOM 4239 O O . LEU B 1 286 ? 73.69700 -33.58900 -31.15900 1.000 119.78263 286 LEU B O 1
ATOM 4244 N N . ASN B 1 287 ? 75.72300 -33.94900 -30.13900 1.000 118.21494 287 ASN B N 1
ATOM 4245 C CA . ASN B 1 287 ? 76.45400 -33.86000 -31.42300 1.000 116.31431 287 ASN B CA 1
ATOM 4246 C C . ASN B 1 287 ? 75.73600 -34.75200 -32.42800 1.000 118.43777 287 ASN B C 1
ATOM 4247 O O . ASN B 1 287 ? 75.65000 -34.37600 -33.62200 1.000 129.30263 287 ASN B O 1
ATOM 4252 N N . ALA B 1 288 ? 75.25100 -35.90400 -31.96400 1.000 114.94420 288 ALA B N 1
ATOM 4253 C CA . ALA B 1 288 ? 74.64800 -36.80800 -32.96900 1.000 120.68664 288 ALA B CA 1
ATOM 4254 C C . ALA B 1 288 ? 73.18100 -36.43900 -33.19500 1.000 122.89289 288 ALA B C 1
ATOM 4255 O O . ALA B 1 288 ? 72.52300 -37.11100 -34.01100 1.000 123.02461 288 ALA B O 1
ATOM 4257 N N . ALA B 1 289 ? 72.69200 -35.41600 -32.49500 1.000 122.64718 289 ALA B N 1
ATOM 4258 C CA . ALA B 1 289 ? 71.30200 -34.96300 -32.71600 1.000 123.31557 289 ALA B CA 1
ATOM 4259 C C . ALA B 1 289 ? 71.31900 -33.50500 -33.17600 1.000 129.19146 289 ALA B C 1
ATOM 4260 O O . ALA B 1 289 ? 71.29800 -33.26800 -34.39600 1.000 140.08028 289 ALA B O 1
ATOM 4262 N N . LEU B 1 290 ? 71.37100 -32.57100 -32.22700 1.000 126.18586 290 LEU B N 1
ATOM 4263 C CA . LEU B 1 290 ? 71.44700 -31.13600 -32.59200 1.000 131.91277 290 LEU B CA 1
ATOM 4264 C C . LEU B 1 290 ? 72.59600 -30.97800 -33.58600 1.000 143.34303 290 LEU B C 1
ATOM 4265 O O . LEU B 1 290 ? 72.43200 -30.23000 -34.56600 1.000 149.66438 290 LEU B O 1
ATOM 4270 N N . GLY B 1 291 ? 73.70900 -31.67000 -33.33800 1.000 143.54600 291 GLY B N 1
ATOM 4271 C CA . GLY B 1 291 ? 74.88700 -31.54700 -34.21600 1.000 147.39976 291 GLY B CA 1
ATOM 4272 C C . GLY B 1 291 ? 74.76300 -32.44700 -35.42900 1.000 140.25131 291 GLY B C 1
ATOM 4273 O O . GLY B 1 291 ? 73.62700 -32.82700 -35.76700 1.000 138.83774 291 GLY B O 1
ATOM 4274 N N . GLU B 1 292 ? 75.88900 -32.77400 -36.06300 1.000 135.18616 292 GLU B N 1
ATOM 4275 C CA . GLU B 1 292 ? 75.85300 -33.61100 -37.28800 1.000 136.10569 292 GLU B CA 1
ATOM 4276 C C . GLU B 1 292 ? 76.73300 -34.84600 -37.08300 1.000 135.05454 292 GLU B C 1
ATOM 4277 O O . GLU B 1 292 ? 76.45600 -35.87800 -37.71800 1.000 132.85145 292 GLU B O 1
ATOM 4283 N N . LYS B 1 293 ? 77.74800 -34.73800 -36.22400 1.000 134.14848 293 LYS B N 1
ATOM 4284 C CA . LYS B 1 293 ? 78.68500 -35.87000 -36.00600 1.000 132.09505 293 LYS B CA 1
ATOM 4285 C C . LYS B 1 293 ? 77.95900 -36.98700 -35.25100 1.000 132.23009 293 LYS B C 1
ATOM 4286 O O . LYS B 1 293 ? 77.43800 -36.71100 -34.15600 1.000 131.75048 293 LYS B O 1
ATOM 4292 N N . ASP B 1 294 ? 77.93300 -38.19600 -35.81800 1.000 129.27663 294 ASP B N 1
ATOM 4293 C CA . ASP B 1 294 ? 77.24900 -39.34700 -35.17100 1.000 123.21555 294 ASP B CA 1
ATOM 4294 C C . ASP B 1 294 ? 78.28700 -40.42900 -34.87700 1.000 119.77145 294 ASP B C 1
ATOM 4295 O O . ASP B 1 294 ? 77.92000 -41.61700 -34.90600 1.000 121.02615 294 ASP B O 1
ATOM 4300 N N . ALA B 1 295 ? 79.53500 -40.03200 -34.61400 1.000 118.62948 295 ALA B N 1
ATOM 4301 C CA . ALA B 1 295 ? 80.60800 -41.04200 -34.46700 1.000 119.73319 295 ALA B CA 1
ATOM 4302 C C . ALA B 1 295 ? 81.08700 -41.17400 -33.01900 1.000 119.15487 295 ALA B C 1
ATOM 4303 O O . ALA B 1 295 ? 81.46100 -42.28800 -32.64600 1.000 118.18556 295 ALA B O 1
ATOM 4305 N N . ASP B 1 296 ? 81.14800 -40.08000 -32.26100 1.000 127.21490 296 ASP B N 1
ATOM 4306 C CA . ASP B 1 296 ? 81.70700 -40.19700 -30.88900 1.000 133.95111 296 ASP B CA 1
ATOM 4307 C C . ASP B 1 296 ? 80.83100 -41.17000 -30.09500 1.000 129.06274 296 ASP B C 1
ATOM 4308 O O . ASP B 1 296 ? 81.38100 -42.12800 -29.50100 1.000 126.70068 296 ASP B O 1
ATOM 4313 N N . LEU B 1 297 ? 79.51500 -40.94600 -30.12000 1.000 123.24842 297 LEU B N 1
ATOM 4314 C CA . LEU B 1 297 ? 78.58300 -41.81600 -29.36200 1.000 123.15415 297 LEU B CA 1
ATOM 4315 C C . LEU B 1 297 ? 78.80700 -43.25800 -29.80900 1.000 130.29365 297 LEU B C 1
ATOM 4316 O O . LEU B 1 297 ? 78.85700 -44.14200 -28.94600 1.000 134.53677 297 LEU B O 1
ATOM 4321 N N . GLU B 1 298 ? 78.94100 -43.46600 -31.11700 1.000 124.64040 298 GLU B N 1
ATOM 4322 C CA . GLU B 1 298 ? 79.12900 -44.83800 -31.64900 1.000 125.63683 298 GLU B CA 1
ATOM 4323 C C . GLU B 1 298 ? 80.38000 -45.45000 -31.01500 1.000 128.56904 298 GLU B C 1
ATOM 4324 O O . GLU B 1 298 ? 80.25700 -46.48800 -30.34600 1.000 131.78779 298 GLU B O 1
ATOM 4330 N N . ALA B 1 299 ? 81.53100 -44.80700 -31.19700 1.000 126.23537 299 ALA B N 1
ATOM 4331 C CA . ALA B 1 299 ? 82.79200 -45.35400 -30.65900 1.000 125.23876 299 ALA B CA 1
ATOM 4332 C C . ALA B 1 299 ? 82.56200 -45.70900 -29.19400 1.000 124.68983 299 ALA B C 1
ATOM 4333 O O . ALA B 1 299 ? 82.95500 -46.80900 -28.77800 1.000 125.15779 299 ALA B O 1
ATOM 4335 N N . ILE B 1 300 ? 81.92900 -44.80600 -28.44900 1.000 122.77532 300 ILE B N 1
ATOM 4336 C CA . ILE B 1 300 ? 81.59700 -45.15000 -27.04000 1.000 123.05024 300 ILE B CA 1
ATOM 4337 C C . ILE B 1 300 ? 80.83500 -46.47400 -27.06200 1.000 130.25592 300 ILE B C 1
ATOM 4338 O O . ILE B 1 300 ? 81.30100 -47.44200 -26.42000 1.000 135.27173 300 ILE B O 1
ATOM 4343 N N . LEU B 1 301 ? 79.72500 -46.51400 -27.80200 1.000 129.24872 301 LEU B N 1
ATOM 4344 C CA . LEU B 1 301 ? 78.86300 -47.72400 -27.81800 1.000 127.66099 301 LEU B CA 1
ATOM 4345 C C . LEU B 1 301 ? 79.73300 -48.94500 -28.11900 1.000 134.32863 301 LEU B C 1
ATOM 4346 O O . LEU B 1 301 ? 79.55600 -49.97500 -27.44700 1.000 144.34157 301 LEU B O 1
ATOM 4351 N N . ARG B 1 302 ? 80.63700 -48.82600 -29.09000 1.000 130.66672 302 ARG B N 1
ATOM 4352 C CA . ARG B 1 302 ? 81.48500 -49.98200 -29.47800 1.000 134.06137 302 ARG B CA 1
ATOM 4353 C C . ARG B 1 302 ? 82.46000 -50.30600 -28.34400 1.000 137.91185 302 ARG B C 1
ATOM 4354 O O . ARG B 1 302 ? 82.56600 -51.49200 -27.98500 1.000 142.89947 302 ARG B O 1
ATOM 4362 N N . ASP B 1 303 ? 83.14000 -49.29000 -27.80700 1.000 136.77494 303 ASP B N 1
ATOM 4363 C CA . ASP B 1 303 ? 84.16300 -49.54000 -26.75700 1.000 139.87289 303 ASP B CA 1
ATOM 4364 C C . ASP B 1 303 ? 83.90400 -48.61500 -25.56500 1.000 133.53826 303 ASP B C 1
ATOM 4365 O O . ASP B 1 303 ? 84.58600 -47.58100 -25.45500 1.000 131.06006 303 ASP B O 1
ATOM 4370 N N . PRO B 1 304 ? 82.94600 -48.93600 -24.66600 1.000 126.43248 304 PRO B N 1
ATOM 4371 C CA . PRO B 1 304 ? 82.63600 -48.06800 -23.53600 1.000 120.73578 304 PRO B CA 1
ATOM 4372 C C . PRO B 1 304 ? 83.86400 -47.85800 -22.64300 1.000 120.14706 304 PRO B C 1
ATOM 4373 O O . PRO B 1 304 ? 83.85500 -46.93600 -21.85500 1.000 121.60318 304 PRO B O 1
ATOM 4377 N N . ALA B 1 305 ? 84.88500 -48.70300 -22.79400 1.000 117.99456 305 ALA B N 1
ATOM 4378 C CA . ALA B 1 305 ? 86.07200 -48.60700 -21.91300 1.000 111.55082 305 ALA B CA 1
ATOM 4379 C C . ALA B 1 305 ? 86.63300 -47.18700 -21.98100 1.000 116.57001 305 ALA B C 1
ATOM 4380 O O . ALA B 1 305 ? 87.17900 -46.71500 -20.97100 1.000 108.36973 305 ALA B O 1
ATOM 4382 N N . VAL B 1 306 ? 86.48600 -46.53900 -23.13500 1.000 122.33145 306 VAL B N 1
ATOM 4383 C CA . VAL B 1 306 ? 87.01200 -45.15600 -23.30500 1.000 122.28567 306 VAL B CA 1
ATOM 4384 C C . VAL B 1 306 ? 86.50100 -44.31300 -22.13600 1.000 128.07088 306 VAL B C 1
ATOM 4385 O O . VAL B 1 306 ? 87.22900 -43.40400 -21.70200 1.000 130.89521 306 VAL B O 1
ATOM 4389 N N . ALA B 1 307 ? 85.30200 -44.62100 -21.64300 1.000 126.44878 307 ALA B N 1
ATOM 4390 C CA . ALA B 1 307 ? 84.70100 -43.81900 -20.55500 1.000 116.88054 307 ALA B CA 1
ATOM 4391 C C . ALA B 1 307 ? 85.61700 -43.83300 -19.33000 1.000 111.55967 307 ALA B C 1
ATOM 4392 O O . ALA B 1 307 ? 86.30200 -44.84700 -19.10800 1.000 102.43032 307 ALA B O 1
ATOM 4394 N N . PRO B 1 308 ? 85.65300 -42.75000 -18.52800 1.000 116.90175 308 PRO B N 1
ATOM 4395 C CA . PRO B 1 308 ? 86.45400 -42.73100 -17.31300 1.000 125.28452 308 PRO B CA 1
ATOM 4396 C C . PRO B 1 308 ? 85.93400 -43.79600 -16.34800 1.000 121.70365 308 PRO B C 1
ATOM 4397 O O . PRO B 1 308 ? 86.73600 -44.48200 -15.75000 1.000 120.12224 308 PRO B O 1
ATOM 4401 N N . THR B 1 309 ? 84.61100 -43.90900 -16.23000 1.000 119.17828 309 THR B N 1
ATOM 4402 C CA . THR B 1 309 ? 84.01500 -44.86400 -15.26000 1.000 120.44352 309 THR B CA 1
ATOM 4403 C C . THR B 1 309 ? 83.69600 -46.19200 -15.94600 1.000 125.57468 309 THR B C 1
ATOM 4404 O O . THR B 1 309 ? 84.16500 -46.39800 -17.08100 1.000 122.68026 309 THR B O 1
ATOM 4408 N N . THR B 1 310 ? 82.92800 -47.05000 -15.27400 1.000 131.64809 310 THR B N 1
ATOM 4409 C CA . THR B 1 310 ? 82.52100 -48.34400 -15.87600 1.000 129.51261 310 THR B CA 1
ATOM 4410 C C . THR B 1 310 ? 81.06500 -48.23100 -16.32800 1.000 128.92837 310 THR B C 1
ATOM 4411 O O . THR B 1 310 ? 80.17300 -48.25800 -15.45900 1.000 129.73177 310 THR B O 1
ATOM 4415 N N . LEU B 1 311 ? 80.84400 -48.10200 -17.63500 1.000 120.72358 311 LEU B N 1
ATOM 4416 C CA . LEU B 1 311 ? 79.46500 -47.96900 -18.16600 1.000 126.07980 311 LEU B CA 1
ATOM 4417 C C . LEU B 1 311 ? 78.88900 -49.36800 -18.39600 1.000 131.54289 311 LEU B C 1
ATOM 4418 O O . LEU B 1 311 ? 79.31400 -50.02700 -19.36200 1.000 130.99584 311 LEU B O 1
ATOM 4423 N N . ASP B 1 312 ? 77.94700 -49.80500 -17.56100 1.000 134.96933 312 ASP B N 1
ATOM 4424 C CA . ASP B 1 312 ? 77.40200 -51.18300 -17.69200 1.000 137.03242 312 ASP B CA 1
ATOM 4425 C C . ASP B 1 312 ? 76.10400 -51.28600 -16.89100 1.000 139.52287 312 ASP B C 1
ATOM 4426 O O . ASP B 1 312 ? 76.15400 -51.12700 -15.66200 1.000 146.95085 312 ASP B O 1
ATOM 4431 N N . PRO B 1 313 ? 74.95200 -51.55100 -17.53500 1.000 132.35429 313 PRO B N 1
ATOM 4432 C CA . PRO B 1 313 ? 74.94500 -51.97600 -18.92400 1.000 133.43984 313 PRO B CA 1
ATOM 4433 C C . PRO B 1 313 ? 74.89900 -50.78500 -19.88600 1.000 139.96326 313 PRO B C 1
ATOM 4434 O O . PRO B 1 313 ? 74.66100 -49.68600 -19.42700 1.000 140.28688 313 PRO B O 1
ATOM 4438 N N . VAL B 1 314 ? 75.06300 -51.05700 -21.18500 1.000 139.82491 314 VAL B N 1
ATOM 4439 C CA . VAL B 1 314 ? 74.95400 -49.99600 -22.22700 1.000 131.27977 314 VAL B CA 1
ATOM 4440 C C . VAL B 1 314 ? 74.41100 -50.65900 -23.49600 1.000 130.38311 314 VAL B C 1
ATOM 4441 O O . VAL B 1 314 ? 75.14400 -51.47300 -24.08500 1.000 134.68048 314 VAL B O 1
ATOM 4445 N N . GLU B 1 315 ? 73.17700 -50.33500 -23.88900 1.000 129.37956 315 GLU B N 1
ATOM 4446 C CA . GLU B 1 315 ? 72.55100 -50.98200 -25.07300 1.000 142.01955 315 GLU B CA 1
ATOM 4447 C C . GLU B 1 315 ? 71.91100 -49.91800 -25.96900 1.000 151.47812 315 GLU B C 1
ATOM 4448 O O . GLU B 1 315 ? 71.60100 -48.82700 -25.45400 1.000 151.59192 315 GLU B O 1
ATOM 4454 N N . HIS B 1 316 ? 71.71200 -50.23200 -27.25400 1.000 151.60320 316 HIS B N 1
ATOM 4455 C CA . HIS B 1 316 ? 71.14200 -49.24600 -28.21200 1.000 142.72966 316 HIS B CA 1
ATOM 4456 C C . HIS B 1 316 ? 69.96600 -49.86300 -28.97700 1.000 146.35829 316 HIS B C 1
ATOM 4457 O O . HIS B 1 316 ? 70.04100 -51.06300 -29.30000 1.000 150.42113 316 HIS B O 1
ATOM 4464 N N . ARG B 1 317 ? 68.92700 -49.06800 -29.25600 1.000 141.75059 317 ARG B N 1
ATOM 4465 C CA . ARG B 1 317 ? 67.73600 -49.56700 -29.99600 1.000 139.96798 317 ARG B CA 1
ATOM 4466 C C . ARG B 1 317 ? 67.40100 -48.59900 -31.13700 1.000 140.50402 317 ARG B C 1
ATOM 4467 O O . ARG B 1 317 ? 67.22000 -47.40000 -30.85300 1.000 137.86561 317 ARG B O 1
ATOM 4475 N N . VAL B 1 318 ? 67.30500 -49.10500 -32.37200 1.000 139.26424 318 VAL B N 1
ATOM 4476 C CA . VAL B 1 318 ? 67.03400 -48.24500 -33.56200 1.000 130.14843 318 VAL B CA 1
ATOM 4477 C C . VAL B 1 318 ? 66.02100 -48.95700 -34.46300 1.000 125.26594 318 VAL B C 1
ATOM 4478 O O . VAL B 1 318 ? 66.02300 -48.65000 -35.67100 1.000 115.59374 318 VAL B O 1
#

Radius of gyration: 24.9 Å; Cα contacts (8 Å, |Δi|>4): 1481; chains: 2; bounding box: 66×52×59 Å

Solvent-accessible surface area: 24030 Å² total; per-residue (Å²): 205,120,44,23,12,98,87,12,173,53,37,3,55,39,44,129,6,71,90,140,31,83,48,88,3,50,28,42,3,9,0,0,1,0,106,87,60,35,112,21,14,1,9,0,3,0,11,3,121,114,10,95,7,43,13,2,11,16,0,0,12,11,0,0,8,36,12,9,0,5,0,2,0,68,24,84,126,23,146,90,110,66,4,0,55,65,16,10,48,15,0,12,124,0,0,61,19,0,43,117,0,0,61,72,25,5,20,213,50,4,114,25,71,28,81,54,0,3,1,6,0,0,10,27,2,0,0,1,0,2,0,8,27,57,46,95,32,186,19,136,35,107,27,41,0,0,2,0,0,0,0,13,0,5,104,18,133,101,53,16,31,105,26,106,10,10,75,62,106,72,48,46,5,53,17,109,23,25,0,0,0,4,0,1,5,26,2,74,84,101,52,87,131,178,85,94,37,25,0,24,138,69,0,3,15,58,21,0,13,123,0,0,88,61,46,0,21,15,0,3,0,105,61,4,0,10,6,0,3,1,0,13,3,3,17,41,137,30,4,67,62,6,66,33,15,152,34,19,53,9,85,0,3,90,0,0,0,0,1,4,2,2,1,4,30,9,38,21,36,127,133,47,56,29,9,93,24,1,27,195,70,38,78,82,4,63,15,64,12,73,54,37,96,94,86,61,96,197,132,136,10,59,1,8,92,96,12,206,57,32,12,62,49,29,104,4,87,98,126,40,86,46,72,6,45,28,51,0,17,0,2,0,0,128,72,69,38,84,21,22,0,10,1,1,0,17,0,109,114,10,80,7,48,8,2,15,21,3,0,17,7,1,0,2,53,13,3,0,4,0,1,0,58,12,73,117,10,137,167,45,68,25,0,54,60,8,10,40,2,0,9,117,0,0,56,23,0,53,102,0,0,60,63,27,11,14,194,31,8,106,24,64,24,90,68,0,2,0,6,0,0,18,33,1,0,1,2,0,0,0,7,16,42,49,98,27,182,39,147,39,106,34,42,0,0,2,0,1,1,0,13,1,9,112,18,125,115,58,31,53,80,56,139,10,5,71,45,111,76,51,43,6,76,12,90,20,41,6,0,0,6,0,4,19,40,4,116,85,95,68,81,141,176,68,91,50,32,1,22,150,68,0,17,18,40,14,1,19,95,0,2,107,46,48,0,42,18,0,5,0,101,69,8,0,5,13,0,7,1,1,9,0,4,7,53,69,12,14,60,48,6,51,39,11,162,37,23,60,10,91,0,2,84,0,3,0,0,0,5,0,1,2,3,20,27,28,10,27,164,118,87,58,22,5,110,22,0,37,169,45,39,83,41,6,46,17,66,12,75,59,33,107,114,62,134

B-factor: mean 129.93, std 21.1, range [57.55, 231.62]

Organism: Triticum aestivum (NCBI:txid4565)

Foldseek 3Di:
DLCALHAAQFQKDWDFQDCPHPVRQLATKIKIAGLDADEAAEEEEEEAPPDALLQQVLLNRRLRSNRHTYIYGGDDDDPDVLALPVVLVSVLSNQQCCVVPVCRRRNPRHDYPLLAYYYEYAACGLVSQLCVQLPVDDHPRNYAAYEYQWYAQADAPVRGRPVNQQDLAFLQSPGPHQYEYEHELQQCPAPPVVQGRSRHPPRTSVRVQRNHHAQGKYWYQPQAKRSLLGHPVGPCVPSVSHDGGPPRSVLVVSLVSRCVSVVSCCRVVVPCDSNVVCLVPVVVRSTDIPPIDGDHVD/DQDCLLPAAQQAKDWAWQCLPDPVRALAIKIKIARLAADEAEEEEEEEDALGAVLLQVLLSRRLCSNTYIYIYGGDDNCVPPFFCVSVLVSVLRRQQVCVVVVCVRPHPNYHYPPLAYEYEYAASGLVSGLCVQLVVDDHPHHYQEYEYLFYFFAPAPVGGGPPSPQPLDFQQRPGRRAYEYEAEQCLCPFPPVVQHRSQPPNRTSVSVQRNHHPQYWYWYQNQAKSCLLGHPVGPCVSRVSHDGGPDNSVQVVSLVSSCVSQRSCVISNPDNRSNVSCLVPVVVRSGDIPPIDGDD

Nearest PDB structures (foldseek):
  8fjd-assembly1_B  TM=9.902E-01  e=1.561E-57  Triticum aestivum
  5zoa-assembly1_A  TM=7.631E-01  e=1.068E-12  Thermobifida fusca
  8x6v-assembly1_B  TM=7.796E-01  e=2.133E-12  Pseudomonas
  8xho-assembly2_B  TM=8.132E-01  e=2.054E-11  Marinactinospora thermotolerans DSM 45154
  7ctr-assembly2_B  TM=7.721E-01  e=1.857E-10  Saccharomonospora viridis

Secondary structure (DSSP, 8-state):
---TTS--SS-EEEE---SSSSSPPSS-EEEEEESS-EEEEEEEEE--TT--GGGGHHHHHHHHHTT-EEEEE-----SSTTB-HHHHHHHHHHHHHHHHHHHHHSPTTEEEEEEEEEEEEEEHHHHHHHHIIIIIS--SS----EEEEEE--EEETTEEPBS----SSTT-----S-EEEEEETTTT--BTTTB--SS-TTSSHHHHHHH--SSEEEEEETT--SSTTS-TTS-STTGGGS---SS-HHHHHHHHHHHHHHHHHHHHH---SHHHHHHH-GGGSSS-EEEEEEE---/----SSSPPSS-EEEEEE-S-SSSPPSS-EEEEEESS-EEEEEEEEEPPTT--GGGGHHHHHHHHHTT-EEEEE------SS-TTHHHHHHHHHHHHHHHHHHHHHSPTTEEEEEEEEEEEEEEHHHHHHHHHHTTSS--SS----EEEEEE--EEETTEESSS----SSSS-----S-EEEEEEGGGSS--SSSSPPSS-SSSSHHHHHHT--SSEEEEEETTS-TTTTS-TTS-HHHHTTS---SS-HHHHHHHHHHHHHHHHHTTTSS--SHHHHHHH-GGGSSS-EEEEEEE-

InterPro domains:
  IPR017395 Chlorophyllase-like [PF07224] (23-316)
  IPR029058 Alpha/Beta hydrolase fold [G3DSA:3.40.50.1820] (17-306)
  IPR029058 Alpha/Beta hydrolase fold [SSF53474] (43-259)

Sequence (595 aa):
FTSVFQPGKLAVEAIQVDENAAPTPPIPVLIVAPKDAGTYPVAMLLHGFFLHNHFYEHLLRHVASHGFIIVAPQFSISIIPSGDAEDIAAAAKVADWLPDGLPSVLPKGVEPELSKLALAGHSRGGHTAFSLALGHAKTQLTFSALIGLDPVAGTGKSSQLQPKILTYEPSSFGMAMPVLVIGTGLGEEKKNIFFPPCAPKDVNHAEFYRECRPPCYYLVTKDYGHLDMLDDDAPKFITCVCKDGNGCKGKMRRCVAGIMVAFLNAALGEKDADLEAILRDPAVAPTTLDPVEHRVAEAFTSVFQPGKLAVEAIQVDENAAPTPPIPVLIVAPKDAGTYPVAMLLHGFFLHNHFYEHLLRHVASHGFIIVAPQFSISIIPSGDAEDIAAAAKVADWLPDGLPSVLPKGVEPELSKLALAGHSRGGHTAFSLALGHAKTQLTFSALIGLDPVAGTGKSSQLQPKILTYEPSSFGMAMPVLVIGTGLGEEKKNIFFPPCAPKDVNHAEFYRECRPPCYYLVTKDYGHLDMLDDDAPKFITCVCKDGNGCKGKMRRCVAGIMVAFLNAALGEKDADLEAILRDPAVAPTTLDPVEHRV